Protein AF-0000000075269281 (afdb_homodimer)

Secondary structure (DSSP, 8-state):
-PPPTT-HHHHHHHHHHHSB-SSSTTTBSHHHHHHHHHHHHTT-BTTTTB-TTSBTGGGSHHHHTSGGGTTTHHHHHHHHHHHHH-TTS-HHHHHHHHHHHHHHHTT-PPP-------B---GGGSPPSS-S--TTS-HHHHIIIIIIIS---HHHHHHHHGGGGS-EE-TTTTS--EESSS-TTS-SSHHHHHHHHS-EEE--SSSSS-EEETTTS--EE-HHHHHTTSTTTHHHHHHHHH-HHHHHHHHHHHHHHHHHTTTTPPTTPPPHHHHHHH--/-PPPTT-HHHHHHHHHHHSB-SSSTTTBSHHHHHHHHHHHHTT-BTTTTB-TTSBTGGGSHHHHTSGGGTTTHHHHHHHHHHHHH-TTS-HHHHHHHHHHHHHHHTT-PPP-------B---GGGSPPSS-S--TTS-HHHHIIIIIIIS---HHHHHHHHGGGGS-EE-TTTTS--EESSS-TTS-SSHHHHHHHHS-EEE--SSSSS-EEETTTS--EE-HHHHHTTSTTTHHHHHHHHH-HHHHHHHHHHHHHHHHHTTTTPPTTPPPHHHHHHH--

Radius of gyration: 25.03 Å; Cα contacts (8 Å, |Δi|>4): 1069; chains: 2; bounding box: 61×67×54 Å

Nearest PDB structures (foldseek):
  4a6z-assembly1_A  TM=9.272E-01  e=2.759E-27  Saccharomyces cerevisiae
  1jci-assembly1_A  TM=9.274E-01  e=3.816E-27  Saccharomyces cerevisiae
  1jdr-assembly1_A  TM=9.276E-01  e=6.917E-27  Saccharomyces cerevisiae
  1krj-assembly1_A  TM=9.275E-01  e=1.254E-26  Saccharomyces cerevisiae
  1stq-assembly1_A  TM=9.273E-01  e=2.152E-26  Saccharomyces cerevisiae

pLDDT: mean 94.01, std 7.86, range [36.53, 98.94]

Structure (mmCIF, N/CA/C/O backbone):
data_AF-0000000075269281-model_v1
#
loop_
_entity.id
_entity.type
_entity.pdbx_description
1 polymer Peroxidase
#
loop_
_atom_site.group_PDB
_atom_site.id
_atom_site.type_symbol
_atom_site.label_atom_id
_atom_site.label_alt_id
_atom_site.label_comp_id
_atom_site.label_asym_id
_atom_site.label_entity_id
_atom_site.label_seq_id
_atom_site.pdbx_PDB_ins_code
_atom_site.Cartn_x
_atom_site.Cartn_y
_atom_site.Cartn_z
_atom_site.occupancy
_atom_site.B_iso_or_equiv
_atom_site.auth_seq_id
_atom_site.auth_comp_id
_atom_site.auth_asym_id
_atom_site.auth_atom_id
_atom_site.pdbx_PDB_model_num
ATOM 1 N N . MET A 1 1 ? -28.891 24.406 22.297 1 61.06 1 MET A N 1
ATOM 2 C CA . MET A 1 1 ? -29.688 24.562 21.078 1 61.06 1 MET A CA 1
ATOM 3 C C . MET A 1 1 ? -28.906 24.156 19.844 1 61.06 1 MET A C 1
ATOM 5 O O . MET A 1 1 ? -27.703 24.422 19.75 1 61.06 1 MET A O 1
ATOM 9 N N . THR A 1 2 ? -29.5 23.25 19 1 79.56 2 THR A N 1
ATOM 10 C CA . THR A 1 2 ? -28.891 22.797 17.766 1 79.56 2 THR A CA 1
ATOM 11 C C . THR A 1 2 ? -28.719 23.953 16.781 1 79.56 2 THR A C 1
ATOM 13 O O . THR A 1 2 ? -29.562 24.859 16.719 1 79.56 2 THR A O 1
ATOM 16 N N . SER A 1 3 ? -27.547 24.125 16.203 1 88.38 3 SER A N 1
ATOM 17 C CA . SER A 1 3 ? -27.281 25.219 15.273 1 88.38 3 SER A CA 1
ATOM 18 C C . SER A 1 3 ? -28.062 25.031 13.977 1 88.38 3 SER A C 1
ATOM 20 O O . SER A 1 3 ? -28.562 23.938 13.703 1 88.38 3 SER A O 1
ATOM 22 N N . LYS A 1 4 ? -28.266 26.172 13.281 1 93.12 4 LYS A N 1
ATOM 23 C CA . LYS A 1 4 ? -28.922 26.141 11.984 1 93.12 4 LYS A CA 1
ATOM 24 C C . LYS A 1 4 ? -28.109 25.344 10.969 1 93.12 4 LYS A C 1
ATOM 26 O O . LYS A 1 4 ? -26.891 25.406 10.953 1 93.12 4 LYS A O 1
ATOM 31 N N . VAL A 1 5 ? -28.844 24.672 10.102 1 93.94 5 VAL A N 1
ATOM 32 C CA . VAL A 1 5 ? -28.188 23.906 9.039 1 93.94 5 VAL A CA 1
ATOM 33 C C . VAL A 1 5 ? -27.281 24.828 8.227 1 93.94 5 VAL A C 1
ATOM 35 O O . VAL A 1 5 ? -27.703 25.922 7.828 1 93.94 5 VAL A O 1
ATOM 38 N N . GLY A 1 6 ? -26.016 24.484 8.094 1 95.31 6 GLY A N 1
ATOM 39 C CA . GLY A 1 6 ? -25.078 25.266 7.289 1 95.31 6 GLY A CA 1
ATOM 40 C C . GLY A 1 6 ? -24.312 26.281 8.102 1 95.31 6 GLY A C 1
ATOM 41 O O . GLY A 1 6 ? -23.422 26.953 7.57 1 95.31 6 GLY A O 1
ATOM 42 N N . ASP A 1 7 ? -24.609 26.359 9.352 1 96.75 7 ASP A N 1
ATOM 43 C CA . ASP A 1 7 ? -23.906 27.312 10.203 1 96.75 7 ASP A CA 1
ATOM 44 C C . ASP A 1 7 ? -22.531 26.781 10.594 1 96.75 7 ASP A C 1
ATOM 46 O O . ASP A 1 7 ? -22.297 26.438 11.758 1 96.75 7 ASP A O 1
ATOM 50 N N . TYR A 1 8 ? -21.594 26.828 9.648 1 97.31 8 TYR A N 1
ATOM 51 C CA . TYR A 1 8 ? -20.266 26.281 9.867 1 97.31 8 TYR A CA 1
ATOM 52 C C . TYR A 1 8 ? -19.484 27.125 10.859 1 97.31 8 TYR A C 1
ATOM 54 O O . TYR A 1 8 ? -18.531 26.656 11.477 1 97.31 8 TYR A O 1
ATOM 62 N N . ASN A 1 9 ? -19.906 28.359 11.016 1 97 9 ASN A N 1
ATOM 63 C CA . ASN A 1 9 ? -19.266 29.203 12.023 1 97 9 ASN A CA 1
ATOM 64 C C . ASN A 1 9 ? -19.531 28.688 13.438 1 97 9 ASN A C 1
ATOM 66 O O . ASN A 1 9 ? -18.641 28.703 14.281 1 97 9 ASN A O 1
ATOM 70 N N . ALA A 1 10 ? -20.719 28.312 13.648 1 97.94 10 ALA A N 1
ATOM 71 C CA . ALA A 1 10 ? -21.047 27.734 14.945 1 97.94 10 ALA A CA 1
ATOM 72 C C . ALA A 1 10 ? -20.266 26.453 15.188 1 97.94 10 ALA A C 1
ATOM 74 O O . ALA A 1 10 ? -19.812 26.188 16.297 1 97.94 10 ALA A O 1
ATOM 75 N N . VAL A 1 11 ? -20.125 25.641 14.164 1 98.44 11 VAL A N 1
ATOM 76 C CA . VAL A 1 11 ? -19.359 24.406 14.266 1 98.44 11 VAL A CA 1
ATOM 77 C C . VAL A 1 11 ? -17.906 24.719 14.586 1 98.44 11 VAL A C 1
ATOM 79 O O . VAL A 1 11 ? -17.312 24.109 15.477 1 98.44 11 VAL A O 1
ATOM 82 N N . ARG A 1 12 ? -17.359 25.688 13.883 1 98.25 12 ARG A N 1
ATOM 83 C CA . ARG A 1 12 ? -15.977 26.109 14.109 1 98.25 12 ARG A CA 1
ATOM 84 C C . ARG A 1 12 ? -15.758 26.5 15.562 1 98.25 12 ARG A C 1
ATOM 86 O O . ARG A 1 12 ? -14.75 26.125 16.172 1 98.25 12 ARG A O 1
ATOM 93 N N . LYS A 1 13 ? -16.656 27.25 16.094 1 98 13 LYS A N 1
ATOM 94 C CA . LYS A 1 13 ? -16.547 27.703 17.484 1 98 13 LYS A CA 1
ATOM 95 C C . LYS A 1 13 ? -16.484 26.516 18.438 1 98 13 LYS A C 1
ATOM 97 O O . LYS A 1 13 ? -15.703 26.5 19.375 1 98 13 LYS A O 1
ATOM 102 N N . ASP A 1 14 ? -17.312 25.562 18.188 1 98.12 14 ASP A N 1
ATOM 103 C CA . ASP A 1 14 ? -17.344 24.391 19.062 1 98.12 14 ASP A CA 1
ATOM 104 C C . ASP A 1 14 ? -16.094 23.516 18.875 1 98.12 14 ASP A C 1
ATOM 106 O O . ASP A 1 14 ? -15.625 22.891 19.828 1 98.12 14 ASP A O 1
ATOM 110 N N . ILE A 1 15 ? -15.531 23.422 17.641 1 98.44 15 ILE A N 1
ATOM 111 C CA . ILE A 1 15 ? -14.273 22.719 17.422 1 98.44 15 ILE A CA 1
ATOM 112 C C . ILE A 1 15 ? -13.148 23.391 18.203 1 98.44 15 ILE A C 1
ATOM 114 O O . ILE A 1 15 ? -12.359 22.719 18.875 1 98.44 15 ILE A O 1
ATOM 118 N N . ILE A 1 16 ? -13.109 24.734 18.156 1 98.12 16 ILE A N 1
ATOM 119 C CA . ILE A 1 16 ? -12.094 25.484 18.891 1 98.12 16 ILE A CA 1
ATOM 120 C C . ILE A 1 16 ? -12.164 25.156 20.375 1 98.12 16 ILE A C 1
ATOM 122 O O . ILE A 1 16 ? -11.133 24.922 21.016 1 98.12 16 ILE A O 1
ATOM 126 N N . ALA A 1 17 ? -13.336 25.047 20.875 1 96.94 17 ALA A N 1
ATOM 127 C CA . ALA A 1 17 ? -13.539 24.75 22.297 1 96.94 17 ALA A CA 1
ATOM 128 C C . ALA A 1 17 ? -13.133 23.328 22.625 1 96.94 17 ALA A C 1
ATOM 130 O O . ALA A 1 17 ? -12.805 23.016 23.781 1 96.94 17 ALA A O 1
ATOM 131 N N . ALA A 1 18 ? -13.141 22.438 21.625 1 96.44 18 ALA A N 1
ATOM 132 C CA . ALA A 1 18 ? -12.852 21.016 21.828 1 96.44 18 ALA A CA 1
ATOM 133 C C . ALA A 1 18 ? -11.352 20.75 21.75 1 96.44 18 ALA A C 1
ATOM 135 O O . ALA A 1 18 ? -10.883 19.672 22.156 1 96.44 18 ALA A O 1
ATOM 136 N N . ILE A 1 19 ? -10.516 21.609 21.281 1 95.25 19 ILE A N 1
ATOM 137 C CA . ILE A 1 19 ? -9.109 21.391 20.969 1 95.25 19 ILE A CA 1
ATOM 138 C C . ILE A 1 19 ? -8.305 21.297 22.266 1 95.25 19 ILE A C 1
ATOM 140 O O . ILE A 1 19 ? -7.539 20.344 22.469 1 95.25 19 ILE A O 1
ATOM 144 N N . PRO A 1 20 ? -8.508 22.281 23.234 1 88.88 20 PRO A N 1
ATOM 145 C CA . PRO A 1 20 ? -7.762 22.156 24.484 1 88.88 20 PRO A CA 1
ATOM 146 C C . PRO A 1 20 ? -8.305 21.047 25.391 1 88.88 20 PRO A C 1
ATOM 148 O O . PRO A 1 20 ? -9.516 20.828 25.438 1 88.88 20 PRO A O 1
ATOM 151 N N . THR A 1 21 ? -7.355 20.266 25.859 1 83.25 21 THR A N 1
ATOM 152 C CA . THR A 1 21 ? -7.754 19.219 26.812 1 83.25 21 THR A CA 1
ATOM 153 C C . THR A 1 21 ? -6.645 18.969 27.828 1 83.25 21 THR A C 1
ATOM 155 O O . THR A 1 21 ? -5.461 19 27.484 1 83.25 21 THR A O 1
ATOM 158 N N . GLU A 1 22 ? -7.027 18.766 29.016 1 77.62 22 GLU A N 1
ATOM 159 C CA . GLU A 1 22 ? -6.047 18.438 30.047 1 77.62 22 GLU A CA 1
ATOM 160 C C . GLU A 1 22 ? -5.668 16.953 29.984 1 77.62 22 GLU A C 1
ATOM 162 O O . GLU A 1 22 ? -4.621 16.562 30.5 1 77.62 22 GLU A O 1
ATOM 167 N N . ARG A 1 23 ? -6.309 16.156 29.312 1 71.88 23 ARG A N 1
ATOM 168 C CA . ARG A 1 23 ? -6.223 14.703 29.422 1 71.88 23 ARG A CA 1
ATOM 169 C C . ARG A 1 23 ? -5.402 14.117 28.281 1 71.88 23 ARG A C 1
ATOM 171 O O . ARG A 1 23 ? -5.164 12.906 28.234 1 71.88 23 ARG A O 1
ATOM 178 N N . TYR A 1 24 ? -4.953 14.938 27.547 1 74.88 24 TYR A N 1
ATOM 179 C CA . TYR A 1 24 ? -4.352 14.344 26.344 1 74.88 24 TYR A CA 1
ATOM 180 C C . TYR A 1 24 ? -3.074 15.078 25.969 1 74.88 24 TYR A C 1
ATOM 182 O O . TYR A 1 24 ? -3.066 16.312 25.844 1 74.88 24 TYR A O 1
ATOM 190 N N . ASP A 1 25 ? -2.223 14.148 25.984 1 74 25 ASP A N 1
ATOM 191 C CA . ASP A 1 25 ? -0.919 14.609 25.516 1 74 25 ASP A CA 1
ATOM 192 C C . ASP A 1 25 ? -0.632 16.031 26 1 74 25 ASP A C 1
ATOM 194 O O . ASP A 1 25 ? -0.779 16.328 27.188 1 74 25 ASP A O 1
ATOM 198 N N . LYS A 1 26 ? 0.143 16.891 25.484 1 82 26 LYS A N 1
ATOM 199 C CA . LYS A 1 26 ? 0.593 18.234 25.828 1 82 26 LYS A CA 1
ATOM 200 C C . LYS A 1 26 ? -0.589 19.188 25.953 1 82 26 LYS A C 1
ATOM 202 O O . LYS A 1 26 ? -0.485 20.375 25.609 1 82 26 LYS A O 1
ATOM 207 N N . GLY A 1 27 ? -1.776 18.625 26.203 1 89.44 27 GLY A N 1
ATOM 208 C CA . GLY A 1 27 ? -2.932 19.438 26.562 1 89.44 27 GLY A CA 1
ATOM 209 C C . GLY A 1 27 ? -3.764 19.844 25.359 1 89.44 27 GLY A C 1
ATOM 210 O O . GLY A 1 27 ? -4.52 20.812 25.422 1 89.44 27 GLY A O 1
ATOM 211 N N . THR A 1 28 ? -3.561 19.203 24.234 1 94.06 28 THR A N 1
ATOM 212 C CA . THR A 1 28 ? -4.293 19.641 23.047 1 94.06 28 THR A CA 1
ATOM 213 C C . THR A 1 28 ? -4.574 18.469 22.125 1 94.06 28 THR A C 1
ATOM 215 O O . THR A 1 28 ? -3.74 17.562 21.969 1 94.06 28 THR A O 1
ATOM 218 N N . PHE A 1 29 ? -5.727 18.453 21.438 1 96 29 PHE A N 1
ATOM 219 C CA . PHE A 1 29 ? -6.059 17.5 20.375 1 96 29 PHE A CA 1
ATOM 220 C C . PHE A 1 29 ? -5.641 18.047 19.016 1 96 29 PHE A C 1
ATOM 222 O O . PHE A 1 29 ? -5.82 17.375 18 1 96 29 PHE A O 1
ATOM 229 N N . GLY A 1 30 ? -5.086 19.219 19.016 1 96.69 30 GLY A N 1
ATOM 230 C CA . GLY A 1 30 ? -4.781 19.906 17.781 1 96.69 30 GLY A CA 1
ATOM 231 C C . GLY A 1 30 ? -4.027 19.031 16.781 1 96.69 30 GLY A C 1
ATOM 232 O O . GLY A 1 30 ? -4.523 18.75 15.695 1 96.69 30 GLY A O 1
ATOM 233 N N . PRO A 1 31 ? -2.857 18.578 17.188 1 96.5 31 PRO A N 1
ATOM 234 C CA . PRO A 1 31 ? -2.078 17.75 16.266 1 96.5 31 PRO A CA 1
ATOM 235 C C . PRO A 1 31 ? -2.832 16.5 15.82 1 96.5 31 PRO A C 1
ATOM 237 O O . PRO A 1 31 ? -2.756 16.109 14.656 1 96.5 31 PRO A O 1
ATOM 240 N N . SER A 1 32 ? -3.59 15.891 16.672 1 96.06 32 SER A N 1
ATOM 241 C CA . SER A 1 32 ? -4.359 14.695 16.344 1 96.06 32 SER A CA 1
ATOM 242 C C . SER A 1 32 ? -5.469 15.016 15.352 1 96.06 32 SER A C 1
ATOM 244 O O . SER A 1 32 ? -5.785 14.203 14.477 1 96.06 32 SER A O 1
ATOM 246 N N . MET A 1 33 ? -6.07 16.156 15.477 1 98 33 MET A N 1
ATOM 247 C CA . MET A 1 33 ? -7.117 16.562 14.547 1 98 33 MET A CA 1
ATOM 248 C C . MET A 1 33 ? -6.535 16.828 13.156 1 98 33 MET A C 1
ATOM 250 O O . MET A 1 33 ? -7.164 16.516 12.148 1 98 33 MET A O 1
ATOM 254 N N . ILE A 1 34 ? -5.363 17.406 13.109 1 98.38 34 ILE A N 1
ATOM 255 C CA . ILE A 1 34 ? -4.68 17.609 11.844 1 98.38 34 ILE A CA 1
ATOM 256 C C . ILE A 1 34 ? -4.398 16.25 11.18 1 98.38 34 ILE A C 1
ATOM 258 O O . ILE A 1 34 ? -4.652 16.078 9.992 1 98.38 34 ILE A O 1
ATOM 262 N N . ARG A 1 35 ? -3.908 15.273 11.953 1 97.44 35 ARG A N 1
ATOM 263 C CA . ARG A 1 35 ? -3.641 13.938 11.438 1 97.44 35 ARG A CA 1
ATOM 264 C C . ARG A 1 35 ? -4.926 13.266 10.961 1 97.44 35 ARG A C 1
ATOM 266 O O . ARG A 1 35 ? -4.938 12.602 9.922 1 97.44 35 ARG A O 1
ATOM 273 N N . LEU A 1 36 ? -5.977 13.438 11.711 1 97.88 36 LEU A N 1
ATOM 274 C CA . LEU A 1 36 ? -7.266 12.883 11.305 1 97.88 36 LEU A CA 1
ATOM 275 C C . LEU A 1 36 ? -7.691 13.438 9.953 1 97.88 36 LEU A C 1
ATOM 277 O O . LEU A 1 36 ? -8.133 12.68 9.078 1 97.88 36 LEU A O 1
ATOM 281 N N . THR A 1 37 ? -7.551 14.766 9.781 1 98.62 37 THR A N 1
ATOM 282 C CA . THR A 1 37 ? -7.895 15.391 8.508 1 98.62 37 THR A CA 1
ATOM 283 C C . THR A 1 37 ? -7.035 14.836 7.379 1 98.62 37 THR A C 1
ATOM 285 O O . THR A 1 37 ? -7.559 14.414 6.344 1 98.62 37 THR A O 1
ATOM 288 N N . TRP A 1 38 ? -5.777 14.758 7.582 1 97.94 38 TRP A N 1
ATOM 289 C CA . TRP A 1 38 ? -4.867 14.234 6.574 1 97.94 38 TRP A CA 1
ATOM 290 C C . TRP A 1 38 ? -5.246 12.812 6.184 1 97.94 38 TRP A C 1
ATOM 292 O O . TRP A 1 38 ? -5.395 12.5 5 1 97.94 38 TRP A O 1
ATOM 302 N N . HIS A 1 39 ? -5.465 11.953 7.125 1 97.69 39 HIS A N 1
ATOM 303 C CA . HIS A 1 39 ? -5.715 10.539 6.875 1 97.69 39 HIS A CA 1
ATOM 304 C C . HIS A 1 39 ? -7.098 10.32 6.273 1 97.69 39 HIS A C 1
ATOM 306 O O . HIS A 1 39 ? -7.324 9.336 5.566 1 97.69 39 HIS A O 1
ATOM 312 N N . SER A 1 40 ? -7.977 11.25 6.574 1 97.19 40 SER A N 1
ATOM 313 C CA . SER A 1 40 ? -9.297 11.188 5.949 1 97.19 40 SER A CA 1
ATOM 314 C C . SER A 1 40 ? -9.219 11.516 4.461 1 97.19 40 SER A C 1
ATOM 316 O O . SER A 1 40 ? -10.078 11.094 3.684 1 97.19 40 SER A O 1
ATOM 318 N N . CYS A 1 41 ? -8.203 12.234 4.09 1 97.81 41 CYS A N 1
ATOM 319 C CA . CYS A 1 41 ? -8.109 12.727 2.719 1 97.81 41 CYS A CA 1
ATOM 320 C C . CYS A 1 41 ? -7.098 11.906 1.92 1 97.81 41 CYS A C 1
ATOM 322 O O . CYS A 1 41 ? -7.238 11.758 0.704 1 97.81 41 CYS A O 1
ATOM 324 N N . ALA A 1 42 ? -6.168 11.32 2.576 1 97.12 42 ALA A N 1
ATOM 325 C CA . ALA A 1 42 ? -4.988 10.766 1.915 1 97.12 42 ALA A CA 1
ATOM 326 C C . ALA A 1 42 ? -5.266 9.375 1.368 1 97.12 42 ALA A C 1
ATOM 328 O O . ALA A 1 42 ? -4.383 8.734 0.787 1 97.12 42 ALA A O 1
ATOM 329 N N . THR A 1 43 ? -6.457 8.859 1.46 1 96.81 43 THR A N 1
ATOM 330 C CA . THR A 1 43 ? -6.84 7.59 0.858 1 96.81 43 THR A CA 1
ATOM 331 C C . THR A 1 43 ? -7.203 7.773 -0.612 1 96.81 43 THR A C 1
ATOM 333 O O . THR A 1 43 ? -7.449 6.797 -1.323 1 96.81 43 THR A O 1
ATOM 336 N N . TYR A 1 44 ? -7.207 9.016 -1.104 1 96.5 44 TYR A N 1
ATOM 337 C CA . TYR A 1 44 ? -7.613 9.328 -2.467 1 96.5 44 TYR A CA 1
ATOM 338 C C . TYR A 1 44 ? -6.688 8.672 -3.48 1 96.5 44 TYR A C 1
ATOM 340 O O . TYR A 1 44 ? -5.473 8.625 -3.279 1 96.5 44 TYR A O 1
ATOM 348 N N . ASP A 1 45 ? -7.266 8.156 -4.527 1 95.25 45 ASP A N 1
ATOM 349 C CA . ASP A 1 45 ? -6.555 7.684 -5.711 1 95.25 45 ASP A CA 1
ATOM 350 C C . ASP A 1 45 ? -7.059 8.383 -6.969 1 95.25 45 ASP A C 1
ATOM 352 O O . ASP A 1 45 ? -8.172 8.117 -7.43 1 95.25 45 ASP A O 1
ATOM 356 N N . ARG A 1 46 ? -6.227 9.203 -7.582 1 93.25 46 ARG A N 1
ATOM 357 C CA . ARG A 1 46 ? -6.66 10.016 -8.711 1 93.25 46 ARG A CA 1
ATOM 358 C C . ARG A 1 46 ? -6.898 9.156 -9.945 1 93.25 46 ARG A C 1
ATOM 360 O O . ARG A 1 46 ? -7.617 9.562 -10.859 1 93.25 46 ARG A O 1
ATOM 367 N N . HIS A 1 47 ? -6.32 8.016 -10.023 1 91.56 47 HIS A N 1
ATOM 368 C CA . HIS A 1 47 ? -6.469 7.148 -11.188 1 91.56 47 HIS A CA 1
ATOM 369 C C . HIS A 1 47 ? -7.812 6.426 -11.172 1 91.56 47 HIS A C 1
ATOM 371 O O . HIS A 1 47 ? -8.367 6.121 -12.227 1 91.56 47 HIS A O 1
ATOM 377 N N . GLN A 1 48 ? -8.312 6.262 -9.969 1 90.12 48 GLN A N 1
ATOM 378 C CA . GLN A 1 48 ? -9.609 5.598 -9.82 1 90.12 48 GLN A CA 1
ATOM 379 C C . GLN A 1 48 ? -10.703 6.602 -9.469 1 90.12 48 GLN A C 1
ATOM 381 O O . GLN A 1 48 ? -11.891 6.281 -9.539 1 90.12 48 GLN A O 1
ATOM 386 N N . ASN A 1 49 ? -10.25 7.75 -9.07 1 89.56 49 ASN A N 1
ATOM 387 C CA . ASN A 1 49 ? -11.156 8.789 -8.586 1 89.56 49 ASN A CA 1
ATOM 388 C C . ASN A 1 49 ? -12.023 8.281 -7.438 1 89.56 49 ASN A C 1
ATOM 390 O O . ASN A 1 49 ? -13.25 8.391 -7.484 1 89.56 49 ASN A O 1
ATOM 394 N N . ASN A 1 50 ? -11.359 7.711 -6.457 1 91.56 50 ASN A N 1
ATOM 395 C CA . ASN A 1 50 ? -12.062 7.254 -5.266 1 91.56 50 ASN A CA 1
ATOM 396 C C . ASN A 1 50 ? -11.242 7.484 -4 1 91.56 50 ASN A C 1
ATOM 398 O O . ASN A 1 50 ? -10.094 7.93 -4.078 1 91.56 50 ASN A O 1
ATOM 402 N N . GLY A 1 51 ? -11.891 7.312 -2.828 1 93.25 51 GLY A N 1
ATOM 403 C CA . GLY A 1 51 ? -11.281 7.742 -1.581 1 93.25 51 GLY A CA 1
ATOM 404 C C . GLY A 1 51 ? -11.281 9.25 -1.399 1 93.25 51 GLY A C 1
ATOM 405 O O . GLY A 1 51 ? -12.102 9.945 -2.004 1 93.25 51 GLY A O 1
ATOM 406 N N . GLY A 1 52 ? -10.469 9.672 -0.482 1 95.44 52 GLY A N 1
ATOM 407 C CA . GLY A 1 52 ? -10.367 11.109 -0.286 1 95.44 52 GLY A CA 1
ATOM 408 C C . GLY A 1 52 ? -11.328 11.641 0.762 1 95.44 52 GLY A C 1
ATOM 409 O O . GLY A 1 52 ? -11.75 10.898 1.656 1 95.44 52 GLY A O 1
ATOM 410 N N . SER A 1 53 ? -11.594 12.852 0.629 1 95.5 53 SER A N 1
ATOM 411 C CA . SER A 1 53 ? -12.234 13.602 1.706 1 95.5 53 SER A CA 1
ATOM 412 C C . SER A 1 53 ? -13.734 13.32 1.757 1 95.5 53 SER A C 1
ATOM 414 O O . SER A 1 53 ? -14.398 13.68 2.727 1 95.5 53 SER A O 1
ATOM 416 N N . GLN A 1 54 ? -14.266 12.617 0.834 1 93.62 54 GLN A N 1
ATOM 417 C CA . GLN A 1 54 ? -15.695 12.336 0.785 1 93.62 54 GLN A CA 1
ATOM 418 C C . GLN A 1 54 ? -16.031 11.07 1.573 1 93.62 54 GLN A C 1
ATOM 420 O O . GLN A 1 54 ? -15.172 10.219 1.785 1 93.62 54 GLN A O 1
ATOM 425 N N . GLY A 1 55 ? -17.312 11.008 2.098 1 94.44 55 GLY A N 1
ATOM 426 C CA . GLY A 1 55 ? -17.875 9.758 2.58 1 94.44 55 GLY A CA 1
ATOM 427 C C . GLY A 1 55 ? -17.734 9.57 4.078 1 94.44 55 GLY A C 1
ATOM 428 O O . GLY A 1 55 ? -18.453 8.781 4.684 1 94.44 55 GLY A O 1
ATOM 429 N N . GLY A 1 56 ? -16.734 10.336 4.703 1 96.12 56 GLY A N 1
ATOM 430 C CA . GLY A 1 56 ? -16.547 10.141 6.133 1 96.12 56 GLY A CA 1
ATOM 431 C C . GLY A 1 56 ? -16.203 8.711 6.496 1 96.12 56 GLY A C 1
ATOM 432 O O . GLY A 1 56 ? -16.766 8.156 7.445 1 96.12 56 GLY A O 1
ATOM 433 N N . THR A 1 57 ? -15.289 8.125 5.762 1 94.94 57 THR A N 1
ATOM 434 C CA . THR A 1 57 ? -15.141 6.676 5.793 1 94.94 57 THR A CA 1
ATOM 435 C C . THR A 1 57 ? -14.344 6.238 7.02 1 94.94 57 THR A C 1
ATOM 437 O O . THR A 1 57 ? -14.328 5.055 7.367 1 94.94 57 THR A O 1
ATOM 440 N N . MET A 1 58 ? -13.766 7.148 7.777 1 95.25 58 MET A N 1
ATOM 441 C CA . MET A 1 58 ? -13.062 6.84 9.016 1 95.25 58 MET A CA 1
ATOM 442 C C . MET A 1 58 ? -14.023 6.27 10.055 1 95.25 58 MET A C 1
ATOM 444 O O . MET A 1 58 ? -13.602 5.785 11.102 1 95.25 58 MET A O 1
ATOM 448 N N . ARG A 1 59 ? -15.258 6.312 9.797 1 94.38 59 ARG A N 1
ATOM 449 C CA . ARG A 1 59 ? -16.266 5.801 10.719 1 94.38 59 ARG A CA 1
ATOM 450 C C . ARG A 1 59 ? -16.375 4.281 10.625 1 94.38 59 ARG A C 1
ATOM 452 O O . ARG A 1 59 ? -16.953 3.639 11.5 1 94.38 59 ARG A O 1
ATOM 459 N N . PHE A 1 60 ? -15.859 3.736 9.594 1 94.44 60 PHE A N 1
ATOM 460 C CA . PHE A 1 60 ? -16.016 2.311 9.328 1 94.44 60 PHE A CA 1
ATOM 461 C C . PHE A 1 60 ? -14.797 1.531 9.82 1 94.44 60 PHE A C 1
ATOM 463 O O . PHE A 1 60 ? -13.672 2.021 9.742 1 94.44 60 PHE A O 1
ATOM 470 N N . GLU A 1 61 ? -15.016 0.358 10.203 1 90.69 61 GLU A N 1
ATOM 471 C CA . GLU A 1 61 ? -13.961 -0.497 10.75 1 90.69 61 GLU A CA 1
ATOM 472 C C . GLU A 1 61 ? -12.836 -0.695 9.734 1 90.69 61 GLU A C 1
ATOM 474 O O . GLU A 1 61 ? -11.664 -0.748 10.102 1 90.69 61 GLU A O 1
ATOM 479 N N . GLU A 1 62 ? -13.141 -0.783 8.5 1 89.31 62 GLU A N 1
ATOM 480 C CA . GLU A 1 62 ? -12.156 -0.981 7.445 1 89.31 62 GLU A CA 1
ATOM 481 C C . GLU A 1 62 ? -11.102 0.12 7.461 1 89.31 62 GLU A C 1
ATOM 483 O O . GLU A 1 62 ? -9.953 -0.108 7.074 1 89.31 62 GLU A O 1
ATOM 488 N N . GLN A 1 63 ? -11.562 1.298 7.961 1 93.5 63 GLN A N 1
ATOM 489 C CA . GLN A 1 63 ? -10.648 2.436 7.957 1 93.5 63 GLN A CA 1
ATOM 490 C C . GLN A 1 63 ? -10.078 2.691 9.352 1 93.5 63 GLN A C 1
ATOM 492 O O . GLN A 1 63 ? -8.867 2.818 9.523 1 93.5 63 GLN A O 1
ATOM 497 N N . TYR A 1 64 ? -10.938 2.668 10.391 1 93.25 64 TYR A N 1
ATOM 498 C CA . TYR A 1 64 ? -10.406 3.074 11.688 1 93.25 64 TYR A CA 1
ATOM 499 C C . TYR A 1 64 ? -9.508 1.992 12.273 1 93.25 64 TYR A C 1
ATOM 501 O O . TYR A 1 64 ? -8.719 2.256 13.18 1 93.25 64 TYR A O 1
ATOM 509 N N . SER A 1 65 ? -9.633 0.708 11.703 1 90.25 65 SER A N 1
ATOM 510 C CA . SER A 1 65 ? -8.789 -0.369 12.211 1 90.25 65 SER A CA 1
ATOM 511 C C . SER A 1 6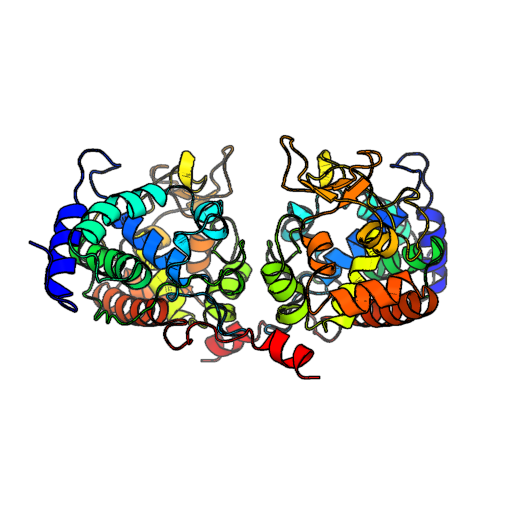5 ? -7.477 -0.455 11.438 1 90.25 65 SER A C 1
ATOM 513 O O . SER A 1 65 ? -6.605 -1.258 11.773 1 90.25 65 SER A O 1
ATOM 515 N N . ASP A 1 66 ? -7.336 0.339 10.383 1 92.44 66 ASP A N 1
ATOM 516 C CA . ASP A 1 66 ? -6.035 0.446 9.727 1 92.44 66 ASP A CA 1
ATOM 517 C C . ASP A 1 66 ? -4.941 0.811 10.734 1 92.44 66 ASP A C 1
ATOM 519 O O . ASP A 1 66 ? -5.074 1.788 11.469 1 92.44 66 ASP A O 1
ATOM 523 N N . PRO A 1 67 ? -3.877 0.047 10.75 1 90.25 67 PRO A N 1
ATOM 524 C CA . PRO A 1 67 ? -2.816 0.337 11.719 1 90.25 67 PRO A CA 1
ATOM 525 C C . PRO A 1 67 ? -2.289 1.766 11.609 1 90.25 67 PRO A C 1
ATOM 527 O O . PRO A 1 67 ? -1.89 2.361 12.609 1 90.25 67 PRO A O 1
ATOM 530 N N . ALA A 1 68 ? -2.357 2.307 10.484 1 93 68 ALA A N 1
ATOM 531 C CA . ALA A 1 68 ? -1.888 3.676 10.281 1 93 68 ALA A CA 1
ATOM 532 C C . ALA A 1 68 ? -2.777 4.676 11.008 1 93 68 ALA A C 1
ATOM 534 O O . ALA A 1 68 ? -2.371 5.812 11.258 1 93 68 ALA A O 1
ATOM 535 N N . ASN A 1 69 ? -4.012 4.293 11.312 1 95.69 69 ASN A N 1
ATOM 536 C CA . ASN A 1 69 ? -4.969 5.195 11.945 1 95.69 69 ASN A CA 1
ATOM 537 C C . ASN A 1 69 ? -5.008 5 13.453 1 95.69 69 ASN A C 1
ATOM 539 O O . ASN A 1 69 ? -5.836 5.602 14.141 1 95.69 69 ASN A O 1
ATOM 543 N N . LYS A 1 70 ? -4.07 4.152 13.938 1 93.56 70 LYS A N 1
ATOM 544 C CA . LYS A 1 70 ? -4.023 3.943 15.383 1 93.56 70 LYS A CA 1
ATOM 545 C C . LYS A 1 70 ? -3.834 5.266 16.125 1 93.56 70 LYS A C 1
ATOM 547 O O . LYS A 1 70 ? -2.996 6.082 15.734 1 93.56 70 LYS A O 1
ATOM 552 N N . GLY A 1 71 ? -4.707 5.508 17.109 1 93.19 71 GLY A N 1
ATOM 553 C CA . GLY A 1 71 ? -4.637 6.723 17.922 1 93.19 71 GLY A CA 1
ATOM 554 C C . GLY A 1 71 ? -5.625 7.785 17.469 1 93.19 71 GLY A C 1
ATOM 555 O O . GLY A 1 71 ? -5.91 8.719 18.219 1 93.19 71 GLY A O 1
ATOM 556 N N . LEU A 1 72 ? -6.191 7.656 16.297 1 95.75 72 LEU A N 1
ATOM 557 C CA . LEU A 1 72 ? -7.039 8.711 15.766 1 95.75 72 LEU A CA 1
ATOM 558 C C . LEU A 1 72 ? -8.43 8.656 16.391 1 95.75 72 LEU A C 1
ATOM 560 O O . LEU A 1 72 ? -9.258 9.547 16.156 1 95.75 72 LEU A O 1
ATOM 564 N N . GLU A 1 73 ? -8.641 7.625 17.188 1 94.69 73 GLU A N 1
ATOM 565 C CA . GLU A 1 73 ? -9.875 7.613 17.969 1 94.69 73 GLU A CA 1
ATOM 566 C C . GLU A 1 73 ? -9.945 8.805 18.922 1 94.69 73 GLU A C 1
ATOM 568 O O . GLU A 1 73 ? -11.023 9.312 19.219 1 94.69 73 GLU A O 1
ATOM 573 N N . ASN A 1 74 ? -8.812 9.273 19.328 1 93.25 74 ASN A N 1
ATOM 574 C CA . ASN A 1 74 ? -8.781 10.438 20.219 1 93.25 74 ASN A CA 1
ATOM 575 C C . ASN A 1 74 ? -9.375 11.672 19.547 1 93.25 74 ASN A C 1
ATOM 577 O O . ASN A 1 74 ? -10.219 12.352 20.125 1 93.25 74 ASN A O 1
ATOM 581 N N . ALA A 1 75 ? -8.93 11.898 18.375 1 96.19 75 ALA A N 1
ATOM 582 C CA . ALA A 1 75 ? -9.453 13.039 17.641 1 96.19 75 ALA A CA 1
ATOM 583 C C . ALA A 1 75 ? -10.922 12.836 17.281 1 96.19 75 ALA A C 1
ATOM 585 O O . ALA A 1 75 ? -11.727 13.766 17.391 1 96.19 75 ALA A O 1
ATOM 586 N N . ARG A 1 76 ? -11.305 11.648 16.828 1 97.06 76 ARG A N 1
ATOM 587 C CA . ARG A 1 76 ? -12.695 11.352 16.5 1 97.06 76 ARG A CA 1
ATOM 588 C C . ARG A 1 76 ? -13.594 11.547 17.719 1 97.06 76 ARG A C 1
ATOM 590 O O . ARG A 1 76 ? -14.648 12.172 17.625 1 97.06 76 ARG A O 1
ATOM 597 N N . ASN A 1 77 ? -13.109 11.062 18.844 1 96.06 77 ASN A N 1
ATOM 598 C CA . ASN A 1 77 ? -13.875 11.18 20.078 1 96.06 77 ASN A CA 1
ATOM 599 C C . ASN A 1 77 ? -14 12.633 20.516 1 96.06 77 ASN A C 1
ATOM 601 O O . ASN A 1 77 ? -15.031 13.031 21.062 1 96.06 77 ASN A O 1
ATOM 605 N N . ALA A 1 78 ? -12.969 13.375 20.312 1 96.44 78 ALA A N 1
ATOM 606 C CA . ALA A 1 78 ? -13 14.789 20.672 1 96.44 78 ALA A CA 1
ATOM 607 C C . ALA A 1 78 ? -14.023 15.547 19.828 1 96.44 78 ALA A C 1
ATOM 609 O O . ALA A 1 78 ? -14.609 16.531 20.297 1 96.44 78 ALA A O 1
ATOM 610 N N . LEU A 1 79 ? -14.297 15.047 18.625 1 97.94 79 LEU A N 1
ATOM 611 C CA . LEU A 1 79 ? -15.18 15.742 17.703 1 97.94 79 LEU A CA 1
ATOM 612 C C . LEU A 1 79 ? -16.609 15.242 17.828 1 97.94 79 LEU A C 1
ATOM 614 O O . LEU A 1 79 ? -17.547 15.883 17.344 1 97.94 79 LEU A O 1
ATOM 618 N N . GLU A 1 80 ? -16.797 14.156 18.516 1 97.56 80 GLU A N 1
ATOM 619 C CA . GLU A 1 80 ? -18.125 13.555 18.625 1 97.56 80 GLU A CA 1
ATOM 620 C C . GLU A 1 80 ? -19.109 14.5 19.312 1 97.56 80 GLU A C 1
ATOM 622 O O . GLU A 1 80 ? -20.234 14.688 18.844 1 97.56 80 GLU A O 1
ATOM 627 N N . PRO A 1 81 ? -18.734 15.164 20.438 1 97.12 81 PRO A N 1
ATOM 628 C CA . PRO A 1 81 ? -19.656 16.109 21.062 1 97.12 81 PRO A CA 1
ATOM 629 C C . PRO A 1 81 ? -20.016 17.281 20.156 1 97.12 81 PRO A C 1
ATOM 631 O O . PRO A 1 81 ? -21.109 17.828 20.234 1 97.12 81 PRO A O 1
ATOM 634 N N . VAL A 1 82 ? -19.094 17.656 19.297 1 98.19 82 VAL A N 1
ATOM 635 C CA . VAL A 1 82 ? -19.375 18.703 18.328 1 98.19 82 VAL A CA 1
ATOM 636 C C . VAL A 1 82 ? -20.469 18.234 17.359 1 98.19 82 VAL A C 1
ATOM 638 O O . VAL A 1 82 ? -21.422 18.969 17.094 1 98.19 82 VAL A O 1
ATOM 641 N N . HIS A 1 83 ? -20.328 17.031 16.859 1 97.94 83 HIS A N 1
ATOM 642 C CA . HIS A 1 83 ? -21.344 16.469 15.969 1 97.94 83 HIS A CA 1
ATOM 643 C C . HIS A 1 83 ? -22.703 16.406 16.656 1 97.94 83 HIS A C 1
ATOM 645 O O . HIS A 1 83 ? -23.719 16.688 16.031 1 97.94 83 HIS A O 1
ATOM 651 N N . GLU A 1 84 ? -22.734 16.062 17.938 1 97.06 84 GLU A N 1
ATOM 652 C CA . GLU A 1 84 ? -23.984 15.977 18.688 1 97.06 84 GLU A CA 1
ATOM 653 C C . GLU A 1 84 ? -24.672 17.328 18.781 1 97.06 84 GLU A C 1
ATOM 655 O O . GLU A 1 84 ? -25.906 17.406 18.734 1 97.06 84 GLU A O 1
ATOM 660 N N . LYS A 1 85 ? -23.891 18.344 18.875 1 96.94 85 LYS A N 1
ATOM 661 C CA . LYS A 1 85 ? -24.438 19.688 18.953 1 96.94 85 LYS A CA 1
ATOM 662 C C . LYS A 1 85 ? -24.906 20.172 17.594 1 96.94 85 LYS A C 1
ATOM 664 O O . LYS A 1 85 ? -25.781 21.047 17.5 1 96.94 85 LYS A O 1
ATOM 669 N N . HIS A 1 86 ? -24.281 19.672 16.562 1 98.12 86 HIS A N 1
ATOM 670 C CA . HIS A 1 86 ? -24.609 20.031 15.188 1 98.12 86 HIS A CA 1
ATOM 671 C C . HIS A 1 86 ? -24.875 18.797 14.336 1 98.12 86 HIS A C 1
ATOM 673 O O . HIS A 1 86 ? -24.109 18.5 13.406 1 98.12 86 HIS A O 1
ATOM 679 N N . PRO A 1 87 ? -26 18.188 14.508 1 96.75 87 PRO A N 1
ATOM 680 C CA . PRO A 1 87 ? -26.219 16.875 13.898 1 96.75 87 PRO A CA 1
ATOM 681 C C . PRO A 1 87 ? -26.391 16.953 12.383 1 96.75 87 PRO A C 1
ATOM 683 O O . PRO A 1 87 ? -26.359 15.914 11.703 1 96.75 87 PRO A O 1
ATOM 686 N N . TRP A 1 88 ? -26.531 18.172 11.859 1 97.06 88 TRP A N 1
ATOM 687 C CA . TRP A 1 88 ? -26.719 18.312 10.422 1 97.06 88 TRP A CA 1
ATOM 688 C C . TRP A 1 88 ? -25.406 18.172 9.68 1 97.06 88 TRP A C 1
ATOM 690 O O . TRP A 1 88 ? -25.375 17.938 8.469 1 97.06 88 TRP A O 1
ATOM 700 N N . ILE A 1 89 ? -24.25 18.375 10.297 1 98.31 89 ILE A N 1
ATOM 701 C CA . ILE A 1 89 ? -22.969 18.297 9.609 1 98.31 89 ILE A CA 1
ATOM 702 C C . ILE A 1 89 ? -22.578 16.844 9.383 1 98.31 89 ILE A C 1
ATOM 704 O O . ILE A 1 89 ? -22.812 15.992 10.242 1 98.31 89 ILE A O 1
ATOM 708 N N . THR A 1 90 ? -22.078 16.594 8.234 1 97.94 90 THR A N 1
ATOM 709 C CA . THR A 1 90 ? -21.578 15.242 7.961 1 97.94 90 THR A CA 1
ATOM 710 C C . THR A 1 90 ? -20.25 15.016 8.664 1 97.94 90 THR A C 1
ATOM 712 O O . THR A 1 90 ? -19.547 15.969 8.992 1 97.94 90 THR A O 1
ATOM 715 N N . TYR A 1 91 ? -19.891 13.797 8.906 1 98.31 91 TYR A N 1
ATOM 716 C CA . TYR A 1 91 ? -18.578 13.461 9.453 1 98.31 91 TYR A CA 1
ATOM 717 C C . TYR A 1 91 ? -17.469 13.844 8.477 1 98.31 91 TYR A C 1
ATOM 719 O O . TYR A 1 91 ? -16.391 14.281 8.891 1 98.31 91 TYR A O 1
ATOM 727 N N . ALA A 1 92 ? -17.703 13.633 7.207 1 98.12 92 ALA A N 1
ATOM 728 C CA . ALA A 1 92 ? -16.734 14.031 6.195 1 98.12 92 ALA A CA 1
ATOM 729 C C . ALA A 1 92 ? -16.375 15.516 6.336 1 98.12 92 ALA A C 1
ATOM 731 O O . ALA A 1 92 ? -15.195 15.875 6.336 1 98.12 92 ALA A O 1
ATOM 732 N N . ASP A 1 93 ? -17.344 16.312 6.504 1 98.5 93 ASP A N 1
ATOM 733 C CA . ASP A 1 93 ? -17.141 17.75 6.707 1 98.5 93 ASP A CA 1
ATOM 734 C C . ASP A 1 93 ? -16.469 18.016 8.055 1 98.5 93 ASP A C 1
ATOM 736 O O . ASP A 1 93 ? -15.516 18.797 8.133 1 98.5 93 ASP A O 1
ATOM 740 N N . LEU A 1 94 ? -16.922 17.391 9.07 1 98.81 94 LEU A N 1
ATOM 741 C CA . LEU A 1 94 ? -16.406 17.641 10.414 1 98.81 94 LEU A CA 1
ATOM 742 C C . LEU A 1 94 ? -14.922 17.281 10.508 1 98.81 94 LEU A C 1
ATOM 744 O O . LEU A 1 94 ? -14.125 18.047 11.062 1 98.81 94 LEU A O 1
ATOM 748 N N . TYR A 1 95 ? -14.57 16.141 9.961 1 98.62 95 TYR A N 1
ATOM 749 C CA . TYR A 1 95 ? -13.195 15.664 10.031 1 98.62 95 TYR A CA 1
ATOM 750 C C . TYR A 1 95 ? -12.258 16.562 9.242 1 98.62 95 TYR A C 1
ATOM 752 O O . TYR A 1 95 ? -11.125 16.828 9.656 1 98.62 95 TYR A O 1
ATOM 760 N N . THR A 1 96 ? -12.703 17.094 8.094 1 98.69 96 THR A N 1
ATOM 761 C CA . THR A 1 96 ? -11.852 17.953 7.285 1 98.69 96 THR A CA 1
ATOM 762 C C . THR A 1 96 ? -11.781 19.359 7.891 1 98.69 96 THR A C 1
ATOM 764 O O . THR A 1 96 ? -10.719 19.984 7.887 1 98.69 96 THR A O 1
ATOM 767 N N . LEU A 1 97 ? -12.852 19.828 8.469 1 98.81 97 LEU A N 1
ATOM 768 C CA . LEU A 1 97 ? -12.875 21.141 9.102 1 98.81 97 LEU A CA 1
ATOM 769 C C . LEU A 1 97 ? -12.031 21.141 10.375 1 98.81 97 LEU A C 1
ATOM 771 O O . LEU A 1 97 ? -11.328 22.109 10.656 1 98.81 97 LEU A O 1
ATOM 775 N N . GLY A 1 98 ? -12.117 20.047 11.109 1 98.69 98 GLY A N 1
ATOM 776 C CA . GLY A 1 98 ? -11.406 19.953 12.375 1 98.69 98 GLY A CA 1
ATOM 777 C C . GLY A 1 98 ? -9.922 20.25 12.242 1 98.69 98 GLY A C 1
ATOM 778 O O . GLY A 1 98 ? -9.375 21.047 13.008 1 98.69 98 GLY A O 1
ATOM 779 N N . GLY A 1 99 ? -9.281 19.609 11.281 1 98.62 99 GLY A N 1
ATOM 780 C CA . GLY A 1 99 ? -7.855 19.844 11.078 1 98.62 99 GLY A CA 1
ATOM 781 C C . GLY A 1 99 ? -7.539 21.25 10.617 1 98.62 99 GLY A C 1
ATOM 782 O O . GLY A 1 99 ? -6.523 21.828 11.008 1 98.62 99 GLY A O 1
ATOM 783 N N . CYS A 1 100 ? -8.383 21.797 9.797 1 98.81 100 CYS A N 1
ATOM 784 C CA . CYS A 1 100 ? -8.18 23.172 9.328 1 98.81 100 CYS A CA 1
ATOM 785 C C . CYS A 1 100 ? -8.25 24.156 10.484 1 98.81 100 CYS A C 1
ATOM 787 O O . CYS A 1 100 ? -7.422 25.062 10.586 1 98.81 100 CYS A O 1
ATOM 789 N N . VAL A 1 101 ? -9.195 23.984 11.328 1 98.75 101 VAL A N 1
ATOM 790 C CA . VAL A 1 101 ? -9.367 24.844 12.5 1 98.75 101 VAL A CA 1
ATOM 791 C C . VAL A 1 101 ? -8.18 24.672 13.438 1 98.75 101 VAL A C 1
ATOM 793 O O . VAL A 1 101 ? -7.66 25.656 13.984 1 98.75 101 VAL A O 1
ATOM 796 N N . ALA A 1 102 ? -7.75 23.469 13.602 1 98.56 102 ALA A N 1
ATOM 797 C CA . ALA A 1 102 ? -6.629 23.172 14.492 1 98.56 102 ALA A CA 1
ATOM 798 C C . ALA A 1 102 ? -5.359 23.875 14.016 1 98.56 102 ALA A C 1
ATOM 800 O O . ALA A 1 102 ? -4.621 24.453 14.828 1 98.56 102 ALA A O 1
ATOM 801 N N . VAL A 1 103 ? -5.098 23.828 12.719 1 98.69 103 VAL A N 1
ATOM 802 C CA . VAL A 1 103 ? -3.934 24.516 12.164 1 98.69 103 VAL A CA 1
ATOM 803 C C . VAL A 1 103 ? -3.973 25.984 12.539 1 98.69 103 VAL A C 1
ATOM 805 O O . VAL A 1 103 ? -2.988 26.531 13.047 1 98.69 103 VAL A O 1
ATOM 808 N N . GLU A 1 104 ? -5.074 26.609 12.336 1 98.5 104 GLU A N 1
ATOM 809 C CA . GLU A 1 104 ? -5.23 28.031 12.617 1 98.5 104 GLU A CA 1
ATOM 810 C C . GLU A 1 104 ? -5.09 28.312 14.102 1 98.5 104 GLU A C 1
ATOM 812 O O . GLU A 1 104 ? -4.422 29.281 14.5 1 98.5 104 GLU A O 1
ATOM 817 N N . GLN A 1 105 ? -5.621 27.5 14.93 1 97.06 105 GLN A N 1
ATOM 818 C CA . GLN A 1 105 ? -5.602 27.688 16.375 1 97.06 105 GLN A CA 1
ATOM 819 C C . GLN A 1 105 ? -4.191 27.516 16.938 1 97.06 105 GLN A C 1
ATOM 821 O O . GLN A 1 105 ? -3.861 28.078 17.984 1 97.06 105 GLN A O 1
ATOM 826 N N . MET A 1 106 ? -3.4 26.844 16.219 1 97 106 MET A N 1
ATOM 827 C CA . MET A 1 106 ? -2.037 26.609 16.688 1 97 106 MET A CA 1
ATOM 828 C C . MET A 1 106 ? -1.062 27.594 16.062 1 97 106 MET A C 1
ATOM 830 O O . MET A 1 106 ? 0.153 27.438 16.188 1 97 106 MET A O 1
ATOM 834 N N . GLY A 1 107 ? -1.604 28.547 15.375 1 97.62 107 GLY A N 1
ATOM 835 C CA . GLY A 1 107 ? -0.767 29.641 14.906 1 97.62 107 GLY A CA 1
ATOM 836 C C . GLY A 1 107 ? -0.445 29.531 13.422 1 97.62 107 GLY A C 1
ATOM 837 O O . GLY A 1 107 ? 0.326 30.344 12.898 1 97.62 107 GLY A O 1
ATOM 838 N N . GLY A 1 108 ? -1.057 28.562 12.727 1 98.56 108 GLY A N 1
ATOM 839 C CA . GLY A 1 108 ? -0.864 28.422 11.289 1 98.56 108 GLY A CA 1
ATOM 840 C C . GLY A 1 108 ? -1.812 29.281 10.477 1 98.56 108 GLY A C 1
ATOM 841 O O . GLY A 1 108 ? -2.525 30.125 11.031 1 98.56 108 GLY A O 1
ATOM 842 N N . PRO A 1 109 ? -1.765 29.078 9.188 1 98.75 109 PRO A N 1
ATOM 843 C CA . PRO A 1 109 ? -2.596 29.922 8.32 1 98.75 109 PRO A CA 1
ATOM 844 C C . PRO A 1 109 ? -4.07 29.531 8.352 1 98.75 109 PRO A C 1
ATOM 846 O O . PRO A 1 109 ? -4.398 28.359 8.617 1 98.75 109 PRO A O 1
ATOM 849 N N . HIS A 1 110 ? -4.922 30.484 8.062 1 98.38 110 HIS A N 1
ATOM 850 C CA . HIS A 1 110 ? -6.328 30.203 7.801 1 98.38 110 HIS A CA 1
ATOM 851 C C . HIS A 1 110 ? -6.504 29.469 6.473 1 98.38 110 HIS A C 1
ATOM 853 O O . HIS A 1 110 ? -5.992 29.906 5.441 1 98.38 110 HIS A O 1
ATOM 859 N N . ILE A 1 111 ? -7.141 28.359 6.504 1 98.56 111 ILE A N 1
ATOM 860 C CA . ILE A 1 111 ? -7.48 27.594 5.309 1 98.56 111 ILE A CA 1
ATOM 861 C C . ILE A 1 111 ? -8.93 27.875 4.918 1 98.56 111 ILE A C 1
ATOM 863 O O . ILE A 1 111 ? -9.852 27.625 5.699 1 98.56 111 ILE A O 1
ATOM 867 N N . PRO A 1 112 ? -9.156 28.438 3.76 1 98.38 112 PRO A N 1
ATOM 868 C CA . PRO A 1 112 ? -10.531 28.734 3.355 1 98.38 112 PRO A CA 1
ATOM 869 C C . PRO A 1 112 ? -11.344 27.484 3.033 1 98.38 112 PRO A C 1
ATOM 871 O O . PRO A 1 112 ? -11.688 27.25 1.873 1 98.38 112 PRO A O 1
ATOM 874 N N . TRP A 1 113 ? -11.75 26.797 4.02 1 98.25 113 TRP A N 1
ATOM 875 C CA . TRP A 1 113 ? -12.461 25.531 3.963 1 98.25 113 TRP A CA 1
ATOM 876 C C . TRP A 1 113 ? -13.906 25.734 3.518 1 98.25 113 TRP A C 1
ATOM 878 O O . TRP A 1 113 ? -14.547 26.719 3.896 1 98.25 113 TRP A O 1
ATOM 888 N N . GLU A 1 114 ? -14.438 24.812 2.721 1 96.69 114 GLU A N 1
ATOM 889 C CA . GLU A 1 114 ? -15.844 24.797 2.307 1 96.69 114 GLU A CA 1
ATOM 890 C C . GLU A 1 114 ? -16.469 23.438 2.566 1 96.69 114 GLU A C 1
ATOM 892 O O . GLU A 1 114 ? -15.836 22.391 2.365 1 96.69 114 GLU A O 1
ATOM 897 N N . GLY A 1 115 ? -17.766 23.484 2.963 1 96.56 115 GLY A N 1
ATOM 898 C CA . GLY A 1 115 ? -18.5 22.266 3.219 1 96.56 115 GLY A CA 1
ATOM 899 C C . GLY A 1 115 ? -19.125 21.656 1.97 1 96.56 115 GLY A C 1
ATOM 900 O O . GLY A 1 115 ? -18.812 22.078 0.853 1 96.56 115 GLY A O 1
ATOM 901 N N . GLY A 1 116 ? -19.938 20.609 2.232 1 94.94 116 GLY A N 1
ATOM 902 C CA . GLY A 1 116 ? -20.672 20 1.141 1 94.94 116 GLY A CA 1
ATOM 903 C C . GLY A 1 116 ? -20.328 18.547 0.909 1 94.94 116 GLY A C 1
ATOM 904 O O . GLY A 1 116 ? -20.812 17.922 -0.03 1 94.94 116 GLY A O 1
ATOM 905 N N . ARG A 1 117 ? -19.516 17.984 1.723 1 96.81 117 ARG A N 1
ATOM 906 C CA . ARG A 1 117 ? -19.188 16.562 1.612 1 96.81 117 ARG A CA 1
ATOM 907 C C . ARG A 1 117 ? -20.312 15.695 2.15 1 96.81 117 ARG A C 1
ATOM 909 O O . ARG A 1 117 ? -21.062 16.125 3.035 1 96.81 117 ARG A O 1
ATOM 916 N N . TYR A 1 118 ? -20.453 14.523 1.671 1 95.81 118 TYR A N 1
ATOM 917 C CA . TYR A 1 118 ? -21.484 13.602 2.145 1 95.81 118 TYR A CA 1
ATOM 918 C C . TYR A 1 118 ? -20.859 12.469 2.951 1 95.81 118 TYR A C 1
ATOM 920 O O . TYR A 1 118 ? -19.656 12.219 2.867 1 95.81 118 TYR A O 1
ATOM 928 N N . ASP A 1 119 ? -21.656 11.812 3.73 1 96.25 119 ASP A N 1
ATOM 929 C CA . ASP A 1 119 ? -21.312 10.547 4.375 1 96.25 119 ASP A CA 1
ATOM 930 C C . ASP A 1 119 ? -21.875 9.367 3.6 1 96.25 119 ASP A C 1
ATOM 932 O O . ASP A 1 119 ? -23.062 9.336 3.277 1 96.25 119 ASP A O 1
ATOM 936 N N . THR A 1 120 ? -21.078 8.422 3.285 1 94.25 120 THR A N 1
ATOM 937 C CA . THR A 1 120 ? -21.547 7.281 2.506 1 94.25 120 THR A CA 1
ATOM 938 C C . THR A 1 120 ? -22.031 6.16 3.422 1 94.25 120 THR A C 1
ATOM 940 O O . THR A 1 120 ? -21.578 6.039 4.559 1 94.25 120 THR A O 1
ATOM 943 N N . ASP A 1 121 ? -22.938 5.352 2.904 1 90.75 121 ASP A N 1
ATOM 944 C CA . ASP A 1 121 ? -23.328 4.09 3.531 1 90.75 121 ASP A CA 1
ATOM 945 C C . ASP A 1 121 ? -22.969 2.904 2.635 1 90.75 121 ASP A C 1
ATOM 947 O O . ASP A 1 121 ? -23.25 1.754 2.979 1 90.75 121 ASP A O 1
ATOM 951 N N . ASP A 1 122 ? -22.281 3.258 1.575 1 87.56 122 ASP A N 1
ATOM 952 C CA . ASP A 1 122 ? -21.922 2.232 0.605 1 87.56 122 ASP A CA 1
ATOM 953 C C . ASP A 1 122 ? -20.562 1.624 0.943 1 87.56 122 ASP A C 1
ATOM 955 O O . ASP A 1 122 ? -19.531 2.287 0.817 1 87.56 122 ASP A O 1
ATOM 959 N N . LYS A 1 123 ? -20.562 0.367 1.233 1 82.5 123 LYS A N 1
ATOM 960 C CA . LYS A 1 123 ? -19.344 -0.328 1.639 1 82.5 123 LYS A CA 1
ATOM 961 C C . LYS A 1 123 ? -18.344 -0.397 0.49 1 82.5 123 LYS A C 1
ATOM 963 O O . LYS A 1 123 ? -17.125 -0.39 0.715 1 82.5 123 LYS A O 1
ATOM 968 N N . ASP A 1 124 ? -18.812 -0.363 -0.683 1 81.62 124 ASP A N 1
ATOM 969 C CA . ASP A 1 124 ? -17.953 -0.467 -1.855 1 81.62 124 ASP A CA 1
ATOM 970 C C . ASP A 1 124 ? -17.172 0.829 -2.08 1 81.62 124 ASP A C 1
ATOM 972 O O . ASP A 1 124 ? -16.188 0.848 -2.826 1 81.62 124 ASP A O 1
ATOM 976 N N . SER A 1 125 ? -17.609 1.857 -1.424 1 87.06 125 SER A N 1
ATOM 977 C CA . SER A 1 125 ? -16.984 3.158 -1.604 1 87.06 125 SER A CA 1
ATOM 978 C C . SER A 1 125 ? -15.875 3.381 -0.574 1 87.06 125 SER A C 1
ATOM 980 O O . SER A 1 125 ? -15.164 4.387 -0.626 1 87.06 125 SER A O 1
ATOM 982 N N . ILE A 1 126 ? -15.727 2.451 0.357 1 90.38 126 ILE A N 1
ATOM 983 C CA . ILE A 1 126 ? -14.695 2.562 1.382 1 90.38 126 ILE A CA 1
ATOM 984 C C . ILE A 1 126 ? -13.344 2.162 0.795 1 90.38 126 ILE A C 1
ATOM 986 O O . ILE A 1 126 ? -13.18 1.046 0.297 1 90.38 126 ILE A O 1
ATOM 990 N N . PRO A 1 127 ? -12.398 3.098 0.802 1 91.56 127 PRO A N 1
ATOM 991 C CA . PRO A 1 127 ? -11.086 2.754 0.249 1 91.56 127 PRO A CA 1
ATOM 992 C C . PRO A 1 127 ? -10.422 1.592 0.984 1 91.56 127 PRO A C 1
ATOM 994 O O . PRO A 1 127 ? -10.703 1.36 2.162 1 91.56 127 PRO A O 1
ATOM 997 N N . SER A 1 128 ? -9.57 0.945 0.257 1 90.69 128 SER A N 1
ATOM 998 C CA . SER A 1 128 ? -8.82 -0.147 0.867 1 90.69 128 SER A CA 1
ATOM 999 C C . SER A 1 128 ? -7.801 0.377 1.875 1 90.69 128 SER A C 1
ATOM 1001 O O . SER A 1 128 ? -7.375 1.531 1.792 1 90.69 128 SER A O 1
ATOM 1003 N N . ARG A 1 129 ? -7.492 -0.539 2.752 1 91 129 ARG A N 1
ATOM 1004 C CA . ARG A 1 129 ? -6.359 -0.244 3.621 1 91 129 ARG A CA 1
ATOM 1005 C C . ARG A 1 129 ? -5.062 -0.18 2.824 1 91 129 ARG A C 1
ATOM 1007 O O . ARG A 1 129 ? -5.035 -0.516 1.638 1 91 129 ARG A O 1
ATOM 1014 N N . ASN A 1 130 ? -4.07 0.372 3.428 1 89.94 130 ASN A N 1
ATOM 1015 C CA . ASN A 1 130 ? -2.707 0.418 2.906 1 89.94 130 ASN A CA 1
ATOM 1016 C C . ASN A 1 130 ? -2.541 1.521 1.864 1 89.94 130 ASN A C 1
ATOM 1018 O O . ASN A 1 130 ? -1.692 1.42 0.977 1 89.94 130 ASN A O 1
ATOM 1022 N N . ARG A 1 131 ? -3.424 2.5 1.917 1 94.69 131 ARG A N 1
ATOM 1023 C CA . ARG A 1 131 ? -3.238 3.654 1.045 1 94.69 131 ARG A CA 1
ATOM 1024 C C . ARG A 1 131 ? -2.523 4.785 1.777 1 94.69 131 ARG A C 1
ATOM 1026 O O . ARG A 1 131 ? -2.014 5.715 1.149 1 94.69 131 ARG A O 1
ATOM 1033 N N . LEU A 1 132 ? -2.566 4.723 3.078 1 95.81 132 LEU A N 1
ATOM 1034 C CA . LEU A 1 132 ? -2.033 5.816 3.881 1 95.81 132 LEU A CA 1
ATOM 1035 C C . LEU A 1 132 ? -0.508 5.785 3.896 1 95.81 132 LEU A C 1
ATOM 1037 O O . LEU A 1 132 ? 0.098 4.723 3.752 1 95.81 132 LEU A O 1
ATOM 1041 N N . PRO A 1 133 ? 0.092 6.957 4.031 1 94.56 133 PRO A N 1
ATOM 1042 C CA . PRO A 1 133 ? 1.556 7.008 4.031 1 94.56 133 PRO A CA 1
ATOM 1043 C C . PRO A 1 133 ? 2.176 6.191 5.164 1 94.56 133 PRO A C 1
ATOM 1045 O O . PRO A 1 133 ? 1.638 6.16 6.273 1 94.56 133 PRO A O 1
ATOM 1048 N N . ASP A 1 134 ? 3.268 5.562 4.863 1 94.75 134 ASP A N 1
ATOM 1049 C CA . ASP A 1 134 ? 4.109 4.859 5.824 1 94.75 134 ASP A CA 1
ATOM 1050 C C . ASP A 1 134 ? 5.398 5.629 6.094 1 94.75 134 ASP A C 1
ATOM 1052 O O . ASP A 1 134 ? 6.301 5.652 5.254 1 94.75 134 ASP A O 1
ATOM 1056 N N . GLY A 1 135 ? 5.516 6.152 7.281 1 96.25 135 GLY A N 1
ATOM 1057 C CA . GLY A 1 135 ? 6.613 7.039 7.637 1 96.25 135 GLY A CA 1
ATOM 1058 C C . GLY A 1 135 ? 7.957 6.332 7.688 1 96.25 135 GLY A C 1
ATOM 1059 O O . GLY A 1 135 ? 9.008 6.984 7.73 1 96.25 135 GLY A O 1
ATOM 1060 N N . SER A 1 136 ? 7.961 5.012 7.699 1 94.94 136 SER A N 1
ATOM 1061 C CA . SER A 1 136 ? 9.195 4.25 7.828 1 94.94 136 SER A CA 1
ATOM 1062 C C . SER A 1 136 ? 9.844 4.012 6.465 1 94.94 136 SER A C 1
ATOM 1064 O O . SER A 1 136 ? 10.938 3.455 6.383 1 94.94 136 SER A O 1
ATOM 1066 N N . LEU A 1 137 ? 9.219 4.465 5.398 1 94.62 137 LEU A N 1
ATOM 1067 C CA . LEU A 1 137 ? 9.711 4.191 4.055 1 94.62 137 LEU A CA 1
ATOM 1068 C C . LEU A 1 137 ? 10.398 5.418 3.467 1 94.62 137 LEU A C 1
ATOM 1070 O O . LEU A 1 137 ? 10.602 6.414 4.164 1 94.62 137 LEU A O 1
ATOM 1074 N N . GLY A 1 138 ? 10.797 5.324 2.186 1 93.88 138 GLY A N 1
ATOM 1075 C CA . GLY A 1 138 ? 11.703 6.324 1.649 1 93.88 138 GLY A CA 1
ATOM 1076 C C . GLY A 1 138 ? 11.109 7.109 0.495 1 93.88 138 GLY A C 1
ATOM 1077 O O . GLY A 1 138 ? 9.898 7.309 0.434 1 93.88 138 GLY A O 1
ATOM 1078 N N . LYS A 1 139 ? 11.969 7.586 -0.353 1 94 139 LYS A N 1
ATOM 1079 C CA . LYS A 1 139 ? 11.648 8.539 -1.414 1 94 139 LYS A CA 1
ATOM 1080 C C . LYS A 1 139 ? 10.641 7.945 -2.395 1 94 139 LYS A C 1
ATOM 1082 O O . LYS A 1 139 ? 9.672 8.609 -2.771 1 94 139 LYS A O 1
ATOM 1087 N N . ASN A 1 140 ? 10.812 6.719 -2.805 1 92.38 140 ASN A N 1
ATOM 1088 C CA . ASN A 1 140 ? 9.914 6.102 -3.77 1 92.38 140 ASN A CA 1
ATOM 1089 C C . ASN A 1 140 ? 8.5 5.973 -3.213 1 92.38 140 ASN A C 1
ATOM 1091 O O . ASN A 1 140 ? 7.52 6.082 -3.957 1 92.38 140 ASN A O 1
ATOM 1095 N N . HIS A 1 141 ? 8.414 5.762 -1.91 1 95.12 141 HIS A N 1
ATOM 1096 C CA . HIS A 1 141 ? 7.105 5.703 -1.275 1 95.12 141 HIS A CA 1
ATOM 1097 C C . HIS A 1 141 ? 6.438 7.074 -1.26 1 95.12 141 HIS A C 1
ATOM 1099 O O . HIS A 1 141 ? 5.234 7.188 -1.506 1 95.12 141 HIS A O 1
ATOM 1105 N N . VAL A 1 142 ? 7.23 8.109 -0.976 1 96.5 142 VAL A N 1
ATOM 1106 C CA . VAL A 1 142 ? 6.707 9.469 -1.01 1 96.5 142 VAL A CA 1
ATOM 1107 C C . VAL A 1 142 ? 6.184 9.789 -2.408 1 96.5 142 VAL A C 1
ATOM 1109 O O . VAL A 1 142 ? 5.105 10.367 -2.559 1 96.5 142 VAL A O 1
ATOM 1112 N N . ILE A 1 143 ? 6.863 9.359 -3.395 1 94.5 143 ILE A N 1
ATOM 1113 C CA . ILE A 1 143 ? 6.457 9.57 -4.781 1 94.5 143 ILE A CA 1
ATOM 1114 C C . ILE A 1 143 ? 5.168 8.805 -5.062 1 94.5 143 ILE A C 1
ATOM 1116 O O . ILE A 1 143 ? 4.223 9.352 -5.633 1 94.5 143 ILE A O 1
ATOM 1120 N N . ASP A 1 144 ? 5.086 7.555 -4.617 1 95.06 144 ASP A N 1
ATOM 1121 C CA . ASP A 1 144 ? 3.908 6.719 -4.836 1 95.06 144 ASP A CA 1
ATOM 1122 C C . ASP A 1 144 ? 2.656 7.379 -4.266 1 95.06 144 ASP A C 1
ATOM 1124 O O . ASP A 1 144 ? 1.623 7.445 -4.938 1 95.06 144 ASP A O 1
ATOM 1128 N N . VAL A 1 145 ? 2.818 7.934 -3.047 1 96.94 145 VAL A N 1
ATOM 1129 C CA . VAL A 1 145 ? 1.642 8.398 -2.32 1 96.94 145 VAL A CA 1
ATOM 1130 C C . VAL A 1 145 ? 1.311 9.828 -2.736 1 96.94 145 VAL A C 1
ATOM 1132 O O . VAL A 1 145 ? 0.21 10.102 -3.223 1 96.94 145 VAL A O 1
ATOM 1135 N N . PHE A 1 146 ? 2.281 10.711 -2.68 1 97.44 146 PHE A N 1
ATOM 1136 C CA . PHE A 1 146 ? 1.987 12.133 -2.828 1 97.44 146 PHE A CA 1
ATOM 1137 C C . PHE A 1 146 ? 1.902 12.523 -4.301 1 97.44 146 PHE A C 1
ATOM 1139 O O . PHE A 1 146 ? 0.9 13.086 -4.742 1 97.44 146 PHE A O 1
ATOM 1146 N N . LEU A 1 147 ? 2.896 12.156 -5.027 1 95.81 147 LEU A N 1
ATOM 1147 C CA . LEU A 1 147 ? 2.936 12.625 -6.41 1 95.81 147 LEU A CA 1
ATOM 1148 C C . LEU A 1 147 ? 2.02 11.781 -7.293 1 95.81 147 LEU A C 1
ATOM 1150 O O . LEU A 1 147 ? 1.253 12.32 -8.094 1 95.81 147 LEU A O 1
ATOM 1154 N N . ASP A 1 148 ? 2.098 10.5 -7.129 1 95 148 ASP A N 1
ATOM 1155 C CA . ASP A 1 148 ? 1.37 9.625 -8.047 1 95 148 ASP A CA 1
ATOM 1156 C C . ASP A 1 148 ? -0.102 9.523 -7.652 1 95 148 ASP A C 1
ATOM 1158 O O . ASP A 1 148 ? -0.979 9.977 -8.391 1 95 148 ASP A O 1
ATOM 1162 N N . ARG A 1 149 ? -0.424 9.023 -6.531 1 95.62 149 ARG A N 1
ATOM 1163 C CA . ARG A 1 149 ? -1.803 8.711 -6.172 1 95.62 149 ARG A CA 1
ATOM 1164 C C . ARG A 1 149 ? -2.586 9.977 -5.848 1 95.62 149 ARG A C 1
ATOM 1166 O O . ARG A 1 149 ? -3.705 10.164 -6.332 1 95.62 149 ARG A O 1
ATOM 1173 N N . LEU A 1 150 ? -1.999 10.891 -5.09 1 97.19 150 LEU A N 1
ATOM 1174 C CA . LEU A 1 150 ? -2.725 12.086 -4.668 1 97.19 150 LEU A CA 1
ATOM 1175 C C . LEU A 1 150 ? -2.646 13.172 -5.734 1 97.19 150 LEU A C 1
ATOM 1177 O O . LEU A 1 150 ? -3.463 14.102 -5.742 1 97.19 150 LEU A O 1
ATOM 1181 N N . GLY A 1 151 ? -1.54 13.156 -6.543 1 95.62 151 GLY A N 1
ATOM 1182 C CA . GLY A 1 151 ? -1.369 14.164 -7.578 1 95.62 151 GLY A CA 1
ATOM 1183 C C . GLY A 1 151 ? -0.77 15.453 -7.059 1 95.62 151 GLY A C 1
ATOM 1184 O O . GLY A 1 151 ? -0.993 16.531 -7.633 1 95.62 151 GLY A O 1
ATOM 1185 N N . MET A 1 152 ? -0.099 15.367 -5.945 1 97.06 152 MET A N 1
ATOM 1186 C CA . MET A 1 152 ? 0.568 16.562 -5.418 1 97.06 152 MET A CA 1
ATOM 1187 C C . MET A 1 152 ? 1.856 16.844 -6.18 1 97.06 152 MET A C 1
ATOM 1189 O O . MET A 1 152 ? 2.535 15.914 -6.629 1 97.06 152 MET A O 1
ATOM 1193 N N . SER A 1 153 ? 2.156 18.094 -6.344 1 96.19 153 SER A N 1
ATOM 1194 C CA . SER A 1 153 ? 3.471 18.469 -6.852 1 96.19 153 SER A CA 1
ATOM 1195 C C . SER A 1 153 ? 4.547 18.297 -5.789 1 96.19 153 SER A C 1
ATOM 1197 O O . SER A 1 153 ? 4.242 18.016 -4.625 1 96.19 153 SER A O 1
ATOM 1199 N N . VAL A 1 154 ? 5.793 18.453 -6.246 1 96.62 154 VAL A N 1
ATOM 1200 C CA . VAL A 1 154 ? 6.926 18.391 -5.328 1 96.62 154 VAL A CA 1
ATOM 1201 C C . VAL A 1 154 ? 6.773 19.469 -4.258 1 96.62 154 VAL A C 1
ATOM 1203 O O . VAL A 1 154 ? 6.926 19.188 -3.064 1 96.62 154 VAL A O 1
ATOM 1206 N N . GLN A 1 155 ? 6.418 20.641 -4.676 1 97.38 155 GLN A N 1
ATOM 1207 C CA . GLN A 1 155 ? 6.246 21.766 -3.76 1 97.38 155 GLN A CA 1
ATOM 1208 C C . GLN A 1 155 ? 5.129 21.484 -2.76 1 97.38 155 GLN A C 1
ATOM 1210 O O . GLN A 1 155 ? 5.297 21.703 -1.558 1 97.38 155 GLN A O 1
ATOM 1215 N N . GLU A 1 156 ? 4.027 21.047 -3.252 1 98.06 156 GLU A N 1
ATOM 1216 C CA . GLU A 1 156 ? 2.877 20.766 -2.396 1 98.06 156 GLU A CA 1
ATOM 1217 C C . GLU A 1 156 ? 3.193 19.672 -1.388 1 98.06 156 GLU A C 1
ATOM 1219 O O . GLU A 1 156 ? 2.746 19.719 -0.24 1 98.06 156 GLU A O 1
ATOM 1224 N N . THR A 1 157 ? 3.975 18.656 -1.853 1 98.31 157 THR A N 1
ATOM 1225 C CA . THR A 1 157 ? 4.383 17.562 -0.979 1 98.31 157 THR A CA 1
ATOM 1226 C C . THR A 1 157 ? 5.207 18.094 0.195 1 98.31 157 THR A C 1
ATOM 1228 O O . THR A 1 157 ? 4.902 17.797 1.353 1 98.31 157 THR A O 1
ATOM 1231 N N . VAL A 1 158 ? 6.16 18.938 -0.099 1 98.69 158 VAL A N 1
ATOM 1232 C CA . VAL A 1 158 ? 7.016 19.469 0.953 1 98.69 158 VAL A CA 1
ATOM 1233 C C . VAL A 1 158 ? 6.195 20.375 1.874 1 98.69 158 VAL A C 1
ATOM 1235 O O . VAL A 1 158 ? 6.367 20.344 3.096 1 98.69 158 VAL A O 1
ATOM 1238 N N . ALA A 1 159 ? 5.32 21.125 1.325 1 98.88 159 ALA A N 1
ATOM 1239 C CA . ALA A 1 159 ? 4.48 22.016 2.121 1 98.88 159 ALA A CA 1
ATOM 1240 C C . ALA A 1 159 ? 3.621 21.234 3.105 1 98.88 159 ALA A C 1
ATOM 1242 O O . ALA A 1 159 ? 3.537 21.578 4.285 1 98.88 159 ALA A O 1
ATOM 1243 N N . LEU A 1 160 ? 3.047 20.172 2.641 1 98.81 160 LEU A N 1
ATOM 1244 C CA . LEU A 1 160 ? 2.16 19.375 3.486 1 98.81 160 LEU A CA 1
ATOM 1245 C C . LEU A 1 160 ? 2.943 18.703 4.605 1 98.81 160 LEU A C 1
ATOM 1247 O O . LEU A 1 160 ? 2.42 18.516 5.707 1 98.81 160 LEU A O 1
ATOM 1251 N N . MET A 1 161 ? 4.234 18.375 4.367 1 98.56 161 MET A N 1
ATOM 1252 C CA . MET A 1 161 ? 5.074 17.75 5.387 1 98.56 161 MET A CA 1
ATOM 1253 C C . MET A 1 161 ? 5.285 18.703 6.562 1 98.56 161 MET A C 1
ATOM 1255 O O . MET A 1 161 ? 5.625 18.266 7.664 1 98.56 161 MET A O 1
ATOM 1259 N N . GLY A 1 162 ? 5.035 19.969 6.359 1 98.56 162 GLY A N 1
ATOM 1260 C CA . GLY A 1 162 ? 5.207 20.969 7.398 1 98.56 162 GLY A CA 1
ATOM 1261 C C . GLY A 1 162 ? 4.238 20.812 8.555 1 98.56 162 GLY A C 1
ATOM 1262 O O . GLY A 1 162 ? 4.438 21.391 9.625 1 98.56 162 GLY A O 1
ATOM 1263 N N . ALA A 1 163 ? 3.213 19.953 8.32 1 98.25 163 ALA A N 1
ATOM 1264 C CA . ALA A 1 163 ? 2.301 19.656 9.422 1 98.25 163 ALA A CA 1
ATOM 1265 C C . ALA A 1 163 ? 3.039 19.016 10.586 1 98.25 163 ALA A C 1
ATOM 1267 O O . ALA A 1 163 ? 2.578 19.062 11.727 1 98.25 163 ALA A O 1
ATOM 1268 N N . HIS A 1 164 ? 4.207 18.422 10.336 1 98.12 164 HIS A N 1
ATOM 1269 C CA . HIS A 1 164 ? 5.043 17.812 11.367 1 98.12 164 HIS A CA 1
ATOM 1270 C C . HIS A 1 164 ? 5.707 18.875 12.234 1 98.12 164 HIS A C 1
ATOM 1272 O O . HIS A 1 164 ? 6.516 18.562 13.109 1 98.12 164 HIS A O 1
ATOM 1278 N N . ALA A 1 165 ? 5.312 20.141 12.062 1 97 165 ALA A N 1
ATOM 1279 C CA . ALA A 1 165 ? 5.699 21.203 12.969 1 97 165 ALA A CA 1
ATOM 1280 C C . ALA A 1 165 ? 5.113 20.984 14.359 1 97 165 ALA A C 1
ATOM 1282 O O . ALA A 1 165 ? 5.648 21.484 15.359 1 97 165 ALA A O 1
ATOM 1283 N N . VAL A 1 166 ? 4.02 20.219 14.383 1 96.75 166 VAL A N 1
ATOM 1284 C CA . VAL A 1 166 ? 3.324 20.016 15.648 1 96.75 166 VAL A CA 1
ATOM 1285 C C . VAL A 1 166 ? 3.127 18.516 15.891 1 96.75 166 VAL A C 1
ATOM 1287 O O . VAL A 1 166 ? 3.168 17.719 14.945 1 96.75 166 VAL A O 1
ATOM 1290 N N . GLY A 1 167 ? 2.967 18.156 17.188 1 94.31 167 GLY A N 1
ATOM 1291 C CA . GLY A 1 167 ? 2.676 16.781 17.562 1 94.31 167 GLY A CA 1
ATOM 1292 C C . GLY A 1 167 ? 3.92 15.977 17.891 1 94.31 167 GLY A C 1
ATOM 1293 O O . GLY A 1 167 ? 5.031 16.516 17.891 1 94.31 167 GLY A O 1
ATOM 1294 N N . GLU A 1 168 ? 3.648 14.789 18.203 1 93.94 168 GLU A N 1
ATOM 1295 C CA . GLU A 1 168 ? 4.672 13.805 18.547 1 93.94 168 GLU A CA 1
ATOM 1296 C C . GLU A 1 168 ? 4.195 12.391 18.25 1 93.94 168 GLU A C 1
ATOM 1298 O O . GLU A 1 168 ? 2.996 12.109 18.266 1 93.94 168 GLU A O 1
ATOM 1303 N N . CYS A 1 169 ? 5.156 11.594 17.891 1 92.5 169 CYS A N 1
ATOM 1304 C CA . CYS A 1 169 ? 4.844 10.188 17.688 1 92.5 169 CYS A CA 1
ATOM 1305 C C . CYS A 1 169 ? 4.852 9.438 19.016 1 92.5 169 CYS A C 1
ATOM 1307 O O . CYS A 1 169 ? 5.625 9.766 19.922 1 92.5 169 CYS A O 1
ATOM 1309 N N . HIS A 1 170 ? 4.004 8.469 19.094 1 91.56 170 HIS A N 1
ATOM 1310 C CA . HIS A 1 170 ? 3.904 7.609 20.266 1 91.56 170 HIS A CA 1
ATOM 1311 C C . HIS A 1 170 ? 3.994 6.137 19.875 1 91.56 170 HIS A C 1
ATOM 1313 O O . HIS A 1 170 ? 3.301 5.691 18.953 1 91.56 170 HIS A O 1
ATOM 1319 N N . LYS A 1 171 ? 4.742 5.402 20.562 1 88.56 171 LYS A N 1
ATOM 1320 C CA . LYS A 1 171 ? 4.883 3.971 20.312 1 88.56 171 LYS A CA 1
ATOM 1321 C C . LYS A 1 171 ? 3.525 3.277 20.281 1 88.56 171 LYS A C 1
ATOM 1323 O O . LYS A 1 171 ? 3.295 2.377 19.469 1 88.56 171 LYS A O 1
ATOM 1328 N N . SER A 1 172 ? 2.689 3.715 21.094 1 85.25 172 SER A N 1
ATOM 1329 C CA . SER A 1 172 ? 1.374 3.098 21.234 1 85.25 172 SER A CA 1
ATOM 1330 C C . SER A 1 172 ? 0.469 3.449 20.062 1 85.25 172 SER A C 1
ATOM 1332 O O . SER A 1 172 ? -0.578 2.828 19.875 1 85.25 172 SER A O 1
ATOM 1334 N N . HIS A 1 173 ? 0.817 4.418 19.25 1 83.25 173 HIS A N 1
ATOM 1335 C CA . HIS A 1 173 ? 0.019 4.867 18.125 1 83.25 173 HIS A CA 1
ATOM 1336 C C . HIS A 1 173 ? 0.663 4.461 16.797 1 83.25 173 HIS A C 1
ATOM 1338 O O . HIS A 1 173 ? 0.498 3.324 16.344 1 83.25 173 HIS A O 1
ATOM 1344 N N . GLN A 1 174 ? 1.504 5.266 16.344 1 77.81 174 GLN A N 1
ATOM 1345 C CA . GLN A 1 174 ? 2.104 5.074 15.023 1 77.81 174 GLN A CA 1
ATOM 1346 C C . GLN A 1 174 ? 3.266 4.086 15.086 1 77.81 174 GLN A C 1
ATOM 1348 O O . GLN A 1 174 ? 3.781 3.66 14.047 1 77.81 174 GLN A O 1
ATOM 1353 N N . GLY A 1 175 ? 3.709 3.75 16.297 1 87.62 175 GLY A N 1
ATOM 1354 C CA . GLY A 1 175 ? 4.836 2.846 16.469 1 87.62 175 GLY A CA 1
ATOM 1355 C C . GLY A 1 175 ? 6.164 3.568 16.594 1 87.62 175 GLY A C 1
ATOM 1356 O O . GLY A 1 175 ? 7.148 2.996 17.078 1 87.62 175 GLY A O 1
ATOM 1357 N N . PHE A 1 176 ? 6.164 4.871 16.172 1 94.62 176 PHE A N 1
ATOM 1358 C CA . PHE A 1 176 ? 7.348 5.715 16.312 1 94.62 176 PHE A CA 1
ATOM 1359 C C . PHE A 1 176 ? 7.367 6.41 17.672 1 94.62 176 PHE A C 1
ATOM 1361 O O . PHE A 1 176 ? 6.445 6.246 18.469 1 94.62 176 PHE A O 1
ATOM 1368 N N . ASP A 1 177 ? 8.523 7.191 17.906 1 95.31 177 ASP A N 1
ATOM 1369 C CA . ASP A 1 177 ? 8.602 7.801 19.234 1 95.31 177 ASP A CA 1
ATOM 1370 C C . ASP A 1 177 ? 9.383 9.109 19.188 1 95.31 177 ASP A C 1
ATOM 1372 O O . ASP A 1 177 ? 10.516 9.148 18.703 1 95.31 177 ASP A O 1
ATOM 1376 N N . GLY A 1 178 ? 8.672 10.133 19.719 1 95.44 178 GLY A N 1
ATOM 1377 C CA . GLY A 1 178 ? 9.359 11.406 19.891 1 95.44 178 GLY A CA 1
ATOM 1378 C C . GLY A 1 178 ? 8.742 12.531 19.078 1 95.44 178 GLY A C 1
ATOM 1379 O O . GLY A 1 178 ? 7.988 12.281 18.141 1 95.44 178 GLY A O 1
ATOM 1380 N N . PRO A 1 179 ? 9.023 13.758 19.453 1 96.62 179 PRO A N 1
ATOM 1381 C CA . PRO A 1 179 ? 8.523 14.93 18.734 1 96.62 179 PRO A CA 1
ATOM 1382 C C . PRO A 1 179 ? 9.414 15.32 17.547 1 96.62 179 PRO A C 1
ATOM 1384 O O . PRO A 1 179 ? 10.602 14.992 17.531 1 96.62 179 PRO A O 1
ATOM 1387 N N . TRP A 1 180 ? 8.828 16.016 16.578 1 97.5 180 TRP A N 1
ATOM 1388 C CA . TRP A 1 180 ? 9.594 16.562 15.461 1 97.5 180 TRP A CA 1
ATOM 1389 C C . TRP A 1 180 ? 10.312 17.844 15.859 1 97.5 180 TRP A C 1
ATOM 1391 O O . TRP A 1 180 ? 11.367 18.172 15.312 1 97.5 180 TRP A O 1
ATOM 1401 N N . THR A 1 181 ? 9.648 18.594 16.734 1 96.75 181 THR A N 1
ATOM 1402 C CA . THR A 1 181 ? 10.141 19.906 17.125 1 96.75 181 THR A CA 1
ATOM 1403 C C . THR A 1 181 ? 10.094 20.078 18.641 1 96.75 181 THR A C 1
ATOM 1405 O O . THR A 1 181 ? 9.398 19.344 19.328 1 96.75 181 THR A O 1
ATOM 1408 N N . PRO A 1 182 ? 10.867 21.078 19.172 1 95.06 182 PRO A N 1
ATOM 1409 C CA . PRO A 1 182 ? 10.844 21.297 20.609 1 95.06 182 PRO A CA 1
ATOM 1410 C C . PRO A 1 182 ? 9.484 21.797 21.109 1 95.06 182 PRO A C 1
ATOM 1412 O O . PRO A 1 182 ? 9.102 21.516 22.25 1 95.06 182 PRO A O 1
ATOM 1415 N N . ASN A 1 183 ? 8.789 22.531 20.297 1 93.81 183 ASN A N 1
ATOM 1416 C CA . ASN A 1 183 ? 7.453 23 20.641 1 93.81 183 ASN A CA 1
ATOM 1417 C C . ASN A 1 183 ? 6.379 22.312 19.797 1 93.81 183 ASN A C 1
ATOM 1419 O O . ASN A 1 183 ? 6.082 22.734 18.688 1 93.81 183 ASN A O 1
ATOM 1423 N N . GLN A 1 184 ? 5.621 21.469 20.391 1 93.88 184 GLN A N 1
ATOM 1424 C CA . GLN A 1 184 ? 4.742 20.547 19.672 1 93.88 184 GLN A CA 1
ATOM 1425 C C . GLN A 1 184 ? 3.355 21.156 19.469 1 93.88 184 GLN A C 1
ATOM 1427 O O . GLN A 1 184 ? 2.482 20.531 18.859 1 93.88 184 GLN A O 1
ATOM 1432 N N . THR A 1 185 ? 3.129 22.359 19.953 1 94.31 185 THR A N 1
ATOM 1433 C CA . THR A 1 185 ? 1.77 22.891 19.922 1 94.31 185 THR A CA 1
ATOM 1434 C C . THR A 1 185 ? 1.725 24.219 19.172 1 94.31 185 THR A C 1
ATOM 1436 O O . THR A 1 185 ? 0.716 24.938 19.219 1 94.31 185 THR A O 1
ATOM 1439 N N . GLU A 1 186 ? 2.83 24.562 18.578 1 95.88 186 GLU A N 1
ATOM 1440 C CA . GLU A 1 186 ? 2.891 25.781 17.781 1 95.88 186 GLU A CA 1
ATOM 1441 C C . GLU A 1 186 ? 3.217 25.469 16.328 1 95.88 186 GLU A C 1
ATOM 1443 O O . GLU A 1 186 ? 4.266 24.891 16.031 1 95.88 186 GLU A O 1
ATOM 1448 N N . PHE A 1 187 ? 2.342 25.859 15.469 1 98.31 187 PHE A N 1
ATOM 1449 C CA . PHE A 1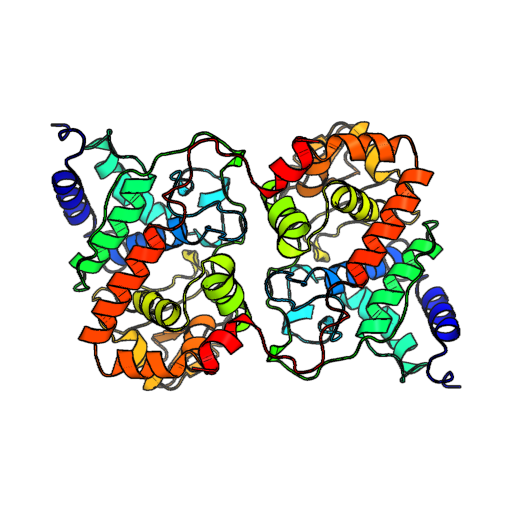 187 ? 2.533 25.625 14.039 1 98.31 187 PHE A CA 1
ATOM 1450 C C . PHE A 1 187 ? 3.439 26.703 13.445 1 98.31 187 PHE A C 1
ATOM 1452 O O . PHE A 1 187 ? 3.043 27.859 13.328 1 98.31 187 PHE A O 1
ATOM 1459 N N . THR A 1 188 ? 4.66 26.328 13.164 1 98.5 188 THR A N 1
ATOM 1460 C CA . THR A 1 188 ? 5.676 27.203 12.586 1 98.5 188 THR A CA 1
ATOM 1461 C C . THR A 1 188 ? 6.492 26.453 11.531 1 98.5 188 THR A C 1
ATOM 1463 O O . THR A 1 188 ? 6.148 25.328 11.156 1 98.5 188 THR A O 1
ATOM 1466 N N . ASN A 1 189 ? 7.539 27.141 11.016 1 98.69 189 ASN A N 1
ATOM 1467 C CA . ASN A 1 189 ? 8.406 26.484 10.047 1 98.69 189 ASN A CA 1
ATOM 1468 C C . ASN A 1 189 ? 9.547 25.734 10.727 1 98.69 189 ASN A C 1
ATOM 1470 O O . ASN A 1 189 ? 10.555 25.422 10.094 1 98.69 189 ASN A O 1
ATOM 1474 N N . ASN A 1 190 ? 9.398 25.438 11.977 1 98.19 190 ASN A N 1
ATOM 1475 C CA . ASN A 1 190 ? 10.469 24.828 12.758 1 98.19 190 ASN A CA 1
ATOM 1476 C C . ASN A 1 190 ? 10.797 23.422 12.266 1 98.19 190 ASN A C 1
ATOM 1478 O O . ASN A 1 190 ? 11.938 22.969 12.391 1 98.19 190 ASN A O 1
ATOM 1482 N N . PHE A 1 191 ? 9.797 22.734 11.766 1 98.62 191 PHE A N 1
ATOM 1483 C CA . PHE A 1 191 ? 10.055 21.406 11.211 1 98.62 191 PHE A CA 1
ATOM 1484 C C . PHE A 1 191 ? 11.211 21.453 10.219 1 98.62 191 PHE A C 1
ATOM 1486 O O . PHE A 1 191 ? 12.148 20.672 10.312 1 98.62 191 PHE A O 1
ATOM 1493 N N . TYR A 1 192 ? 11.133 22.391 9.289 1 98.88 192 TYR A N 1
ATOM 1494 C CA . TYR A 1 192 ? 12.148 22.516 8.25 1 98.88 192 TYR A CA 1
ATOM 1495 C C . TYR A 1 192 ? 13.484 22.953 8.836 1 98.88 192 TYR A C 1
ATOM 1497 O O . TYR A 1 192 ? 14.539 22.469 8.422 1 98.88 192 TYR A O 1
ATOM 1505 N N . LYS A 1 193 ? 13.438 23.859 9.781 1 98.62 193 LYS A N 1
ATOM 1506 C CA . LYS A 1 193 ? 14.664 24.312 10.43 1 98.62 193 LYS A CA 1
ATOM 1507 C C . LYS A 1 193 ? 15.367 23.156 11.148 1 98.62 193 LYS A C 1
ATOM 1509 O O . LYS A 1 193 ? 16.578 23 11.016 1 98.62 193 LYS A O 1
ATOM 1514 N N . MET A 1 194 ? 14.57 22.375 11.883 1 98.38 194 MET A N 1
ATOM 1515 C CA . MET A 1 194 ? 15.156 21.234 12.586 1 98.38 194 MET A CA 1
ATOM 1516 C C . MET A 1 194 ? 15.758 20.234 11.602 1 98.38 194 MET A C 1
ATOM 1518 O O . MET A 1 194 ? 16.828 19.688 11.852 1 98.38 194 MET A O 1
ATOM 1522 N N . LEU A 1 195 ? 15.094 20.031 10.469 1 98.5 195 LEU A N 1
ATOM 1523 C CA . LEU A 1 195 ? 15.594 19.125 9.445 1 98.5 195 LEU A CA 1
ATOM 1524 C C . LEU A 1 195 ? 16.969 19.547 8.961 1 98.5 195 LEU A C 1
ATOM 1526 O O . LEU A 1 195 ? 17.875 18.703 8.82 1 98.5 195 LEU A O 1
ATOM 1530 N N . LEU A 1 196 ? 17.156 20.828 8.766 1 98.62 196 LEU A N 1
ATOM 1531 C CA . LEU A 1 196 ? 18.359 21.328 8.102 1 98.62 196 LEU A CA 1
ATOM 1532 C C . LEU A 1 196 ? 19.484 21.562 9.109 1 98.62 196 LEU A C 1
ATOM 1534 O O . LEU A 1 196 ? 20.656 21.406 8.781 1 98.62 196 LEU A O 1
ATOM 1538 N N . GLU A 1 197 ? 19.156 21.875 10.336 1 97.88 197 GLU A N 1
ATOM 1539 C CA . GLU A 1 197 ? 20.156 22.359 11.273 1 97.88 197 GLU A CA 1
ATOM 1540 C C . GLU A 1 197 ? 20.688 21.25 12.164 1 97.88 197 GLU A C 1
ATOM 1542 O O . GLU A 1 197 ? 21.812 21.328 12.672 1 97.88 197 GLU A O 1
ATOM 1547 N N . ARG A 1 198 ? 19.891 20.266 12.391 1 97.88 198 ARG A N 1
ATOM 1548 C CA . ARG A 1 198 ? 20.312 19.172 13.266 1 97.88 198 ARG A CA 1
ATOM 1549 C C . ARG A 1 198 ? 21.031 18.078 12.484 1 97.88 198 ARG A C 1
ATOM 1551 O O . ARG A 1 198 ? 20.828 17.953 11.273 1 97.88 198 ARG A O 1
ATOM 1558 N N . THR A 1 199 ? 21.875 17.406 13.258 1 98.25 199 THR A N 1
ATOM 1559 C CA . THR A 1 199 ? 22.5 16.203 12.711 1 98.25 199 THR A CA 1
ATOM 1560 C C . THR A 1 199 ? 21.688 14.961 13.055 1 98.25 199 THR A C 1
ATOM 1562 O O . THR A 1 199 ? 21.453 14.672 14.234 1 98.25 199 THR A O 1
ATOM 1565 N N . TRP A 1 200 ? 21.297 14.227 12.023 1 98.44 200 TRP A N 1
ATOM 1566 C CA . TRP A 1 200 ? 20.375 13.117 12.227 1 98.44 200 TRP A CA 1
ATOM 1567 C C . TRP A 1 200 ? 21.094 11.781 12.047 1 98.44 200 TRP A C 1
ATOM 1569 O O . TRP A 1 200 ? 21.812 11.578 11.07 1 98.44 200 TRP A O 1
ATOM 1579 N N . LYS A 1 201 ? 20.891 10.875 12.969 1 98.19 201 LYS A N 1
ATOM 1580 C CA . LYS A 1 201 ? 21.375 9.5 12.891 1 98.19 201 LYS A CA 1
ATOM 1581 C C . LYS A 1 201 ? 20.234 8.508 13.094 1 98.19 201 LYS A C 1
ATOM 1583 O O . LYS A 1 201 ? 19.234 8.828 13.75 1 98.19 201 LYS A O 1
ATOM 1588 N N . GLU A 1 202 ? 20.391 7.383 12.539 1 97.25 202 GLU A N 1
ATOM 1589 C CA . GLU A 1 202 ? 19.359 6.359 12.727 1 97.25 202 GLU A CA 1
ATOM 1590 C C . GLU A 1 202 ? 19.281 5.922 14.188 1 97.25 202 GLU A C 1
ATOM 1592 O O . GLU A 1 202 ? 20.312 5.66 14.82 1 97.25 202 GLU A O 1
ATOM 1597 N N . LYS A 1 203 ? 18.125 5.895 14.703 1 96.81 203 LYS A N 1
ATOM 1598 C CA . LYS A 1 203 ? 17.906 5.48 16.078 1 96.81 203 LYS A CA 1
ATOM 1599 C C . LYS A 1 203 ? 17.984 3.963 16.219 1 96.81 203 LYS A C 1
ATOM 1601 O O . LYS A 1 203 ? 17.375 3.229 15.445 1 96.81 203 LYS A O 1
ATOM 1606 N N . LYS A 1 204 ? 18.766 3.404 17.141 1 94.75 204 LYS A N 1
ATOM 1607 C CA . LYS A 1 204 ? 18.828 1.982 17.469 1 94.75 204 LYS A CA 1
ATOM 1608 C C . LYS A 1 204 ? 17.812 1.623 18.547 1 94.75 204 LYS A C 1
ATOM 1610 O O . LYS A 1 204 ? 18.016 1.937 19.719 1 94.75 204 LYS A O 1
ATOM 1615 N N . TRP A 1 205 ? 16.781 1.016 18.203 1 94.62 205 TRP A N 1
ATOM 1616 C CA . TRP A 1 205 ? 15.711 0.679 19.125 1 94.62 205 TRP A CA 1
ATOM 1617 C C . TRP A 1 205 ? 14.836 -0.445 18.578 1 94.62 205 TRP A C 1
ATOM 1619 O O . TRP A 1 205 ? 15.18 -1.055 17.562 1 94.62 205 TRP A O 1
ATOM 1629 N N . ASP A 1 206 ? 13.734 -0.8 19.172 1 92.44 206 ASP A N 1
ATOM 1630 C CA . ASP A 1 206 ? 12.938 -1.965 18.781 1 92.44 206 ASP A CA 1
ATOM 1631 C C . ASP A 1 206 ? 11.703 -1.553 17.984 1 92.44 206 ASP A C 1
ATOM 1633 O O . ASP A 1 206 ? 10.828 -2.377 17.719 1 92.44 206 ASP A O 1
ATOM 1637 N N . GLY A 1 207 ? 11.68 -0.273 17.625 1 93.25 207 GLY A N 1
ATOM 1638 C CA . GLY A 1 207 ? 10.578 0.214 16.812 1 93.25 207 GLY A CA 1
ATOM 1639 C C . GLY A 1 207 ? 10.938 0.347 15.344 1 93.25 207 GLY A C 1
ATOM 1640 O O . GLY A 1 207 ? 12.008 -0.091 14.922 1 93.25 207 GLY A O 1
ATOM 1641 N N . PRO A 1 208 ? 10.023 0.849 14.602 1 93.19 208 PRO A N 1
ATOM 1642 C CA . PRO A 1 208 ? 10.336 1.077 13.18 1 93.19 208 PRO A CA 1
ATOM 1643 C C . PRO A 1 208 ? 11.5 2.041 12.977 1 93.19 208 PRO A C 1
ATOM 1645 O O . PRO A 1 208 ? 11.797 2.852 13.859 1 93.19 208 PRO A O 1
ATOM 1648 N N . ARG A 1 209 ? 12.023 1.911 11.828 1 93.81 209 ARG A N 1
ATOM 1649 C CA . ARG A 1 209 ? 13.148 2.779 11.492 1 93.81 209 ARG A CA 1
ATOM 1650 C C . ARG A 1 209 ? 12.766 4.25 11.641 1 93.81 209 ARG A C 1
ATOM 1652 O O . ARG A 1 209 ? 11.734 4.684 11.125 1 93.81 209 ARG A O 1
ATOM 1659 N N . GLN A 1 210 ? 13.555 4.992 12.406 1 97.69 210 GLN A N 1
ATOM 1660 C CA . GLN A 1 210 ? 13.438 6.438 12.547 1 97.69 210 GLN A CA 1
ATOM 1661 C C . GLN A 1 210 ? 14.789 7.066 12.891 1 97.69 210 GLN A C 1
ATOM 1663 O O . GLN A 1 210 ? 15.781 6.355 13.086 1 97.69 210 GLN A O 1
ATOM 1668 N N . PHE A 1 211 ? 14.852 8.375 12.883 1 98.56 211 PHE A N 1
ATOM 1669 C CA . PHE A 1 211 ? 16.078 9.102 13.18 1 98.56 211 PHE A CA 1
ATOM 1670 C C . PHE A 1 211 ? 15.938 9.906 14.469 1 98.56 211 PHE A C 1
ATOM 1672 O O . PHE A 1 211 ? 14.828 10.234 14.883 1 98.56 211 PHE A O 1
ATOM 1679 N N . GLU A 1 212 ? 17.047 10.133 15.141 1 98.31 212 GLU A N 1
ATOM 1680 C CA . GLU A 1 212 ? 17.125 11.031 16.281 1 98.31 212 GLU A CA 1
ATOM 1681 C C . GLU A 1 212 ? 18.266 12.039 16.109 1 98.31 212 GLU A C 1
ATOM 1683 O O . GLU A 1 212 ? 19.25 11.758 15.43 1 98.31 212 GLU A O 1
ATOM 1688 N N . ASP A 1 213 ? 18.078 13.188 16.688 1 98 213 ASP A N 1
ATOM 1689 C CA . ASP A 1 213 ? 19.125 14.188 16.562 1 98 213 ASP A CA 1
ATOM 1690 C C . ASP A 1 213 ? 20.312 13.867 17.469 1 98 213 ASP A C 1
ATOM 1692 O O . ASP A 1 213 ? 20.125 13.375 18.594 1 98 213 ASP A O 1
ATOM 1696 N N . GLU A 1 214 ? 21.453 14.164 17.031 1 97.69 214 GLU A N 1
ATOM 1697 C CA . GLU A 1 214 ? 22.672 13.883 17.781 1 97.69 214 GLU A CA 1
ATOM 1698 C C . GLU A 1 214 ? 22.859 14.883 18.922 1 97.69 214 GLU A C 1
ATOM 1700 O O . GLU A 1 214 ? 23.453 14.562 19.953 1 97.69 214 GLU A O 1
ATOM 1705 N N . GLU A 1 215 ? 22.359 16.031 18.734 1 96.38 215 GLU A N 1
ATOM 1706 C CA . GLU A 1 215 ? 22.594 17.125 19.672 1 96.38 215 GLU A CA 1
ATOM 1707 C C . GLU A 1 215 ? 21.922 16.859 21.016 1 96.38 215 GLU A C 1
ATOM 1709 O O . GLU A 1 215 ? 22.5 17.094 22.078 1 96.38 215 GLU A O 1
ATOM 1714 N N . THR A 1 216 ? 20.625 16.328 20.984 1 96 216 THR A N 1
ATOM 1715 C CA . THR A 1 216 ? 19.859 16.203 22.219 1 96 216 THR A CA 1
ATOM 1716 C C . THR A 1 216 ? 19.328 14.781 22.391 1 96 216 THR 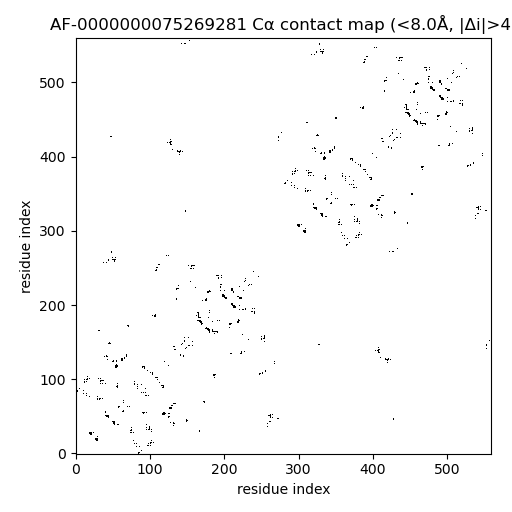A C 1
ATOM 1718 O O . THR A 1 216 ? 18.938 14.383 23.484 1 96 216 THR A O 1
ATOM 1721 N N . HIS A 1 217 ? 19.141 14.094 21.297 1 96.12 217 HIS A N 1
ATOM 1722 C CA . HIS A 1 217 ? 18.547 12.766 21.25 1 96.12 217 HIS A CA 1
ATOM 1723 C C . HIS A 1 217 ? 17.078 12.805 21.656 1 96.12 217 HIS A C 1
ATOM 1725 O O . HIS A 1 217 ? 16.5 11.781 22.047 1 96.12 217 HIS A O 1
ATOM 1731 N N . GLU A 1 218 ? 16.484 14.016 21.578 1 95.75 218 GLU A N 1
ATOM 1732 C CA . GLU A 1 218 ? 15.094 14.18 21.969 1 95.75 218 GLU A CA 1
ATOM 1733 C C . GLU A 1 218 ? 14.172 14.258 20.766 1 95.75 218 GLU A C 1
ATOM 1735 O O . GLU A 1 218 ? 13.031 13.805 20.812 1 95.75 218 GLU A O 1
ATOM 1740 N N . LEU A 1 219 ? 14.68 14.82 19.719 1 97.75 219 LEU A N 1
ATOM 1741 C CA . LEU A 1 219 ? 13.883 15.016 18.516 1 97.75 219 LEU A CA 1
ATOM 1742 C C . LEU A 1 219 ? 13.977 13.805 17.594 1 97.75 219 LEU A C 1
ATOM 1744 O O . LEU A 1 219 ? 14.969 13.078 17.625 1 97.75 219 LEU A O 1
ATOM 1748 N N . MET A 1 220 ? 12.945 13.617 16.859 1 97.81 220 MET A N 1
ATOM 1749 C CA . MET A 1 220 ? 12.93 12.492 15.922 1 97.81 220 MET A CA 1
ATOM 1750 C C . MET A 1 220 ? 12.492 12.945 14.531 1 97.81 220 MET A C 1
ATOM 1752 O O . MET A 1 220 ? 11.805 13.953 14.391 1 97.81 220 MET A O 1
ATOM 1756 N N . MET A 1 221 ? 12.984 12.234 13.516 1 98.69 221 MET A N 1
ATOM 1757 C CA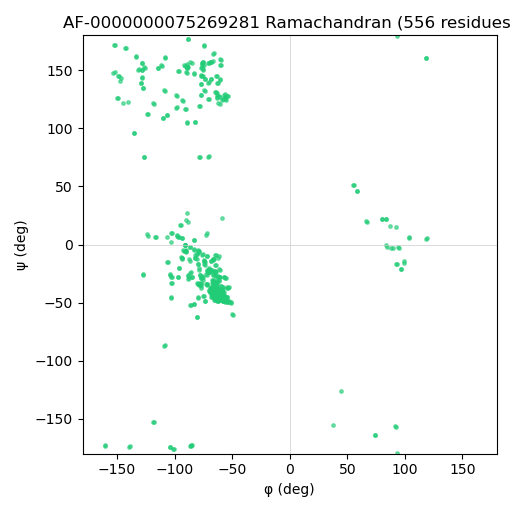 . MET A 1 221 ? 12.523 12.352 12.133 1 98.69 221 MET A CA 1
ATOM 1758 C C . MET A 1 221 ? 12.195 10.984 11.555 1 98.69 221 MET A C 1
ATOM 1760 O O . MET A 1 221 ? 12.898 10.008 11.82 1 98.69 221 MET A O 1
ATOM 1764 N N . LEU A 1 222 ? 11.133 10.938 10.836 1 98.25 222 LEU A N 1
ATOM 1765 C CA . LEU A 1 222 ? 10.812 9.734 10.086 1 98.25 222 LEU A CA 1
ATOM 1766 C C . LEU A 1 222 ? 11.68 9.625 8.836 1 98.25 222 LEU A C 1
ATOM 1768 O O . LEU A 1 222 ? 12.156 10.633 8.32 1 98.25 222 LEU A O 1
ATOM 1772 N N . PRO A 1 223 ? 11.852 8.414 8.336 1 97.44 223 PRO A N 1
ATOM 1773 C CA . PRO A 1 223 ? 12.547 8.273 7.055 1 97.44 223 PRO A CA 1
ATOM 1774 C C . PRO A 1 223 ? 11.914 9.109 5.945 1 97.44 223 PRO A C 1
ATOM 1776 O O . PRO A 1 223 ? 12.625 9.68 5.113 1 97.44 223 PRO A O 1
ATOM 1779 N N . THR A 1 224 ? 10.602 9.227 5.926 1 97.88 224 THR A N 1
ATOM 1780 C CA . THR A 1 224 ? 9.938 10.07 4.938 1 97.88 224 THR A CA 1
ATOM 1781 C C . THR A 1 224 ? 10.281 11.539 5.16 1 97.88 224 THR A C 1
ATOM 1783 O O . THR A 1 224 ? 10.352 12.32 4.207 1 97.88 224 THR A O 1
ATOM 1786 N N . ASP A 1 225 ? 10.461 11.93 6.414 1 98.69 225 ASP A N 1
ATOM 1787 C CA . ASP A 1 225 ? 10.922 13.289 6.68 1 98.69 225 ASP A CA 1
ATOM 1788 C C . ASP A 1 225 ? 12.297 13.531 6.07 1 98.69 225 ASP A C 1
ATOM 1790 O O . ASP A 1 225 ? 12.547 14.586 5.477 1 98.69 225 ASP A O 1
ATOM 1794 N N . MET A 1 226 ? 13.156 12.555 6.199 1 98.62 226 MET A N 1
ATOM 1795 C CA . MET A 1 226 ? 14.531 12.664 5.707 1 98.62 226 MET A CA 1
ATOM 1796 C C . MET A 1 226 ? 14.555 12.797 4.188 1 98.62 226 MET A C 1
ATOM 1798 O O . MET A 1 226 ? 15.5 13.344 3.621 1 98.62 226 MET A O 1
ATOM 1802 N N . VAL A 1 227 ? 13.523 12.328 3.518 1 97.62 227 VAL A N 1
ATOM 1803 C CA . VAL A 1 227 ? 13.391 12.438 2.068 1 97.62 227 VAL A CA 1
ATOM 1804 C C . VAL A 1 227 ? 13.367 13.914 1.66 1 97.62 227 VAL A C 1
ATOM 1806 O O . VAL A 1 227 ? 13.82 14.266 0.57 1 97.62 227 VAL A O 1
ATOM 1809 N N . MET A 1 228 ? 12.898 14.805 2.531 1 98.62 228 MET A N 1
ATOM 1810 C CA . MET A 1 228 ? 12.797 16.234 2.244 1 98.62 228 MET A CA 1
ATOM 1811 C C . MET A 1 228 ? 14.18 16.859 2.084 1 98.62 228 MET A C 1
ATOM 1813 O O . MET A 1 228 ? 14.305 17.984 1.619 1 98.62 228 MET A O 1
ATOM 1817 N N . LEU A 1 229 ? 15.211 16.109 2.475 1 98.38 229 LEU A N 1
ATOM 1818 C CA . LEU A 1 229 ? 16.578 16.594 2.344 1 98.38 229 LEU A CA 1
ATOM 1819 C C . LEU A 1 229 ? 17.203 16.125 1.028 1 98.38 229 LEU A C 1
ATOM 1821 O O . LEU A 1 229 ? 18.375 16.359 0.772 1 98.38 229 LEU A O 1
ATOM 1825 N N . GLN A 1 230 ? 16.406 15.484 0.192 1 95.12 230 GLN A N 1
ATOM 1826 C CA . GLN A 1 230 ? 16.859 14.977 -1.101 1 95.12 230 GLN A CA 1
ATOM 1827 C C . GLN A 1 230 ? 16.219 15.758 -2.248 1 95.12 230 GLN A C 1
ATOM 1829 O O . GLN A 1 230 ? 15.117 16.281 -2.105 1 95.12 230 GLN A O 1
ATOM 1834 N N . GLU A 1 231 ? 16.969 15.75 -3.393 1 91.94 231 GLU A N 1
ATOM 1835 C CA . GLU A 1 231 ? 16.344 16.312 -4.59 1 91.94 231 GLU A CA 1
ATOM 1836 C C . GLU A 1 231 ? 15.195 15.445 -5.086 1 91.94 231 GLU A C 1
ATOM 1838 O O . GLU A 1 231 ? 15.273 14.211 -5.031 1 91.94 231 GLU A O 1
ATOM 1843 N N . PRO A 1 232 ? 14.141 16.109 -5.57 1 93.94 232 PRO A N 1
ATOM 1844 C CA . PRO A 1 232 ? 13.906 17.531 -5.816 1 93.94 232 PRO A CA 1
ATOM 1845 C C . PRO A 1 232 ? 13.195 18.219 -4.656 1 93.94 232 PRO A C 1
ATOM 1847 O O . PRO A 1 232 ? 12.758 19.375 -4.789 1 93.94 232 PRO A O 1
ATOM 1850 N N . PHE A 1 233 ? 13.148 17.656 -3.49 1 97.19 233 PHE A N 1
ATOM 1851 C CA . PHE A 1 233 ? 12.359 18.188 -2.379 1 97.19 233 PHE A CA 1
ATOM 1852 C C . PHE A 1 233 ? 13.156 19.234 -1.605 1 97.19 233 PHE A C 1
ATOM 1854 O O . PHE A 1 233 ? 12.578 20.172 -1.053 1 97.19 233 PHE A O 1
ATOM 1861 N N . LEU A 1 234 ? 14.422 19.156 -1.686 1 97.75 234 LEU A N 1
ATOM 1862 C CA . LEU A 1 234 ? 15.344 19.922 -0.853 1 97.75 234 LEU A CA 1
ATOM 1863 C C . LEU A 1 234 ? 15.18 21.422 -1.091 1 97.75 234 LEU A C 1
ATOM 1865 O O . LEU A 1 234 ? 15.258 22.203 -0.151 1 97.75 234 LEU A O 1
ATOM 1869 N N . GLU A 1 235 ? 14.961 21.797 -2.281 1 96.69 235 GLU A N 1
ATOM 1870 C CA . GLU A 1 235 ? 14.859 23.219 -2.611 1 96.69 235 GLU A CA 1
ATOM 1871 C C . GLU A 1 235 ? 13.719 23.875 -1.846 1 96.69 235 GLU A C 1
ATOM 1873 O O . GLU A 1 235 ? 13.867 25 -1.343 1 96.69 235 GLU A O 1
ATOM 1878 N N . TYR A 1 236 ? 12.648 23.234 -1.748 1 98.25 236 TYR A N 1
ATOM 1879 C CA . TYR A 1 236 ? 11.5 23.797 -1.051 1 98.25 236 TYR A CA 1
ATOM 1880 C C . TYR A 1 236 ? 11.68 23.703 0.46 1 98.25 236 TYR A C 1
ATOM 1882 O O . TYR A 1 236 ? 11.211 24.562 1.203 1 98.25 236 TYR A O 1
ATOM 1890 N N . THR A 1 237 ? 12.367 22.609 0.925 1 98.81 237 THR A N 1
ATOM 1891 C CA . THR A 1 237 ? 12.688 22.516 2.346 1 98.81 237 THR A CA 1
ATOM 1892 C C . THR A 1 237 ? 13.5 23.719 2.799 1 98.81 237 THR A C 1
ATOM 1894 O O . THR A 1 237 ? 13.195 24.344 3.824 1 98.81 237 THR A O 1
ATOM 1897 N N . LYS A 1 238 ? 14.484 24.094 2.027 1 98.81 238 LYS A N 1
ATOM 1898 C CA . LYS A 1 238 ? 15.312 25.266 2.32 1 98.81 238 LYS A CA 1
ATOM 1899 C C . LYS A 1 238 ? 14.492 26.547 2.266 1 98.81 238 LYS A C 1
ATOM 1901 O O . LYS A 1 238 ? 14.617 27.406 3.139 1 98.81 238 LYS A O 1
ATOM 1906 N N . LEU A 1 239 ? 13.664 26.641 1.301 1 98.81 239 LEU A N 1
ATOM 1907 C CA . LEU A 1 239 ? 12.828 27.812 1.133 1 98.81 239 LEU A CA 1
ATOM 1908 C C . LEU A 1 239 ? 11.922 28.016 2.346 1 98.81 239 LEU A C 1
ATOM 1910 O O . LEU A 1 239 ? 11.852 29.125 2.896 1 98.81 239 LEU A O 1
ATOM 1914 N N . TYR A 1 240 ? 11.328 26.969 2.799 1 98.88 240 TYR A N 1
ATOM 1915 C CA . TYR A 1 240 ? 10.359 27.047 3.883 1 98.88 240 TYR A CA 1
ATOM 1916 C C . TYR A 1 240 ? 11.055 27.266 5.223 1 98.88 240 TYR A C 1
ATOM 1918 O O . TYR A 1 240 ? 10.5 27.891 6.125 1 98.88 240 TYR A O 1
ATOM 1926 N N . ALA A 1 241 ? 12.266 26.812 5.363 1 98.88 241 ALA A N 1
ATOM 1927 C CA . ALA A 1 241 ? 13.039 27.078 6.574 1 98.88 241 ALA A CA 1
ATOM 1928 C C . ALA A 1 241 ? 13.383 28.562 6.707 1 98.88 241 ALA A C 1
ATOM 1930 O O . ALA A 1 241 ? 13.398 29.094 7.816 1 98.88 241 ALA A O 1
ATOM 1931 N N . GLU A 1 242 ? 13.578 29.172 5.609 1 98.62 242 GLU A N 1
ATOM 1932 C CA . GLU A 1 242 ? 14.023 30.562 5.59 1 98.62 242 GLU A CA 1
ATOM 1933 C C . GLU A 1 242 ? 12.836 31.516 5.613 1 98.62 242 GLU A C 1
ATOM 1935 O O . GLU A 1 242 ? 12.961 32.656 6.074 1 98.62 242 GLU A O 1
ATOM 1940 N N . ASP A 1 243 ? 11.703 31.047 5.125 1 98.75 243 ASP A N 1
ATOM 1941 C CA . ASP A 1 243 ? 10.578 31.953 4.887 1 98.75 243 ASP A CA 1
ATOM 1942 C C . ASP A 1 243 ? 9.273 31.344 5.383 1 98.75 243 ASP A C 1
ATOM 1944 O O . ASP A 1 243 ? 8.531 30.734 4.605 1 98.75 243 ASP A O 1
ATOM 1948 N N . GLN A 1 244 ? 8.836 31.656 6.543 1 98.62 244 GLN A N 1
ATOM 1949 C CA . GLN A 1 244 ? 7.629 31.109 7.145 1 98.62 244 GLN A CA 1
ATOM 1950 C C . GLN A 1 244 ? 6.379 31.562 6.398 1 98.62 244 GLN A C 1
ATOM 1952 O O . GLN A 1 244 ? 5.43 30.797 6.23 1 98.62 244 GLN A O 1
ATOM 1957 N N . ASP A 1 245 ? 6.387 32.781 6 1 98.75 245 ASP A N 1
ATOM 1958 C CA . ASP A 1 245 ? 5.223 33.312 5.285 1 98.75 245 ASP A CA 1
ATOM 1959 C C . ASP A 1 245 ? 4.992 32.531 3.986 1 98.75 245 ASP A C 1
ATOM 1961 O O . ASP A 1 245 ? 3.85 32.219 3.637 1 98.75 245 ASP A O 1
ATOM 1965 N N . ARG A 1 246 ? 6.039 32.219 3.299 1 98.81 246 ARG A N 1
ATOM 1966 C CA . ARG A 1 246 ? 5.926 31.422 2.082 1 98.81 246 ARG A CA 1
ATOM 1967 C C . ARG A 1 246 ? 5.445 30.016 2.393 1 98.81 246 ARG A C 1
ATOM 1969 O O . ARG A 1 246 ? 4.598 29.469 1.682 1 98.81 246 ARG A O 1
ATOM 1976 N N . PHE A 1 247 ? 6.043 29.531 3.461 1 98.88 247 PHE A N 1
ATOM 1977 C CA . PHE A 1 247 ? 5.586 28.234 3.91 1 98.88 247 PHE A CA 1
ATOM 1978 C C . PHE A 1 247 ? 4.086 28.25 4.184 1 98.88 247 PHE A C 1
ATOM 1980 O O . PHE A 1 247 ? 3.35 27.391 3.686 1 98.88 247 PHE A O 1
ATOM 1987 N N . PHE A 1 248 ? 3.576 29.188 4.891 1 98.94 248 PHE A N 1
ATOM 1988 C CA . PHE A 1 248 ? 2.174 29.25 5.281 1 98.94 248 PHE A CA 1
ATOM 1989 C C . PHE A 1 248 ? 1.276 29.359 4.055 1 98.94 248 PHE A C 1
ATOM 1991 O O . PHE A 1 248 ? 0.241 28.703 3.973 1 98.94 248 PHE A O 1
ATOM 1998 N N . GLU A 1 249 ? 1.697 30.125 3.123 1 98.88 249 GLU A N 1
ATOM 1999 C CA . GLU A 1 249 ? 0.915 30.297 1.903 1 98.88 249 GLU A CA 1
ATOM 2000 C C . GLU A 1 249 ? 0.827 29 1.114 1 98.88 249 GLU A C 1
ATOM 2002 O O . GLU A 1 249 ? -0.257 28.594 0.681 1 98.88 249 GLU A O 1
ATOM 2007 N N . ASP A 1 250 ? 1.941 28.391 0.946 1 98.88 250 ASP A N 1
ATOM 2008 C CA . ASP A 1 250 ? 1.974 27.141 0.173 1 98.88 250 ASP A CA 1
ATOM 2009 C C . ASP A 1 250 ? 1.269 26.016 0.918 1 98.88 250 ASP A C 1
ATOM 2011 O O . ASP A 1 250 ? 0.621 25.172 0.301 1 98.88 250 ASP A O 1
ATOM 2015 N N . PHE A 1 251 ? 1.412 25.984 2.254 1 98.88 251 PHE A N 1
ATOM 2016 C CA . PHE A 1 251 ? 0.703 24.984 3.047 1 98.88 251 PHE A CA 1
ATOM 2017 C C . PHE A 1 251 ? -0.805 25.156 2.91 1 98.88 251 PHE A C 1
ATOM 2019 O O . PHE A 1 251 ? -1.528 24.188 2.689 1 98.88 251 PHE A O 1
ATOM 2026 N N . LYS A 1 252 ? -1.22 26.375 3.045 1 98.88 252 LYS A N 1
ATOM 2027 C CA . LYS A 1 252 ? -2.637 26.688 2.885 1 98.88 252 LYS A CA 1
ATOM 2028 C C . LYS A 1 252 ? -3.17 26.156 1.556 1 98.88 252 LYS A C 1
ATOM 2030 O O . LYS A 1 252 ? -4.195 25.469 1.519 1 98.88 252 LYS A O 1
ATOM 2035 N N . ASN A 1 253 ? -2.475 26.422 0.494 1 98.81 253 ASN A N 1
ATOM 2036 C CA . ASN A 1 253 ? -2.912 26.016 -0.836 1 98.81 253 ASN A CA 1
ATOM 2037 C C . ASN A 1 253 ? -2.869 24.5 -0.996 1 98.81 253 ASN A C 1
ATOM 2039 O O . ASN A 1 253 ? -3.779 23.906 -1.58 1 98.81 253 ASN A O 1
ATOM 2043 N N . ALA A 1 254 ? -1.815 23.875 -0.516 1 98.75 254 ALA A N 1
ATOM 2044 C CA . ALA A 1 254 ? -1.682 22.422 -0.604 1 98.75 254 ALA A CA 1
ATOM 2045 C C . ALA A 1 254 ? -2.756 21.734 0.225 1 98.75 254 ALA A C 1
ATOM 2047 O O . ALA A 1 254 ? -3.314 20.719 -0.202 1 98.75 254 ALA A O 1
ATOM 2048 N N . MET A 1 255 ? -3.02 22.266 1.409 1 98.75 255 MET A N 1
ATOM 2049 C CA . MET A 1 255 ? -4.059 21.719 2.271 1 98.75 255 MET A CA 1
ATOM 2050 C C . MET A 1 255 ? -5.434 21.844 1.626 1 98.75 255 MET A C 1
ATOM 2052 O O . MET A 1 255 ? -6.25 20.922 1.703 1 98.75 255 MET A O 1
ATOM 2056 N N . LEU A 1 256 ? -5.656 22.984 1.021 1 98.62 256 LEU A N 1
ATOM 2057 C CA . LEU A 1 256 ? -6.918 23.172 0.311 1 98.62 256 LEU A CA 1
ATOM 2058 C C . LEU A 1 256 ? -7.086 22.125 -0.791 1 98.62 256 LEU A C 1
ATOM 2060 O O . LEU A 1 256 ? -8.172 21.578 -0.966 1 98.62 256 LEU A O 1
ATOM 2064 N N . LYS A 1 257 ? -6.059 21.906 -1.515 1 98.38 257 LYS A N 1
ATOM 2065 C CA . LYS A 1 257 ? -6.105 20.859 -2.537 1 98.38 257 LYS A CA 1
ATOM 2066 C C . LYS A 1 257 ? -6.359 19.5 -1.915 1 98.38 257 LYS A C 1
ATOM 2068 O O . LYS A 1 257 ? -7.215 18.734 -2.383 1 98.38 257 LYS A O 1
ATOM 2073 N N . LEU A 1 258 ? -5.664 19.188 -0.852 1 98.56 258 LEU A N 1
ATOM 2074 C CA . LEU A 1 258 ? -5.785 17.891 -0.186 1 98.56 258 LEU A CA 1
ATOM 2075 C C . LEU A 1 258 ? -7.227 17.641 0.252 1 98.56 258 LEU A C 1
ATOM 2077 O O . LEU A 1 258 ? -7.793 16.594 -0.046 1 98.56 258 LEU A O 1
ATOM 2081 N N . ILE A 1 259 ? -7.859 18.594 0.908 1 98.38 259 ILE A N 1
ATOM 2082 C CA . ILE A 1 259 ? -9.188 18.375 1.47 1 98.38 259 ILE A CA 1
ATOM 2083 C C . ILE A 1 259 ? -10.234 18.406 0.356 1 98.38 259 ILE A C 1
ATOM 2085 O O . ILE A 1 259 ? -11.398 18.078 0.58 1 98.38 259 ILE A O 1
ATOM 2089 N N . SER A 1 260 ? -9.828 18.797 -0.871 1 97.25 260 SER A N 1
ATOM 2090 C CA . SER A 1 260 ? -10.75 18.828 -1.996 1 97.25 260 SER A CA 1
ATOM 2091 C C . SER A 1 260 ? -10.695 17.531 -2.795 1 97.25 260 SER A C 1
ATOM 2093 O O . SER A 1 260 ? -11.539 17.297 -3.668 1 97.25 260 SER A O 1
ATOM 2095 N N . LEU A 1 261 ? -9.719 16.719 -2.543 1 96.44 261 LEU A N 1
ATOM 2096 C CA . LEU A 1 261 ? -9.562 15.469 -3.289 1 96.44 261 LEU A CA 1
ATOM 2097 C C . LEU A 1 261 ? -10.773 14.57 -3.098 1 96.44 261 LEU A C 1
ATOM 2099 O O . LEU A 1 261 ? -11.125 14.219 -1.968 1 96.44 261 LEU A O 1
ATOM 2103 N N . GLY A 1 262 ? -11.43 14.219 -4.18 1 92.56 262 GLY A N 1
ATOM 2104 C CA . GLY A 1 262 ? -12.578 13.32 -4.164 1 92.56 262 GLY A CA 1
ATOM 2105 C C . GLY A 1 262 ? -13.883 14.031 -3.863 1 92.56 262 GLY A C 1
ATOM 2106 O O . GLY A 1 262 ? -14.945 13.406 -3.859 1 92.56 262 GLY A O 1
ATOM 2107 N N . LYS A 1 263 ? -13.812 15.312 -3.621 1 92.06 263 LYS A N 1
ATOM 2108 C CA . LYS A 1 263 ? -15 16.062 -3.205 1 92.06 263 LYS A CA 1
ATOM 2109 C C . LYS A 1 263 ? -16.047 16.078 -4.312 1 92.06 263 LYS A C 1
ATOM 2111 O O . LYS A 1 263 ? -17.25 16.141 -4.035 1 92.06 263 LYS A O 1
ATOM 2116 N N . ASP A 1 264 ? -15.672 15.891 -5.516 1 88.75 264 ASP A N 1
ATOM 2117 C CA . ASP A 1 264 ? -16.594 16 -6.641 1 88.75 264 ASP A CA 1
ATOM 2118 C C . ASP A 1 264 ? -17.25 14.648 -6.941 1 88.75 264 ASP A C 1
ATOM 2120 O O . ASP A 1 264 ? -18.141 14.57 -7.789 1 88.75 264 ASP A O 1
ATOM 2124 N N . ARG A 1 265 ? -16.828 13.641 -6.289 1 89 265 ARG A N 1
ATOM 2125 C CA . ARG A 1 265 ? -17.438 12.336 -6.512 1 89 265 ARG A CA 1
ATOM 2126 C C . ARG A 1 265 ? -18.859 12.281 -5.965 1 89 265 ARG A C 1
ATOM 2128 O O . ARG A 1 265 ? -19.125 12.789 -4.875 1 89 265 ARG A O 1
ATOM 2135 N N . LYS A 1 266 ? -19.672 11.648 -6.73 1 86.94 266 LYS A N 1
ATOM 2136 C CA . LYS A 1 266 ? -21.062 11.5 -6.293 1 86.94 266 LYS A CA 1
ATOM 2137 C C . LYS A 1 266 ? -21.25 10.219 -5.484 1 86.94 266 LYS A C 1
ATOM 2139 O O . LYS A 1 266 ? -20.594 9.211 -5.75 1 86.94 266 LYS A O 1
ATOM 2144 N N . ASP A 1 267 ? -22.156 10.328 -4.578 1 85.5 267 ASP A N 1
ATOM 2145 C CA . ASP A 1 267 ? -22.484 9.141 -3.789 1 85.5 267 ASP A CA 1
ATOM 2146 C C . ASP A 1 267 ? -23 8.016 -4.68 1 85.5 267 ASP A C 1
ATOM 2148 O O . ASP A 1 267 ? -23.875 8.242 -5.527 1 85.5 267 ASP A O 1
ATOM 2152 N N . GLY A 1 268 ? -22.438 6.922 -4.574 1 79.88 268 GLY A N 1
ATOM 2153 C CA . GLY A 1 268 ? -22.875 5.77 -5.352 1 79.88 268 GLY A CA 1
ATOM 2154 C C . GLY A 1 268 ? -22.203 5.676 -6.707 1 79.88 268 GLY A C 1
ATOM 2155 O O . GLY A 1 268 ? -22.484 4.758 -7.48 1 79.88 268 GLY A O 1
ATOM 2156 N N . GLU A 1 269 ? -21.391 6.625 -7.047 1 82.75 269 GLU A N 1
ATOM 2157 C CA . GLU A 1 269 ? -20.672 6.543 -8.312 1 82.75 269 GLU A CA 1
ATOM 2158 C C . GLU A 1 269 ? -19.828 5.273 -8.383 1 82.75 269 GLU A C 1
ATOM 2160 O O . GLU A 1 269 ? -19.062 4.977 -7.465 1 82.75 269 GLU A O 1
ATOM 2165 N N . PRO A 1 270 ? -20.062 4.547 -9.398 1 78.25 270 PRO A N 1
ATOM 2166 C CA . PRO A 1 270 ? -19.312 3.287 -9.477 1 78.25 270 PRO A CA 1
ATOM 2167 C C . PRO A 1 270 ? -17.828 3.498 -9.734 1 78.25 270 PRO A C 1
ATOM 2169 O O . PRO A 1 270 ? -17.422 4.531 -10.281 1 78.25 270 PRO A O 1
ATOM 2172 N N . ASN A 1 271 ? -17.062 2.477 -9.344 1 81.19 271 ASN A N 1
ATOM 2173 C CA . ASN A 1 271 ? -15.648 2.463 -9.695 1 81.19 271 ASN A CA 1
ATOM 2174 C C . ASN A 1 271 ? -15.445 2.398 -11.203 1 81.19 271 ASN A C 1
ATOM 2176 O O . ASN A 1 271 ? -15.977 1.508 -11.867 1 81.19 271 ASN A O 1
ATOM 2180 N N . LYS A 1 272 ? -14.695 3.293 -11.664 1 78.56 272 LYS A N 1
ATOM 2181 C CA . LYS A 1 272 ? -14.523 3.418 -13.102 1 78.56 272 LYS A CA 1
ATOM 2182 C C . LYS A 1 272 ? -13.844 2.18 -13.688 1 78.56 272 LYS A C 1
ATOM 2184 O O . LYS A 1 272 ? -14.109 1.798 -14.828 1 78.56 272 LYS A O 1
ATOM 2189 N N . LEU A 1 273 ? -12.984 1.504 -12.969 1 84 273 LEU A N 1
ATOM 2190 C CA . LEU A 1 273 ? -12.258 0.339 -13.461 1 84 273 LEU A CA 1
ATOM 2191 C C . LEU A 1 273 ? -13.18 -0.866 -13.594 1 84 273 LEU A C 1
ATOM 2193 O O . LEU A 1 273 ? -13.023 -1.677 -14.508 1 84 273 LEU A O 1
ATOM 2197 N N . LEU A 1 274 ? -14.125 -0.914 -12.664 1 80.44 274 LEU A N 1
ATOM 2198 C CA . LEU A 1 274 ? -15.07 -2.023 -12.719 1 80.44 274 LEU A CA 1
ATOM 2199 C C . LEU A 1 274 ? -16.141 -1.776 -13.773 1 80.44 274 LEU A C 1
ATOM 2201 O O . LEU A 1 274 ? -16.656 -2.723 -14.375 1 80.44 274 LEU A O 1
ATOM 2205 N N . ALA A 1 275 ? -16.484 -0.473 -13.922 1 75.19 275 ALA A N 1
ATOM 2206 C CA . ALA A 1 275 ? -17.516 -0.133 -14.898 1 75.19 275 ALA A CA 1
ATOM 2207 C C . ALA A 1 275 ? -17.078 -0.509 -16.312 1 75.19 275 ALA A C 1
ATOM 2209 O O . ALA A 1 275 ? -17.922 -0.838 -17.156 1 75.19 275 ALA A O 1
ATOM 2210 N N . GLN A 1 276 ? -15.836 -0.5 -16.484 1 68.62 276 GLN A N 1
ATOM 2211 C CA . GLN A 1 276 ? -15.305 -0.846 -17.797 1 68.62 276 GLN A CA 1
ATOM 2212 C C . GLN A 1 276 ? -15.453 -2.338 -18.078 1 68.62 276 GLN A C 1
ATOM 2214 O O . G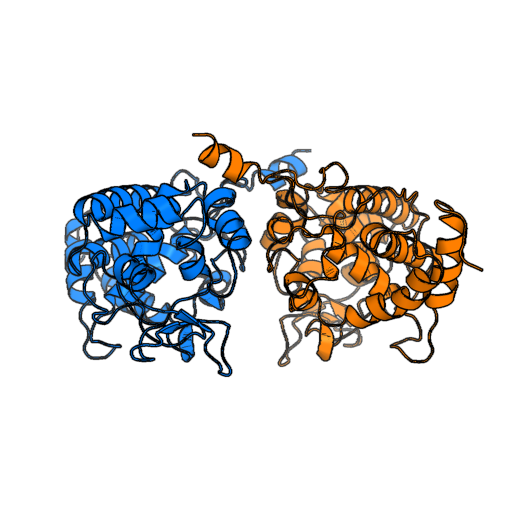LN A 1 276 ? -15.531 -2.754 -19.234 1 68.62 276 GLN A O 1
ATOM 2219 N N . TYR A 1 277 ? -15.562 -3.082 -17.016 1 61.59 277 TYR A N 1
ATOM 2220 C CA . TYR A 1 277 ? -15.609 -4.527 -17.203 1 61.59 277 TYR A CA 1
ATOM 2221 C C . TYR A 1 277 ? -17.047 -5.043 -17.078 1 61.59 277 TYR A C 1
ATOM 2223 O O . TYR A 1 277 ? -17.359 -6.129 -17.562 1 61.59 277 TYR A O 1
ATOM 2231 N N . CYS A 1 278 ? -17.922 -4.367 -16.297 1 54.28 278 CYS A N 1
ATOM 2232 C CA . CYS A 1 278 ? -19.297 -4.801 -16.172 1 54.28 278 CYS A CA 1
ATOM 2233 C C . CYS A 1 278 ? -20.109 -4.414 -17.391 1 54.28 278 CYS A C 1
ATOM 2235 O O . CYS A 1 278 ? -21.203 -4.961 -17.625 1 54.28 278 CYS A O 1
ATOM 2237 N N . LYS A 1 279 ? -19.859 -3.301 -17.922 1 47.22 279 LYS A N 1
ATOM 2238 C CA . LYS A 1 279 ? -20.672 -2.977 -19.078 1 47.22 279 LYS A CA 1
ATOM 2239 C C . LYS A 1 279 ? -20.469 -3.994 -20.203 1 47.22 279 LYS A C 1
ATOM 2241 O O . LYS A 1 279 ? -21.219 -3.998 -21.188 1 47.22 279 LYS A O 1
ATOM 2246 N N . LYS A 1 280 ? -19.562 -4.816 -20.094 1 36.53 280 LYS A N 1
ATOM 2247 C CA . LYS A 1 280 ? -19.625 -5.633 -21.297 1 36.53 280 LYS A CA 1
ATOM 2248 C C . LYS A 1 280 ? -20.562 -6.82 -21.125 1 36.53 280 LYS A C 1
ATOM 2250 O O . LYS A 1 280 ? -20.609 -7.434 -20.062 1 36.53 280 LYS A O 1
ATOM 2255 N N . MET B 1 1 ? 30.672 -27.453 -16.156 1 61 1 MET B N 1
ATOM 2256 C CA . MET B 1 1 ? 30.969 -26.5 -17.219 1 61 1 MET B CA 1
ATOM 2257 C C . MET B 1 1 ? 29.875 -25.438 -17.328 1 61 1 MET B C 1
ATOM 2259 O O . MET B 1 1 ? 28.703 -25.75 -17.172 1 61 1 MET B O 1
ATOM 2263 N N . THR B 1 2 ? 30.266 -24.141 -17.328 1 79.25 2 THR B N 1
ATOM 2264 C CA . THR B 1 2 ? 29.359 -23.016 -17.469 1 79.25 2 THR B CA 1
ATOM 2265 C C . THR B 1 2 ? 28.656 -23.047 -18.828 1 79.25 2 THR B C 1
ATOM 2267 O O . THR B 1 2 ? 29.25 -23.453 -19.828 1 79.25 2 THR B O 1
ATOM 2270 N N . SER B 1 3 ? 27.328 -22.938 -18.859 1 88.81 3 SER B N 1
ATOM 2271 C CA . SER B 1 3 ? 26.562 -22.984 -20.109 1 88.81 3 SER B CA 1
ATOM 2272 C C . SER B 1 3 ? 26.859 -21.766 -20.969 1 88.81 3 SER B C 1
ATOM 2274 O O . SER B 1 3 ? 27.422 -20.766 -20.5 1 88.81 3 SER B O 1
ATOM 2276 N N . LYS B 1 4 ? 26.594 -21.938 -22.297 1 93.38 4 LYS B N 1
ATOM 2277 C CA . LYS B 1 4 ? 26.75 -20.828 -23.234 1 93.38 4 LYS B CA 1
ATOM 2278 C C . LYS B 1 4 ? 25.781 -19.703 -22.922 1 93.38 4 LYS B C 1
ATOM 2280 O O . LYS B 1 4 ? 24.641 -19.953 -22.547 1 93.38 4 LYS B O 1
ATOM 2285 N N . VAL B 1 5 ? 26.234 -18.5 -23.141 1 93.88 5 VAL B N 1
ATOM 2286 C CA . VAL B 1 5 ? 25.391 -17.328 -22.938 1 93.88 5 VAL B CA 1
ATOM 2287 C C . VAL B 1 5 ? 24.109 -17.469 -23.766 1 93.88 5 VAL B C 1
ATOM 2289 O O . VAL B 1 5 ? 24.172 -17.812 -24.953 1 93.88 5 VAL B O 1
ATOM 2292 N N . GLY B 1 6 ? 22.969 -17.375 -23.125 1 95.19 6 GLY B N 1
ATOM 2293 C CA . GLY B 1 6 ? 21.688 -17.422 -23.828 1 95.19 6 GLY B CA 1
ATOM 2294 C C . GLY B 1 6 ? 21.094 -18.828 -23.859 1 95.19 6 GLY B C 1
ATOM 2295 O O . GLY B 1 6 ? 19.984 -19.016 -24.359 1 95.19 6 GLY B O 1
ATOM 2296 N N . ASP B 1 7 ? 21.797 -19.734 -23.344 1 96.81 7 ASP B N 1
ATOM 2297 C CA . ASP B 1 7 ? 21.297 -21.109 -23.328 1 96.81 7 ASP B CA 1
ATOM 2298 C C . ASP B 1 7 ? 20.25 -21.297 -22.219 1 96.81 7 ASP B C 1
ATOM 2300 O O . ASP B 1 7 ? 20.516 -21.984 -21.234 1 96.81 7 ASP B O 1
ATOM 2304 N N . TYR B 1 8 ? 19.047 -20.781 -22.453 1 97.31 8 TYR B N 1
ATOM 2305 C CA . TYR B 1 8 ? 18 -20.828 -21.438 1 97.31 8 TYR B CA 1
ATOM 2306 C C . TYR B 1 8 ? 17.484 -22.25 -21.234 1 97.31 8 TYR B C 1
ATOM 2308 O O . TYR B 1 8 ? 16.906 -22.562 -20.203 1 97.31 8 TYR B O 1
ATOM 2316 N N . ASN B 1 9 ? 17.719 -23.078 -22.234 1 97 9 ASN B N 1
ATOM 2317 C CA . ASN B 1 9 ? 17.328 -24.484 -22.062 1 97 9 ASN B CA 1
ATOM 2318 C C . ASN B 1 9 ? 18.156 -25.156 -20.984 1 97 9 ASN B C 1
ATOM 2320 O O . ASN B 1 9 ? 17.641 -25.953 -20.188 1 97 9 ASN B O 1
ATOM 2324 N N . ALA B 1 10 ? 19.391 -24.875 -21 1 98 10 ALA B N 1
ATOM 2325 C CA . ALA B 1 10 ? 20.266 -25.422 -19.953 1 98 10 ALA B CA 1
ATOM 2326 C C . ALA B 1 10 ? 19.844 -24.906 -18.578 1 98 10 ALA B C 1
ATOM 2328 O O . ALA B 1 10 ? 19.875 -25.656 -17.609 1 98 10 ALA B O 1
ATOM 2329 N N . VAL B 1 11 ? 19.5 -23.656 -18.5 1 98.44 11 VAL B N 1
ATOM 2330 C CA . VAL B 1 11 ? 19.047 -23.062 -17.25 1 98.44 11 VAL B CA 1
ATOM 2331 C C . VAL B 1 11 ? 17.766 -23.766 -16.781 1 98.44 11 VAL B C 1
ATOM 2333 O O . VAL B 1 11 ? 17.641 -24.141 -15.617 1 98.44 11 VAL B O 1
ATOM 2336 N N . ARG B 1 12 ? 16.859 -23.938 -17.719 1 98.25 12 ARG B N 1
ATOM 2337 C CA . ARG B 1 12 ? 15.602 -24.609 -17.406 1 98.25 12 ARG B CA 1
ATOM 2338 C C . ARG B 1 12 ? 15.844 -26 -16.812 1 98.25 12 ARG B C 1
ATOM 2340 O O . ARG B 1 12 ? 15.195 -26.375 -15.836 1 98.25 12 ARG B O 1
ATOM 2347 N N . LYS B 1 13 ? 16.719 -26.719 -17.406 1 98 13 LYS B N 1
ATOM 2348 C CA . LYS B 1 13 ? 17.047 -28.062 -16.922 1 98 13 LYS B CA 1
ATOM 2349 C C . LYS B 1 13 ? 17.531 -28.031 -15.477 1 98 13 LYS B C 1
ATOM 2351 O O . LYS B 1 13 ? 17.141 -28.859 -14.656 1 98 13 LYS B O 1
ATOM 2356 N N . ASP B 1 14 ? 18.359 -27.094 -15.188 1 98.19 14 ASP B N 1
ATOM 2357 C CA . ASP B 1 14 ? 18.906 -27 -13.836 1 98.19 14 ASP B CA 1
ATOM 2358 C C . ASP B 1 14 ? 17.844 -26.516 -12.852 1 98.19 14 ASP B C 1
ATOM 2360 O O . ASP B 1 14 ? 17.844 -26.906 -11.68 1 98.19 14 ASP B O 1
ATOM 2364 N N . ILE B 1 15 ? 16.891 -25.625 -13.258 1 98.5 15 ILE B N 1
ATOM 2365 C CA . ILE B 1 15 ? 15.781 -25.219 -12.406 1 98.5 15 ILE B CA 1
ATOM 2366 C C . ILE B 1 15 ? 14.914 -26.438 -12.078 1 98.5 15 ILE B C 1
ATOM 2368 O O . ILE B 1 15 ? 14.531 -26.641 -10.922 1 98.5 15 ILE B O 1
ATOM 2372 N N . ILE B 1 16 ? 14.633 -27.266 -13.109 1 98.19 16 ILE B N 1
ATOM 2373 C CA . ILE B 1 16 ? 13.828 -28.453 -12.906 1 98.19 16 ILE B CA 1
ATOM 2374 C C . ILE B 1 16 ? 14.484 -29.344 -11.836 1 98.19 16 ILE B C 1
ATOM 2376 O O . ILE B 1 16 ? 13.797 -29.859 -10.945 1 98.19 16 ILE B O 1
ATOM 2380 N N . ALA B 1 17 ? 15.758 -29.453 -11.883 1 97 17 ALA B N 1
ATOM 2381 C CA . ALA B 1 17 ? 16.5 -30.297 -10.945 1 97 17 ALA B CA 1
ATOM 2382 C C . ALA B 1 17 ? 16.484 -29.703 -9.547 1 97 17 ALA B C 1
ATOM 2384 O O . ALA B 1 17 ? 16.641 -30.422 -8.555 1 97 17 ALA B O 1
ATOM 2385 N N . ALA B 1 18 ? 16.281 -28.375 -9.438 1 96.56 18 ALA B N 1
ATOM 2386 C CA . ALA B 1 18 ? 16.344 -27.672 -8.156 1 96.56 18 ALA B CA 1
ATOM 2387 C C . ALA B 1 18 ? 14.977 -27.688 -7.465 1 96.56 18 ALA B C 1
ATOM 2389 O O . ALA B 1 18 ? 14.875 -27.375 -6.277 1 96.56 18 ALA B O 1
ATOM 2390 N N . ILE B 1 19 ? 13.891 -28.047 -8.086 1 95.44 19 ILE B N 1
ATOM 2391 C CA . ILE B 1 19 ? 12.523 -27.906 -7.59 1 95.44 19 ILE B CA 1
ATOM 2392 C C . ILE B 1 19 ? 12.258 -28.938 -6.504 1 95.44 19 ILE B C 1
ATOM 2394 O O . ILE B 1 19 ? 11.789 -28.609 -5.414 1 95.44 19 ILE B O 1
ATOM 2398 N N . PRO B 1 20 ? 12.625 -30.25 -6.785 1 89.44 20 PRO B N 1
ATOM 2399 C CA . PRO B 1 20 ? 12.398 -31.234 -5.719 1 89.44 20 PRO B CA 1
ATOM 2400 C C . PRO B 1 20 ? 13.414 -31.109 -4.582 1 89.44 20 PRO B C 1
ATOM 2402 O O . PRO B 1 20 ? 14.586 -30.797 -4.82 1 89.44 20 PRO B O 1
ATOM 2405 N N . THR B 1 21 ? 12.852 -31.125 -3.377 1 83.44 21 THR B N 1
ATOM 2406 C CA . THR B 1 21 ? 13.727 -31.109 -2.213 1 83.44 21 THR B CA 1
ATOM 2407 C C . THR B 1 21 ? 13.117 -31.906 -1.062 1 83.44 21 THR B C 1
ATOM 2409 O O . THR B 1 21 ? 11.898 -31.891 -0.867 1 83.44 21 THR B O 1
ATOM 2412 N N . GLU B 1 22 ? 13.914 -32.562 -0.363 1 78.38 22 GLU B N 1
ATOM 2413 C CA . GLU B 1 22 ? 13.445 -33.281 0.814 1 78.38 22 GLU B CA 1
ATOM 2414 C C . GLU B 1 22 ? 13.336 -32.375 2.023 1 78.38 22 GLU B C 1
ATOM 2416 O O . GLU B 1 22 ? 12.648 -32.688 2.994 1 78.38 22 GLU B O 1
ATOM 2421 N N . ARG B 1 23 ? 13.781 -31.219 2.012 1 71.56 23 ARG B N 1
ATOM 2422 C CA . ARG B 1 23 ? 13.992 -30.391 3.188 1 71.56 23 ARG B CA 1
ATOM 2423 C C . ARG B 1 23 ? 12.938 -29.281 3.279 1 71.56 23 ARG B C 1
ATOM 2425 O O . ARG B 1 23 ? 12.93 -28.516 4.234 1 71.56 23 ARG B O 1
ATOM 2432 N N . TYR B 1 24 ? 12.047 -29.375 2.436 1 75.44 24 TYR B N 1
ATOM 2433 C CA . TYR B 1 24 ? 11.18 -28.203 2.422 1 75.44 24 TYR B CA 1
ATOM 2434 C C . TYR B 1 24 ? 9.734 -28.594 2.113 1 75.44 24 TYR B C 1
ATOM 2436 O O . TYR B 1 24 ? 9.477 -29.297 1.145 1 75.44 24 TYR B O 1
ATOM 2444 N N . ASP B 1 25 ? 8.992 -28.188 3.119 1 74.31 25 ASP B N 1
ATOM 2445 C CA . ASP B 1 25 ? 7.547 -28.297 2.996 1 74.31 25 ASP B CA 1
ATOM 2446 C C . ASP B 1 25 ? 7.145 -29.656 2.416 1 74.31 25 ASP B C 1
ATOM 2448 O O . ASP B 1 25 ? 7.461 -30.688 2.988 1 74.31 25 ASP B O 1
ATOM 2452 N N . LYS B 1 26 ? 6.422 -29.781 1.414 1 83.69 26 LYS B N 1
ATOM 2453 C CA . LYS B 1 26 ? 5.898 -31.016 0.823 1 83.69 26 LYS B CA 1
ATOM 2454 C C . LYS B 1 26 ? 6.867 -31.578 -0.211 1 83.69 26 LYS B C 1
ATOM 2456 O O . LYS B 1 26 ? 6.445 -32.125 -1.229 1 83.69 26 LYS B O 1
ATOM 2461 N N . GLY B 1 27 ? 8.133 -31.234 0.019 1 89.81 27 GLY B N 1
ATOM 2462 C CA . GLY B 1 27 ? 9.18 -31.828 -0.792 1 89.81 27 GLY B CA 1
ATOM 2463 C C . GLY B 1 27 ? 9.445 -31.062 -2.076 1 89.81 27 GLY B C 1
ATOM 2464 O O . GLY B 1 27 ? 9.992 -31.625 -3.029 1 89.81 27 GLY B O 1
ATOM 2465 N N . THR B 1 28 ? 8.969 -29.859 -2.148 1 94.19 28 THR B N 1
ATOM 2466 C CA . THR B 1 28 ? 9.148 -29.141 -3.402 1 94.19 28 THR B CA 1
ATOM 2467 C C . THR B 1 28 ? 9.273 -27.641 -3.15 1 94.19 28 THR B C 1
ATOM 2469 O O . THR B 1 28 ? 8.602 -27.094 -2.273 1 94.19 28 THR B O 1
ATOM 2472 N N . PHE B 1 29 ? 10.086 -26.938 -3.936 1 96.06 29 PHE B N 1
ATOM 2473 C CA . PHE B 1 29 ? 10.18 -25.484 -3.938 1 96.06 29 PHE B CA 1
ATOM 2474 C C . PHE B 1 29 ? 9.219 -24.891 -4.957 1 96.06 29 PHE B C 1
ATOM 2476 O O . PHE B 1 29 ? 9.133 -23.656 -5.094 1 96.06 29 PHE B O 1
ATOM 2483 N N . GLY B 1 30 ? 8.508 -25.734 -5.625 1 96.75 30 GLY B N 1
ATOM 2484 C CA . GLY B 1 30 ? 7.672 -25.297 -6.727 1 96.75 30 GLY B CA 1
ATOM 2485 C C . GLY B 1 30 ? 6.777 -24.125 -6.359 1 96.75 30 GLY B C 1
ATOM 2486 O O . GLY B 1 30 ? 6.891 -23.047 -6.945 1 96.75 30 GLY B O 1
ATOM 2487 N N . PRO B 1 31 ? 5.93 -24.328 -5.379 1 96.56 31 PRO B N 1
ATOM 2488 C CA . PRO B 1 31 ? 5.027 -23.234 -4.992 1 96.56 31 PRO B CA 1
ATOM 2489 C C . PRO B 1 31 ? 5.777 -21.969 -4.578 1 96.56 31 PRO B C 1
ATOM 2491 O O . PRO B 1 31 ? 5.355 -20.859 -4.918 1 96.56 31 PRO B O 1
ATOM 2494 N N . SER B 1 32 ? 6.875 -22.094 -3.912 1 96.12 32 SER B N 1
ATOM 2495 C CA . SER B 1 32 ? 7.672 -20.953 -3.482 1 96.12 32 SER B CA 1
ATOM 2496 C C . SER B 1 32 ? 8.281 -20.219 -4.676 1 96.12 32 SER B C 1
ATOM 2498 O O . SER B 1 32 ? 8.398 -19 -4.668 1 96.12 32 SER B O 1
ATOM 2500 N N . MET B 1 33 ? 8.68 -20.953 -5.676 1 98 33 MET B N 1
ATOM 2501 C CA . MET B 1 33 ? 9.242 -20.328 -6.875 1 98 33 MET B CA 1
ATOM 2502 C C . MET B 1 33 ? 8.172 -19.562 -7.645 1 98 33 MET B C 1
ATOM 2504 O O . MET B 1 33 ? 8.438 -18.5 -8.195 1 98 33 MET B O 1
ATOM 2508 N N . ILE B 1 34 ? 6.977 -20.094 -7.68 1 98.38 34 ILE B N 1
ATOM 2509 C CA . ILE B 1 34 ? 5.859 -19.391 -8.305 1 98.38 34 ILE B CA 1
ATOM 2510 C C . ILE B 1 34 ? 5.598 -18.078 -7.566 1 98.38 34 ILE B C 1
ATOM 2512 O O . ILE B 1 34 ? 5.441 -17.031 -8.188 1 98.38 34 ILE B O 1
ATOM 2516 N N . ARG B 1 35 ? 5.594 -18.125 -6.227 1 97.44 35 ARG B N 1
ATOM 2517 C CA . ARG B 1 35 ? 5.391 -16.922 -5.422 1 97.44 35 ARG B CA 1
ATOM 2518 C C . ARG B 1 35 ? 6.516 -15.914 -5.641 1 97.44 35 ARG B C 1
ATOM 2520 O O . ARG B 1 35 ? 6.27 -14.711 -5.734 1 97.44 35 ARG B O 1
ATOM 2527 N N . LEU B 1 36 ? 7.723 -16.406 -5.715 1 97.88 36 LEU B N 1
ATOM 2528 C CA . LEU B 1 36 ? 8.852 -15.531 -5.988 1 97.88 36 LEU B CA 1
ATOM 2529 C C . LEU B 1 36 ? 8.672 -14.805 -7.312 1 97.88 36 LEU B C 1
ATOM 2531 O O . LEU B 1 36 ? 8.898 -13.594 -7.395 1 97.88 36 LEU B O 1
ATOM 2535 N N . THR B 1 37 ? 8.258 -15.547 -8.352 1 98.62 37 THR B N 1
ATOM 2536 C CA . THR B 1 37 ? 8.016 -14.945 -9.656 1 98.62 37 THR B CA 1
ATOM 2537 C C . THR B 1 37 ? 6.922 -13.883 -9.57 1 98.62 37 THR B C 1
ATOM 2539 O O . THR B 1 37 ? 7.105 -12.75 -10.023 1 98.62 37 THR B O 1
ATOM 2542 N N . TRP B 1 38 ? 5.848 -14.211 -8.945 1 97.94 38 TRP B N 1
ATOM 2543 C CA . TRP B 1 38 ? 4.738 -13.273 -8.797 1 97.94 38 TRP B CA 1
ATOM 2544 C C . TRP B 1 38 ? 5.191 -12 -8.086 1 97.94 38 TRP B C 1
ATOM 2546 O O . TRP B 1 38 ? 4.961 -10.891 -8.57 1 97.94 38 TRP B O 1
ATOM 2556 N N . HIS B 1 39 ? 5.883 -12.117 -6.992 1 97.69 39 HIS B N 1
ATOM 2557 C CA . HIS B 1 39 ? 6.266 -10.977 -6.164 1 97.69 39 HIS B CA 1
ATOM 2558 C C . HIS B 1 39 ? 7.359 -10.156 -6.832 1 97.69 39 HIS B C 1
ATOM 2560 O O . HIS B 1 39 ? 7.492 -8.953 -6.562 1 97.69 39 HIS B O 1
ATOM 2566 N N . SER B 1 40 ? 8.109 -10.82 -7.68 1 97.19 40 SER B N 1
ATOM 2567 C CA . SER B 1 40 ? 9.109 -10.094 -8.453 1 97.19 40 SER B CA 1
ATOM 2568 C C . SER B 1 40 ? 8.453 -9.203 -9.5 1 97.19 40 SER B C 1
ATOM 2570 O O . SER B 1 40 ? 9.039 -8.211 -9.938 1 97.19 40 SER B O 1
ATOM 2572 N N . CYS B 1 41 ? 7.262 -9.555 -9.883 1 97.81 41 CYS B N 1
ATOM 2573 C CA . CYS B 1 41 ? 6.602 -8.867 -10.984 1 97.81 41 CYS B CA 1
ATOM 2574 C C . CYS B 1 41 ? 5.531 -7.914 -10.461 1 97.81 41 CYS B C 1
ATOM 2576 O O . CYS B 1 41 ? 5.25 -6.883 -11.078 1 97.81 41 CYS B O 1
ATOM 2578 N N . ALA B 1 42 ? 5.008 -8.195 -9.328 1 97.19 42 ALA B N 1
ATOM 2579 C CA . ALA B 1 42 ? 3.783 -7.547 -8.859 1 97.19 42 ALA B CA 1
ATOM 2580 C C . ALA B 1 42 ? 4.082 -6.195 -8.219 1 97.19 42 ALA B C 1
ATOM 2582 O O . ALA B 1 42 ? 3.174 -5.508 -7.754 1 97.19 42 ALA B O 1
ATOM 2583 N N . THR B 1 43 ? 5.289 -5.73 -8.211 1 96.81 43 THR B N 1
ATOM 2584 C CA . THR B 1 43 ? 5.641 -4.398 -7.73 1 96.81 43 THR B CA 1
ATOM 2585 C C . THR B 1 43 ? 5.418 -3.355 -8.82 1 96.81 43 THR B C 1
ATOM 2587 O O . THR B 1 43 ? 5.555 -2.154 -8.578 1 96.81 43 THR B O 1
ATOM 2590 N N . TYR B 1 44 ? 5.043 -3.777 -10.023 1 96.5 44 TYR B N 1
ATOM 2591 C CA . TYR B 1 44 ? 4.879 -2.891 -11.172 1 96.5 44 TYR B CA 1
ATOM 2592 C C . TYR B 1 44 ? 3.779 -1.867 -10.914 1 96.5 44 TYR B C 1
ATOM 2594 O O . TYR B 1 44 ? 2.74 -2.193 -10.336 1 96.5 44 TYR B O 1
ATOM 2602 N N . ASP B 1 45 ? 4.035 -0.66 -11.328 1 95.31 45 ASP B N 1
ATOM 2603 C CA . ASP B 1 45 ? 3.041 0.407 -11.383 1 95.31 45 ASP B CA 1
ATOM 2604 C C . ASP B 1 45 ? 2.936 0.986 -12.789 1 95.31 45 ASP B C 1
ATOM 2606 O O . ASP B 1 45 ? 3.84 1.688 -13.25 1 95.31 45 ASP B O 1
ATOM 2610 N N . ARG B 1 46 ? 1.818 0.774 -13.453 1 93.25 46 ARG B N 1
ATOM 2611 C CA . ARG B 1 46 ? 1.67 1.172 -14.844 1 93.25 46 ARG B CA 1
ATOM 2612 C C . ARG B 1 46 ? 1.595 2.689 -14.977 1 93.25 46 ARG B C 1
ATOM 2614 O O . ARG B 1 46 ? 1.868 3.238 -16.047 1 93.25 46 ARG B O 1
ATOM 2621 N N . HIS B 1 47 ? 1.229 3.383 -13.953 1 91.56 47 HIS B N 1
ATOM 2622 C CA . HIS B 1 47 ? 1.096 4.832 -14.016 1 91.56 47 HIS B CA 1
ATOM 2623 C C . HIS B 1 47 ? 2.459 5.516 -13.945 1 91.56 47 HIS B C 1
ATOM 2625 O O . HIS B 1 47 ? 2.646 6.594 -14.508 1 91.56 47 HIS B O 1
ATOM 2631 N N . GLN B 1 48 ? 3.379 4.812 -13.328 1 90.25 48 GLN B N 1
ATOM 2632 C CA . GLN B 1 48 ? 4.73 5.348 -13.211 1 90.25 48 GLN B CA 1
ATOM 2633 C C . GLN B 1 48 ? 5.691 4.629 -14.148 1 90.25 48 GLN B C 1
ATOM 2635 O O . GLN B 1 48 ? 6.812 5.086 -14.375 1 90.25 48 GLN B O 1
ATOM 2640 N N . ASN B 1 49 ? 5.227 3.514 -14.633 1 89.56 49 ASN B N 1
ATOM 2641 C CA . ASN B 1 49 ? 6.051 2.637 -15.453 1 89.56 49 ASN B CA 1
ATOM 2642 C C . ASN B 1 49 ? 7.344 2.252 -14.742 1 89.56 49 ASN B C 1
ATOM 2644 O O . ASN B 1 49 ? 8.438 2.422 -15.289 1 89.56 49 ASN B O 1
ATOM 2648 N N . ASN B 1 50 ? 7.176 1.773 -13.523 1 91.62 50 ASN B N 1
ATOM 2649 C CA . ASN B 1 50 ? 8.328 1.294 -12.766 1 91.62 50 ASN B CA 1
ATOM 2650 C C . ASN B 1 50 ? 7.977 0.061 -11.938 1 91.62 50 ASN B C 1
ATOM 2652 O O . ASN B 1 50 ? 6.82 -0.363 -11.906 1 91.62 50 ASN B O 1
ATOM 2656 N N . GLY B 1 51 ? 9.023 -0.603 -11.383 1 93.25 51 GLY B N 1
ATOM 2657 C CA . GLY B 1 51 ? 8.828 -1.915 -10.789 1 93.25 51 GLY B CA 1
ATOM 2658 C C . GLY B 1 51 ? 8.641 -3.016 -11.82 1 93.25 51 GLY B C 1
ATOM 2659 O O . GLY B 1 51 ? 9.055 -2.873 -12.969 1 93.25 51 GLY B O 1
ATOM 2660 N N . GLY B 1 52 ? 8.156 -4.105 -11.336 1 95.44 52 GLY B N 1
ATOM 2661 C CA . GLY B 1 52 ? 7.883 -5.191 -12.266 1 95.44 52 GLY B CA 1
ATOM 2662 C C . GLY B 1 52 ? 9.047 -6.152 -12.414 1 95.44 52 GLY B C 1
ATOM 2663 O O . GLY B 1 52 ? 9.883 -6.277 -11.516 1 95.44 52 GLY B O 1
ATOM 2664 N N . SER B 1 53 ? 9.031 -6.789 -13.492 1 95.44 53 SER B N 1
ATOM 2665 C CA . SER B 1 53 ? 9.875 -7.969 -13.68 1 95.44 53 SER B CA 1
ATOM 2666 C C . SER B 1 53 ? 11.312 -7.574 -13.984 1 95.44 53 SER B C 1
ATOM 2668 O O . SER B 1 53 ? 12.211 -8.422 -13.953 1 95.44 53 SER B O 1
ATOM 2670 N N . GLN B 1 54 ? 11.602 -6.336 -14.156 1 93.62 54 GLN B N 1
ATOM 2671 C CA . GLN B 1 54 ? 12.953 -5.875 -14.477 1 93.62 54 GLN B CA 1
ATOM 2672 C C . GLN B 1 54 ? 13.758 -5.598 -13.219 1 93.62 54 GLN B C 1
ATOM 2674 O O . GLN B 1 54 ? 13.188 -5.359 -12.148 1 93.62 54 GLN B O 1
ATOM 2679 N N . GLY B 1 55 ? 15.117 -5.723 -13.328 1 94.38 55 GLY B N 1
ATOM 2680 C CA . GLY B 1 55 ? 16.016 -5.184 -12.328 1 94.38 55 GLY B CA 1
ATOM 2681 C C . GLY B 1 55 ? 16.453 -6.215 -11.305 1 94.38 55 GLY B C 1
ATOM 2682 O O . GLY B 1 55 ? 17.469 -6.031 -10.625 1 94.38 55 GLY B O 1
ATOM 2683 N N . GLY B 1 56 ? 15.641 -7.348 -11.164 1 96.12 56 GLY B N 1
ATOM 2684 C CA . GLY B 1 56 ? 16 -8.32 -10.148 1 96.12 56 GLY B CA 1
ATOM 2685 C C . GLY B 1 56 ? 16.062 -7.734 -8.758 1 96.12 56 GLY B C 1
ATOM 2686 O O . GLY B 1 56 ? 17.016 -7.992 -8.008 1 96.12 56 GLY B O 1
ATOM 2687 N N . THR B 1 57 ? 15.062 -6.965 -8.406 1 94.88 57 THR B N 1
ATOM 2688 C CA . THR B 1 57 ? 15.188 -6.086 -7.25 1 94.88 57 THR B CA 1
ATOM 2689 C C . THR B 1 57 ? 14.969 -6.859 -5.953 1 94.88 57 THR B C 1
ATOM 2691 O O . THR B 1 57 ? 15.281 -6.363 -4.867 1 94.88 57 THR B O 1
ATOM 2694 N N . MET B 1 58 ? 14.555 -8.109 -6.004 1 95.31 58 MET B N 1
ATOM 2695 C CA . MET B 1 58 ? 14.398 -8.961 -4.824 1 95.31 58 MET B CA 1
ATOM 2696 C C . MET B 1 58 ? 15.75 -9.211 -4.156 1 95.31 58 MET B C 1
ATOM 2698 O O . MET B 1 58 ? 15.812 -9.758 -3.057 1 95.31 58 MET B O 1
ATOM 2702 N N . ARG B 1 59 ? 16.781 -8.828 -4.773 1 94.38 59 ARG B N 1
ATOM 2703 C CA . ARG B 1 59 ? 18.125 -9.023 -4.23 1 94.38 59 ARG B CA 1
ATOM 2704 C C . ARG B 1 59 ? 18.438 -7.953 -3.189 1 94.38 59 ARG B C 1
ATOM 2706 O O . ARG B 1 59 ? 19.391 -8.094 -2.42 1 94.38 59 ARG B O 1
ATOM 2713 N N . PHE B 1 60 ? 17.703 -6.914 -3.182 1 94.44 60 PHE B N 1
ATOM 2714 C CA . PHE B 1 60 ? 18 -5.777 -2.318 1 94.44 60 PHE B CA 1
ATOM 2715 C C . PHE B 1 60 ? 17.188 -5.852 -1.029 1 94.44 60 PHE B C 1
ATOM 2717 O O . PHE B 1 60 ? 16.031 -6.301 -1.036 1 94.44 60 PHE B O 1
ATOM 2724 N N . GLU B 1 61 ? 17.719 -5.355 -0.013 1 90.81 61 GLU B N 1
ATOM 2725 C CA . GLU B 1 61 ? 17.094 -5.395 1.304 1 90.81 61 GLU B CA 1
ATOM 2726 C C . GLU B 1 61 ? 15.734 -4.699 1.287 1 90.81 61 GLU B C 1
ATOM 2728 O O . GLU B 1 61 ? 14.797 -5.145 1.953 1 90.81 61 GLU B O 1
ATOM 2733 N N . GLU B 1 62 ? 15.594 -3.672 0.554 1 89.38 62 GLU B N 1
ATOM 2734 C CA . GLU B 1 62 ? 14.344 -2.92 0.459 1 89.38 62 GLU B CA 1
ATOM 2735 C C . GLU B 1 62 ? 13.188 -3.816 0.018 1 89.38 62 GLU B C 1
ATOM 2737 O O . GLU B 1 62 ? 12.039 -3.574 0.377 1 89.38 62 GLU B O 1
ATOM 2742 N N . GLN B 1 63 ? 13.586 -4.871 -0.735 1 93.56 63 GLN B N 1
ATOM 2743 C CA . GLN B 1 63 ? 12.555 -5.754 -1.263 1 93.56 63 GLN B CA 1
ATOM 2744 C C . GLN B 1 63 ? 12.484 -7.055 -0.471 1 93.56 63 GLN B C 1
ATOM 2746 O O . GLN B 1 63 ? 11.406 -7.469 -0.033 1 93.56 63 GLN B O 1
ATOM 2751 N N . TYR B 1 64 ? 13.648 -7.68 -0.186 1 93.31 64 TYR B N 1
ATOM 2752 C CA . TYR B 1 64 ? 13.555 -9 0.427 1 93.31 64 TYR B CA 1
ATOM 2753 C C . TYR B 1 64 ? 13.117 -8.898 1.884 1 93.31 64 TYR B C 1
ATOM 2755 O O . TYR B 1 64 ? 12.672 -9.883 2.479 1 93.31 64 TYR B O 1
ATOM 2763 N N . SER B 1 65 ? 13.25 -7.625 2.494 1 90.38 65 SER B N 1
ATOM 2764 C CA . SER B 1 65 ? 12.844 -7.457 3.885 1 90.38 65 SER B CA 1
ATOM 2765 C C . SER B 1 65 ? 11.375 -7.039 3.982 1 90.38 65 SER B C 1
ATOM 2767 O O . SER B 1 65 ? 10.836 -6.918 5.082 1 90.38 65 SER B O 1
ATOM 2769 N N . ASP B 1 66 ? 10.734 -6.793 2.846 1 92.5 66 ASP B N 1
ATOM 2770 C CA . ASP B 1 66 ? 9.289 -6.59 2.863 1 92.5 66 ASP B CA 1
ATOM 2771 C C . ASP B 1 66 ? 8.578 -7.758 3.543 1 92.5 66 ASP B C 1
ATOM 2773 O O . ASP B 1 66 ? 8.789 -8.922 3.182 1 92.5 66 ASP B O 1
ATOM 2777 N N . PRO B 1 67 ? 7.746 -7.457 4.508 1 90.19 67 PRO B N 1
ATOM 2778 C CA . PRO B 1 67 ? 7.062 -8.547 5.211 1 90.19 67 PRO B CA 1
ATOM 2779 C C . PRO B 1 67 ? 6.293 -9.469 4.266 1 90.19 67 PRO B C 1
ATOM 2781 O O . PRO B 1 67 ? 6.18 -10.664 4.523 1 90.19 67 PRO B O 1
ATOM 2784 N N . ALA B 1 68 ? 5.859 -8.961 3.209 1 93 68 ALA B N 1
ATOM 2785 C CA . ALA B 1 68 ? 5.121 -9.766 2.24 1 93 68 ALA B CA 1
ATOM 2786 C C . ALA B 1 68 ? 6.023 -10.805 1.584 1 93 68 ALA B C 1
ATOM 2788 O O . ALA B 1 68 ? 5.543 -11.789 1.02 1 93 68 ALA B O 1
ATOM 2789 N N . ASN B 1 69 ? 7.332 -10.578 1.597 1 95.75 69 ASN B N 1
ATOM 2790 C CA . ASN B 1 69 ? 8.281 -11.469 0.933 1 95.75 69 ASN B CA 1
ATOM 2791 C C . ASN B 1 69 ? 8.883 -12.469 1.909 1 95.75 69 ASN B C 1
ATOM 2793 O O . ASN B 1 69 ? 9.781 -13.234 1.546 1 95.75 69 ASN B O 1
ATOM 2797 N N . LYS B 1 70 ? 8.352 -12.445 3.146 1 93.62 70 LYS B N 1
ATOM 2798 C CA . LYS B 1 70 ? 8.859 -13.406 4.125 1 93.62 70 LYS B CA 1
ATOM 2799 C C . LYS B 1 70 ? 8.719 -14.836 3.617 1 93.62 70 LYS B C 1
ATOM 2801 O O . LYS B 1 70 ? 7.676 -15.211 3.088 1 93.62 70 LYS B O 1
ATOM 2806 N N . GLY B 1 71 ? 9.828 -15.586 3.688 1 93.19 71 GLY B N 1
ATOM 2807 C CA . GLY B 1 71 ? 9.836 -16.969 3.256 1 93.19 71 GLY B CA 1
ATOM 2808 C C . GLY B 1 71 ? 10.406 -17.156 1.861 1 93.19 71 GLY B C 1
ATOM 2809 O O . GLY B 1 71 ? 10.773 -18.266 1.479 1 93.19 71 GLY B O 1
ATOM 2810 N N . LEU B 1 72 ? 10.523 -16.094 1.094 1 95.81 72 LEU B N 1
ATOM 2811 C CA . LEU B 1 72 ? 10.93 -16.234 -0.3 1 95.81 72 LEU B CA 1
ATOM 2812 C C . LEU B 1 72 ? 12.438 -16.422 -0.406 1 95.81 72 LEU B C 1
ATOM 2814 O O . LEU B 1 72 ? 12.961 -16.688 -1.493 1 95.81 72 LEU B O 1
ATOM 2818 N N . GLU B 1 73 ? 13.102 -16.328 0.745 1 94.69 73 GLU B N 1
ATOM 2819 C CA . GLU B 1 73 ? 14.516 -16.688 0.75 1 94.69 73 GLU B CA 1
ATOM 2820 C C . GLU B 1 73 ? 14.711 -18.156 0.364 1 94.69 73 GLU B C 1
ATOM 2822 O O . GLU B 1 73 ? 15.727 -18.516 -0.236 1 94.69 73 GLU B O 1
ATOM 2827 N N . ASN B 1 74 ? 13.742 -18.953 0.643 1 93.31 74 ASN B N 1
ATOM 2828 C CA . ASN B 1 74 ? 13.836 -20.359 0.287 1 93.31 74 ASN B CA 1
ATOM 2829 C C . ASN B 1 74 ? 13.938 -20.562 -1.224 1 93.31 74 ASN B C 1
ATOM 2831 O O . ASN B 1 74 ? 14.797 -21.297 -1.705 1 93.31 74 ASN B O 1
ATOM 2835 N N . ALA B 1 75 ? 13.062 -19.906 -1.889 1 96.12 75 ALA B N 1
ATOM 2836 C CA . ALA B 1 75 ? 13.086 -20 -3.346 1 96.12 75 ALA B CA 1
ATOM 2837 C C . ALA B 1 75 ? 14.344 -19.344 -3.912 1 96.12 75 ALA B C 1
ATOM 2839 O O . ALA B 1 75 ? 14.969 -19.875 -4.836 1 96.12 75 ALA B O 1
ATOM 2840 N N . ARG B 1 76 ? 14.719 -18.172 -3.406 1 97.12 76 ARG B N 1
ATOM 2841 C CA . ARG B 1 76 ? 15.938 -17.5 -3.863 1 97.12 76 ARG B CA 1
ATOM 2842 C C . ARG B 1 76 ? 17.156 -18.391 -3.641 1 97.12 76 ARG B C 1
ATOM 2844 O O . ARG B 1 76 ? 18 -18.531 -4.535 1 97.12 76 ARG B O 1
ATOM 2851 N N . ASN B 1 77 ? 17.203 -19 -2.48 1 96.06 77 ASN B N 1
ATOM 2852 C CA . ASN B 1 77 ? 18.328 -19.859 -2.15 1 96.06 77 ASN B CA 1
ATOM 2853 C C . ASN B 1 77 ? 18.359 -21.109 -3.033 1 96.06 77 ASN B C 1
ATOM 2855 O O . ASN B 1 77 ? 19.438 -21.594 -3.391 1 96.06 77 ASN B O 1
ATOM 2859 N N . ALA B 1 78 ? 17.219 -21.609 -3.33 1 96.5 78 ALA B N 1
ATOM 2860 C CA . ALA B 1 78 ? 17.125 -22.781 -4.199 1 96.5 78 ALA B CA 1
ATOM 2861 C C . ALA B 1 78 ? 17.641 -22.469 -5.602 1 96.5 78 ALA B C 1
ATOM 2863 O O . ALA B 1 78 ? 18.172 -23.344 -6.289 1 96.5 78 ALA B O 1
ATOM 2864 N N . LEU B 1 79 ? 17.547 -21.188 -6.004 1 97.94 79 LEU B N 1
ATOM 2865 C CA . LEU B 1 79 ? 17.906 -20.797 -7.359 1 97.94 79 LEU B CA 1
ATOM 2866 C C . LEU B 1 79 ? 19.359 -20.328 -7.422 1 97.94 79 LEU B C 1
ATOM 2868 O O . LEU B 1 79 ? 19.938 -20.219 -8.508 1 97.94 79 LEU B O 1
ATOM 2872 N N . GLU B 1 80 ? 19.953 -20.125 -6.281 1 97.56 80 GLU B N 1
ATOM 2873 C CA . GLU B 1 80 ? 21.312 -19.578 -6.25 1 97.56 80 GLU B CA 1
ATOM 2874 C C . GLU B 1 80 ? 22.297 -20.531 -6.914 1 97.56 80 GLU B C 1
ATOM 2876 O O . GLU B 1 80 ? 23.141 -20.109 -7.719 1 97.56 80 GLU B O 1
ATOM 2881 N N . PRO B 1 81 ? 22.25 -21.875 -6.652 1 97.12 81 PRO B N 1
ATOM 2882 C CA . PRO B 1 81 ? 23.156 -22.797 -7.344 1 97.12 81 PRO B CA 1
ATOM 2883 C C . PRO B 1 81 ? 22.969 -22.797 -8.859 1 97.12 81 PRO B C 1
ATOM 2885 O O . PRO B 1 81 ? 23.906 -23.016 -9.609 1 97.12 81 PRO B O 1
ATOM 2888 N N . VAL B 1 82 ? 21.75 -22.547 -9.281 1 98.19 82 VAL B N 1
ATOM 2889 C CA . VAL B 1 82 ? 21.484 -22.453 -10.711 1 98.19 82 VAL B CA 1
ATOM 2890 C C . VAL B 1 82 ? 22.219 -21.234 -11.289 1 98.19 82 VAL B C 1
ATOM 2892 O O . VAL B 1 82 ? 22.875 -21.344 -12.328 1 98.19 82 VAL B O 1
ATOM 2895 N N . HIS B 1 83 ? 22.109 -20.125 -10.617 1 97.94 83 HIS B N 1
ATOM 2896 C CA . HIS B 1 83 ? 22.828 -18.922 -11.055 1 97.94 83 HIS B CA 1
ATOM 2897 C C . HIS B 1 83 ? 24.328 -19.156 -11.109 1 97.94 83 HIS B C 1
ATOM 2899 O O . HIS B 1 83 ? 25 -18.688 -12.039 1 97.94 83 HIS B O 1
ATOM 2905 N N . GLU B 1 84 ? 24.875 -19.891 -10.156 1 97.06 84 GLU B N 1
ATOM 2906 C CA . GLU B 1 84 ? 26.312 -20.172 -10.102 1 97.06 84 GLU B CA 1
ATOM 2907 C C . GLU B 1 84 ? 26.75 -21 -11.312 1 97.06 84 GLU B C 1
ATOM 2909 O O . GLU B 1 84 ? 27.859 -20.797 -11.836 1 97.06 84 GLU B O 1
ATOM 2914 N N . LYS B 1 85 ? 25.891 -21.844 -11.734 1 96.94 85 LYS B N 1
ATOM 2915 C CA . LYS B 1 85 ? 26.188 -22.688 -12.891 1 96.94 85 LYS B CA 1
ATOM 2916 C C . LYS B 1 85 ? 26.047 -21.891 -14.195 1 96.94 85 LYS B C 1
ATOM 2918 O O . LYS B 1 85 ? 26.672 -22.234 -15.203 1 96.94 85 LYS B O 1
ATOM 2923 N N . HIS B 1 86 ? 25.188 -20.906 -14.148 1 98.12 86 HIS B N 1
ATOM 2924 C CA . HIS B 1 86 ? 24.938 -20.047 -15.305 1 98.12 86 HIS B CA 1
ATOM 2925 C C . HIS B 1 86 ? 25.094 -18.578 -14.953 1 98.12 86 HIS B C 1
ATOM 2927 O O . HIS B 1 86 ? 24.109 -17.828 -14.984 1 98.12 86 HIS B O 1
ATOM 2933 N N . PRO B 1 87 ? 26.297 -18.125 -14.805 1 96.75 87 PRO B N 1
ATOM 2934 C CA . PRO B 1 87 ? 26.5 -16.797 -14.242 1 96.75 87 PRO B CA 1
ATOM 2935 C C . PRO B 1 87 ? 26.109 -15.68 -15.211 1 96.75 87 PRO B C 1
ATOM 2937 O O . PRO B 1 87 ? 26.016 -14.516 -14.805 1 96.75 87 PRO B O 1
ATOM 2940 N N . TRP B 1 88 ? 25.844 -16.047 -16.469 1 97.06 88 TRP B N 1
ATOM 2941 C CA . TRP B 1 88 ? 25.484 -15.023 -17.453 1 97.06 88 TRP B CA 1
ATOM 2942 C C . TRP B 1 88 ? 24.031 -14.617 -17.297 1 97.06 88 TRP B C 1
ATOM 2944 O O . TRP B 1 88 ? 23.609 -13.562 -17.797 1 97.06 88 TRP B O 1
ATOM 2954 N N . ILE B 1 89 ? 23.172 -15.391 -16.688 1 98.25 89 ILE B N 1
ATOM 2955 C CA . ILE B 1 89 ? 21.75 -15.055 -16.562 1 98.25 89 ILE B CA 1
ATOM 2956 C C . ILE B 1 89 ? 21.562 -14.016 -15.469 1 98.25 89 ILE B C 1
ATOM 2958 O O . ILE B 1 89 ? 22.219 -14.07 -14.43 1 98.25 89 ILE B O 1
ATOM 2962 N N . THR B 1 90 ? 20.734 -13.086 -15.75 1 97.94 90 THR B N 1
ATOM 2963 C CA . THR B 1 90 ? 20.406 -12.102 -14.719 1 97.94 90 THR B CA 1
ATOM 2964 C C . THR B 1 90 ? 19.469 -12.703 -13.68 1 97.94 90 THR B C 1
ATOM 2966 O O . THR B 1 90 ? 18.781 -13.688 -13.953 1 97.94 90 THR B O 1
ATOM 2969 N N . TYR B 1 91 ? 19.438 -12.164 -12.516 1 98.31 91 TYR B N 1
ATOM 2970 C CA . TYR B 1 91 ? 18.484 -12.578 -11.492 1 98.31 91 TYR B CA 1
ATOM 2971 C C . TYR B 1 91 ? 17.062 -12.289 -11.922 1 98.31 91 TYR B C 1
ATOM 2973 O O . TYR B 1 91 ? 16.141 -13.062 -11.641 1 98.31 91 TYR B O 1
ATOM 2981 N N . ALA B 1 92 ? 16.859 -11.172 -12.562 1 98.12 92 ALA B N 1
ATOM 2982 C CA . ALA B 1 92 ? 15.531 -10.844 -13.086 1 98.12 92 ALA B CA 1
ATOM 2983 C C . ALA B 1 92 ? 15 -11.953 -13.984 1 98.12 92 ALA B C 1
ATOM 2985 O O . ALA B 1 92 ? 13.859 -12.391 -13.836 1 98.12 92 ALA B O 1
ATOM 2986 N N . ASP B 1 93 ? 15.82 -12.422 -14.836 1 98.5 93 ASP B N 1
ATOM 2987 C CA . ASP B 1 93 ? 15.453 -13.531 -15.711 1 98.5 93 ASP B CA 1
ATOM 2988 C C . ASP B 1 93 ? 15.273 -14.82 -14.922 1 98.5 93 ASP B C 1
ATOM 2990 O O . ASP B 1 93 ? 14.297 -15.547 -15.125 1 98.5 93 ASP B O 1
ATOM 2994 N N . LEU B 1 94 ? 16.156 -15.109 -14.055 1 98.81 94 LEU B N 1
ATOM 2995 C CA . LEU B 1 94 ? 16.125 -16.359 -13.297 1 98.81 94 LEU B CA 1
ATOM 2996 C C . LEU B 1 94 ? 14.852 -16.453 -12.453 1 98.81 94 LEU B C 1
ATOM 2998 O O . LEU B 1 94 ? 14.188 -17.484 -12.422 1 98.81 94 LEU B O 1
ATOM 3002 N N . TYR B 1 95 ? 14.531 -15.367 -11.773 1 98.62 95 TYR B N 1
ATOM 3003 C CA . TYR B 1 95 ? 13.375 -15.344 -10.891 1 98.62 95 TYR B CA 1
ATOM 3004 C C . TYR B 1 95 ? 12.078 -15.492 -11.68 1 98.62 95 TYR B C 1
ATOM 3006 O O . TYR B 1 95 ? 11.141 -16.156 -11.227 1 98.62 95 TYR B O 1
ATOM 3014 N N . THR B 1 96 ? 11.992 -14.898 -12.867 1 98.69 96 THR B N 1
ATOM 3015 C CA . THR B 1 96 ? 10.773 -14.992 -13.672 1 98.69 96 THR B CA 1
ATOM 3016 C C . THR B 1 96 ? 10.688 -16.359 -14.352 1 98.69 96 THR B C 1
ATOM 3018 O O . THR B 1 96 ? 9.602 -16.938 -14.453 1 98.69 96 THR B O 1
ATOM 3021 N N . LEU B 1 97 ? 11.789 -16.906 -14.758 1 98.81 97 LEU B N 1
ATOM 3022 C CA . LEU B 1 97 ? 11.812 -18.219 -15.391 1 98.81 97 LEU B CA 1
ATOM 3023 C C . LEU B 1 97 ? 11.492 -19.312 -14.375 1 98.81 97 LEU B C 1
ATOM 3025 O O . LEU B 1 97 ? 10.773 -20.266 -14.695 1 98.81 97 LEU B O 1
ATOM 3029 N N . GLY B 1 98 ? 12.016 -19.156 -13.188 1 98.75 98 GLY B N 1
ATOM 3030 C CA . GLY B 1 98 ? 11.828 -20.156 -12.148 1 98.75 98 GLY B CA 1
ATOM 3031 C C . GLY B 1 98 ? 10.375 -20.516 -11.914 1 98.75 98 GLY B C 1
ATOM 3032 O O . GLY B 1 98 ? 10.008 -21.688 -11.891 1 98.75 98 GLY B O 1
ATOM 3033 N N . GLY B 1 99 ? 9.547 -19.5 -11.75 1 98.69 99 GLY B N 1
ATOM 3034 C CA . GLY B 1 99 ? 8.125 -19.734 -11.531 1 98.69 99 GLY B CA 1
ATOM 3035 C C . GLY B 1 99 ? 7.43 -20.344 -12.727 1 98.69 99 GLY B C 1
ATOM 3036 O O . GLY B 1 99 ? 6.539 -21.172 -12.578 1 98.69 99 GLY B O 1
ATOM 3037 N N . CYS B 1 100 ? 7.82 -19.938 -13.898 1 98.81 100 CYS B N 1
ATOM 3038 C CA . CYS B 1 100 ? 7.23 -20.5 -15.109 1 98.81 100 CYS B CA 1
ATOM 3039 C C . CYS B 1 100 ? 7.543 -21.984 -15.227 1 98.81 100 CYS B C 1
ATOM 3041 O O . CYS B 1 100 ? 6.66 -22.781 -15.555 1 98.81 100 CYS B O 1
ATOM 3043 N N . VAL B 1 101 ? 8.742 -22.344 -14.969 1 98.75 101 VAL B N 1
ATOM 3044 C CA . VAL B 1 101 ? 9.164 -23.734 -15.016 1 98.75 101 VAL B CA 1
ATOM 3045 C C . VAL B 1 101 ? 8.438 -24.531 -13.938 1 98.75 101 VAL B C 1
ATOM 3047 O O . VAL B 1 101 ? 7.984 -25.656 -14.18 1 98.75 101 VAL B O 1
ATOM 3050 N N . ALA B 1 102 ? 8.305 -23.953 -12.789 1 98.62 102 ALA B N 1
ATOM 3051 C CA . ALA B 1 102 ? 7.641 -24.625 -11.672 1 98.62 102 ALA B CA 1
ATOM 3052 C C . ALA B 1 102 ? 6.188 -24.938 -12.016 1 98.62 102 ALA B C 1
ATOM 3054 O O . ALA B 1 102 ? 5.699 -26.031 -11.727 1 98.62 102 ALA B O 1
ATOM 3055 N N . VAL B 1 103 ? 5.488 -23.969 -12.609 1 98.69 103 VAL B N 1
ATOM 3056 C CA . VAL B 1 103 ? 4.105 -24.188 -13.016 1 98.69 103 VAL B CA 1
ATOM 3057 C C . VAL B 1 103 ? 4.023 -25.422 -13.922 1 98.69 103 VAL B C 1
ATOM 3059 O O . VAL B 1 103 ? 3.209 -26.312 -13.695 1 98.69 103 VAL B O 1
ATOM 3062 N N . GLU B 1 104 ? 4.867 -25.469 -14.906 1 98.5 104 GLU B N 1
ATOM 3063 C CA . GLU B 1 104 ? 4.871 -26.578 -15.867 1 98.5 104 GLU B CA 1
ATOM 3064 C C . GLU B 1 104 ? 5.219 -27.891 -15.195 1 98.5 104 GLU B C 1
ATOM 3066 O O . GLU B 1 104 ? 4.578 -28.922 -15.453 1 98.5 104 GLU B O 1
ATOM 3071 N N . GLN B 1 105 ? 6.145 -27.891 -14.297 1 97.06 105 GLN B N 1
ATOM 3072 C CA . GLN B 1 105 ? 6.605 -29.094 -13.625 1 97.06 105 GLN B CA 1
ATOM 3073 C C . GLN B 1 105 ? 5.535 -29.641 -12.688 1 97.06 105 GLN B C 1
ATOM 3075 O O . GLN B 1 105 ? 5.516 -30.844 -12.391 1 97.06 105 GLN B O 1
ATOM 3080 N N . MET B 1 106 ? 4.668 -28.828 -12.305 1 97 106 MET B N 1
ATOM 3081 C CA . MET B 1 106 ? 3.623 -29.25 -11.383 1 97 106 MET B CA 1
ATOM 3082 C C . MET B 1 106 ? 2.338 -29.594 -12.125 1 97 106 MET B C 1
ATOM 3084 O O . MET B 1 106 ? 1.288 -29.781 -11.508 1 97 106 MET B O 1
ATOM 3088 N N . GLY B 1 107 ? 2.43 -29.594 -13.406 1 97.62 107 GLY B N 1
ATOM 3089 C CA . GLY B 1 107 ? 1.307 -30.078 -14.195 1 97.62 107 GLY B CA 1
ATOM 3090 C C . GLY B 1 107 ? 0.5 -28.953 -14.836 1 97.62 107 GLY B C 1
ATOM 3091 O O . GLY B 1 107 ? -0.533 -29.219 -15.453 1 97.62 107 GLY B O 1
ATOM 3092 N N . GLY B 1 108 ? 0.976 -27.703 -14.703 1 98.56 108 GLY B N 1
ATOM 3093 C CA . GLY B 1 108 ? 0.312 -26.578 -15.344 1 98.56 108 GLY B CA 1
ATOM 3094 C C . GLY B 1 108 ? 0.747 -26.359 -16.781 1 98.56 108 GLY B C 1
ATOM 3095 O O . GLY B 1 108 ? 1.451 -27.203 -17.344 1 98.56 108 GLY B O 1
ATOM 3096 N N . PRO B 1 109 ? 0.283 -25.281 -17.344 1 98.75 109 PRO B N 1
ATOM 3097 C CA . PRO B 1 109 ? 0.595 -25.016 -18.75 1 98.75 109 PRO B CA 1
ATOM 3098 C C . PRO B 1 109 ? 2.031 -24.547 -18.953 1 98.75 109 PRO B C 1
ATOM 3100 O O . PRO B 1 109 ? 2.625 -23.953 -18.062 1 98.75 109 PRO B O 1
ATOM 3103 N N . HIS B 1 110 ? 2.537 -24.797 -20.156 1 98.38 110 HIS B N 1
ATOM 3104 C CA . HIS B 1 110 ? 3.789 -24.172 -20.578 1 98.38 110 HIS B CA 1
ATOM 3105 C C . HIS B 1 110 ? 3.605 -22.688 -20.844 1 98.38 110 HIS B C 1
ATOM 3107 O O . HIS B 1 110 ? 2.693 -22.281 -21.562 1 98.38 110 HIS B O 1
ATOM 3113 N N . ILE B 1 111 ? 4.383 -21.891 -20.219 1 98.56 111 ILE B N 1
ATOM 3114 C CA . ILE B 1 111 ? 4.402 -20.453 -20.438 1 98.56 111 ILE B CA 1
ATOM 3115 C C . ILE B 1 111 ? 5.551 -20.094 -21.391 1 98.56 111 ILE B C 1
ATOM 3117 O O . ILE B 1 111 ? 6.715 -20.359 -21.078 1 98.56 111 ILE B O 1
ATOM 3121 N N . PRO B 1 112 ? 5.254 -19.547 -22.516 1 98.38 112 PRO B N 1
ATOM 3122 C CA . PRO B 1 112 ? 6.32 -19.203 -23.469 1 98.38 112 PRO B CA 1
ATOM 3123 C C . PRO B 1 112 ? 7.168 -18.016 -23 1 98.38 112 PRO B C 1
ATOM 3125 O O . PRO B 1 112 ? 7.117 -16.938 -23.594 1 98.38 112 PRO B O 1
ATOM 3128 N N . TRP B 1 113 ? 8 -18.25 -22.078 1 98.25 113 TRP B N 1
ATOM 3129 C CA . TRP B 1 113 ? 8.859 -17.266 -21.406 1 98.25 113 TRP B CA 1
ATOM 3130 C C . TRP B 1 113 ? 9.992 -16.828 -22.328 1 98.25 113 TRP B C 1
ATOM 3132 O O . TRP B 1 113 ? 10.539 -17.625 -23.078 1 98.25 113 TRP B O 1
ATOM 3142 N N . GLU B 1 114 ? 10.352 -15.539 -22.281 1 96.69 114 GLU B N 1
ATOM 3143 C CA . GLU B 1 114 ? 11.492 -14.977 -22.984 1 96.69 114 GLU B CA 1
ATOM 3144 C C . GLU B 1 114 ? 12.398 -14.188 -22.047 1 96.69 114 GLU B C 1
ATOM 3146 O O . GLU B 1 114 ? 11.922 -13.484 -21.156 1 96.69 114 GLU B O 1
ATOM 3151 N N . GLY B 1 115 ? 13.727 -14.305 -22.328 1 96.5 115 GLY B N 1
ATOM 3152 C CA . GLY B 1 115 ? 14.695 -13.578 -21.516 1 96.5 115 GLY B CA 1
ATOM 3153 C C . GLY B 1 115 ? 14.93 -12.164 -22 1 96.5 115 GLY B C 1
ATOM 3154 O O . GLY B 1 115 ? 14.172 -11.648 -22.828 1 96.5 115 GLY B O 1
ATOM 3155 N N . GLY B 1 116 ? 15.938 -11.539 -21.344 1 94.88 116 GLY B N 1
ATOM 3156 C CA . GLY B 1 116 ? 16.344 -10.211 -21.781 1 94.88 116 GLY B CA 1
ATOM 3157 C C . GLY B 1 116 ? 16.172 -9.156 -20.688 1 94.88 116 GLY B C 1
ATOM 3158 O O . GLY B 1 116 ? 16.406 -7.973 -20.938 1 94.88 116 GLY B O 1
ATOM 3159 N N . ARG B 1 117 ? 15.812 -9.539 -19.531 1 96.81 117 ARG B N 1
ATOM 3160 C CA . ARG B 1 117 ? 15.719 -8.602 -18.406 1 96.81 117 ARG B CA 1
ATOM 3161 C C . ARG B 1 117 ? 17.109 -8.258 -17.875 1 96.81 117 ARG B C 1
ATOM 3163 O O . ARG B 1 117 ? 18.031 -9.062 -17.953 1 96.81 117 ARG B O 1
ATOM 3170 N N . TYR B 1 118 ? 17.266 -7.125 -17.312 1 95.81 118 TYR B N 1
ATOM 3171 C CA . TYR B 1 118 ? 18.531 -6.715 -16.719 1 95.81 118 TYR B CA 1
ATOM 3172 C C . TYR B 1 118 ? 18.453 -6.691 -15.203 1 95.81 118 TYR B C 1
ATOM 3174 O O . TYR B 1 118 ? 17.359 -6.684 -14.633 1 95.81 118 TYR B O 1
ATOM 3182 N N . ASP B 1 119 ? 19.562 -6.723 -14.555 1 96.25 119 ASP B N 1
ATOM 3183 C CA . ASP B 1 119 ? 19.688 -6.453 -13.125 1 96.25 119 ASP B CA 1
ATOM 3184 C C . ASP B 1 119 ? 20.141 -5.012 -12.875 1 96.25 119 ASP B C 1
ATOM 3186 O O . ASP B 1 119 ? 21.125 -4.555 -13.453 1 96.25 119 ASP B O 1
ATOM 3190 N N . THR B 1 120 ? 19.453 -4.301 -12.062 1 94.25 120 THR B N 1
ATOM 3191 C CA . THR B 1 120 ? 19.812 -2.906 -11.82 1 94.25 120 THR B CA 1
ATOM 3192 C C . THR B 1 120 ? 20.766 -2.785 -10.633 1 94.25 120 THR B C 1
ATOM 3194 O O . THR B 1 120 ? 20.766 -3.637 -9.742 1 94.25 120 THR B O 1
ATOM 3197 N N . ASP B 1 121 ? 21.547 -1.732 -10.641 1 90.5 121 ASP B N 1
ATOM 3198 C CA . ASP B 1 121 ? 22.328 -1.326 -9.477 1 90.5 121 ASP B CA 1
ATOM 3199 C C . ASP B 1 121 ? 21.891 0.045 -8.969 1 90.5 121 ASP B C 1
ATOM 3201 O O . ASP B 1 121 ? 22.469 0.574 -8.016 1 90.5 121 ASP B O 1
ATOM 3205 N N . ASP B 1 122 ? 20.828 0.501 -9.594 1 87.5 122 ASP B N 1
ATOM 3206 C CA . ASP B 1 122 ? 20.312 1.82 -9.234 1 87.5 122 ASP B CA 1
ATOM 3207 C C . ASP B 1 122 ? 19.281 1.725 -8.109 1 87.5 122 ASP B C 1
ATOM 3209 O O . ASP B 1 122 ? 18.172 1.217 -8.305 1 87.5 122 ASP B O 1
ATOM 3213 N N . LYS B 1 123 ? 19.609 2.311 -7.008 1 82.5 123 LYS B N 1
ATOM 3214 C CA . LYS B 1 123 ? 18.75 2.242 -5.828 1 82.5 123 LYS B CA 1
ATOM 3215 C C . LYS B 1 123 ? 17.438 2.973 -6.059 1 82.5 123 LYS B C 1
ATOM 3217 O O . LYS B 1 123 ? 16.406 2.592 -5.504 1 82.5 123 LYS B O 1
ATOM 3222 N N . ASP B 1 124 ? 17.438 3.904 -6.914 1 81.25 124 ASP B N 1
ATOM 3223 C CA . ASP B 1 124 ? 16.25 4.699 -7.184 1 81.25 124 ASP B CA 1
ATOM 3224 C C . ASP B 1 124 ? 15.234 3.904 -8.008 1 81.25 124 ASP B C 1
ATOM 3226 O O . ASP B 1 124 ? 14.062 4.281 -8.086 1 81.25 124 ASP B O 1
ATOM 3230 N N . SER B 1 125 ? 15.703 2.82 -8.562 1 86.88 125 SER B N 1
ATOM 3231 C CA . SER B 1 125 ? 14.836 2.012 -9.406 1 86.88 125 SER B CA 1
ATOM 3232 C C . SER B 1 125 ? 14.156 0.908 -8.609 1 86.88 125 SER B C 1
ATOM 3234 O O . SER B 1 125 ? 13.312 0.182 -9.133 1 86.88 125 SER B O 1
ATOM 3236 N N . ILE B 1 126 ? 14.508 0.789 -7.34 1 90.25 126 ILE B N 1
ATOM 3237 C CA . ILE B 1 126 ? 13.906 -0.226 -6.48 1 90.25 126 ILE B CA 1
ATOM 3238 C C . ILE B 1 126 ? 12.523 0.235 -6.031 1 90.25 126 ILE B C 1
ATOM 3240 O O . ILE B 1 126 ? 12.383 1.298 -5.418 1 90.25 126 ILE B O 1
ATOM 3244 N N . PRO B 1 127 ? 11.5 -0.532 -6.387 1 91.62 127 PRO B N 1
ATOM 3245 C CA . PRO B 1 127 ? 10.156 -0.125 -5.973 1 91.62 127 PRO B CA 1
ATOM 3246 C C . PRO B 1 127 ? 10.008 -0.04 -4.453 1 91.62 127 PRO B C 1
ATOM 3248 O O . PRO B 1 127 ? 10.727 -0.719 -3.721 1 91.62 127 PRO B O 1
ATOM 3251 N N . SER B 1 128 ? 9.078 0.772 -4.074 1 90.75 128 SER B N 1
ATOM 3252 C CA . SER B 1 128 ? 8.797 0.891 -2.646 1 90.75 128 SER B CA 1
ATOM 3253 C C . SER B 1 128 ? 8.125 -0.369 -2.111 1 90.75 128 SER B C 1
ATOM 3255 O O . SER B 1 128 ? 7.492 -1.112 -2.865 1 90.75 128 SER B O 1
ATOM 3257 N N . ARG B 1 129 ? 8.312 -0.494 -0.821 1 91.06 129 ARG B N 1
ATOM 3258 C CA . ARG B 1 129 ? 7.531 -1.525 -0.148 1 91.06 129 ARG B CA 1
ATOM 3259 C C . ARG B 1 129 ? 6.043 -1.186 -0.173 1 91.06 129 ARG B C 1
ATOM 3261 O O . ARG B 1 129 ? 5.66 -0.086 -0.576 1 91.06 129 ARG B O 1
ATOM 3268 N N . ASN B 1 130 ? 5.246 -2.162 0.104 1 90.12 130 ASN B N 1
ATOM 3269 C CA . ASN B 1 130 ? 3.801 -2.031 0.264 1 90.12 130 ASN B CA 1
ATOM 3270 C C . ASN B 1 130 ? 3.09 -1.988 -1.085 1 90.12 130 ASN B C 1
ATOM 3272 O O . ASN B 1 130 ? 2.012 -1.405 -1.205 1 90.12 130 ASN B O 1
ATOM 3276 N N . ARG B 1 131 ? 3.752 -2.506 -2.1 1 94.62 131 ARG B N 1
ATOM 3277 C CA . ARG B 1 131 ? 3.072 -2.627 -3.385 1 94.62 131 ARG B CA 1
ATOM 3278 C C . ARG B 1 131 ? 2.486 -4.023 -3.564 1 94.62 131 ARG B C 1
ATOM 3280 O O . ARG B 1 131 ? 1.633 -4.238 -4.43 1 94.62 131 ARG B O 1
ATOM 3287 N N . LEU B 1 132 ? 3.004 -4.941 -2.814 1 95.88 132 LEU B N 1
ATOM 3288 C CA . LEU B 1 132 ? 2.611 -6.336 -2.996 1 95.88 132 LEU B CA 1
ATOM 3289 C C . LEU B 1 132 ? 1.221 -6.586 -2.424 1 95.88 132 LEU B C 1
ATOM 3291 O O . LEU B 1 132 ? 0.797 -5.906 -1.488 1 95.88 132 LEU B O 1
ATOM 3295 N N . PRO B 1 133 ? 0.519 -7.543 -3.008 1 94.56 133 PRO B N 1
ATOM 3296 C CA . PRO B 1 133 ? -0.836 -7.824 -2.527 1 94.56 133 PRO B CA 1
ATOM 3297 C C . PRO B 1 133 ? -0.863 -8.266 -1.064 1 94.56 133 PRO B C 1
ATOM 3299 O O . PRO B 1 133 ? 0.03 -8.984 -0.616 1 94.56 133 PRO B O 1
ATOM 3302 N N . ASP B 1 134 ? -1.867 -7.812 -0.375 1 94.75 134 ASP B N 1
ATOM 3303 C CA . ASP B 1 134 ? -2.174 -8.227 0.99 1 94.75 134 ASP B CA 1
ATOM 3304 C C . ASP B 1 134 ? -3.398 -9.141 1.023 1 94.75 134 ASP B C 1
ATOM 3306 O O . ASP B 1 134 ? -4.527 -8.68 0.855 1 94.75 134 ASP B O 1
ATOM 3310 N N . GLY B 1 135 ? -3.174 -10.391 1.345 1 96.25 135 GLY B N 1
ATOM 3311 C CA . GLY B 1 135 ? -4.211 -11.406 1.275 1 96.25 135 GLY B CA 1
ATOM 3312 C C . GLY B 1 135 ? -5.301 -11.219 2.311 1 96.25 135 GLY B C 1
ATOM 3313 O O . GLY B 1 135 ? -6.359 -11.844 2.223 1 96.25 135 GLY B O 1
ATOM 3314 N N . SER B 1 136 ? -5.074 -10.383 3.309 1 94.94 136 SER B N 1
ATOM 3315 C CA . SER B 1 136 ? -6.035 -10.195 4.391 1 94.94 136 SER B CA 1
ATOM 3316 C C . SER B 1 136 ? -7.07 -9.141 4.031 1 94.94 136 SER B C 1
ATOM 3318 O O . SER B 1 136 ? -8.016 -8.906 4.789 1 94.94 136 SER B O 1
ATOM 3320 N N . LEU B 1 137 ? -6.953 -8.531 2.867 1 94.62 137 LEU B N 1
ATOM 3321 C CA . LEU B 1 137 ? -7.836 -7.434 2.49 1 94.62 137 LEU B CA 1
ATOM 3322 C C . LEU B 1 137 ? -8.883 -7.902 1.489 1 94.62 137 LEU B C 1
ATOM 3324 O O . LEU B 1 137 ? -9 -9.102 1.217 1 94.62 137 LEU B O 1
ATOM 3328 N N . GLY B 1 138 ? -9.688 -6.953 0.974 1 93.94 138 GLY B N 1
ATOM 3329 C CA . GLY B 1 138 ? -10.883 -7.348 0.248 1 93.94 138 GLY B CA 1
ATOM 3330 C C . GLY B 1 138 ? -10.883 -6.887 -1.197 1 93.94 138 GLY B C 1
ATOM 3331 O O . GLY B 1 138 ? -9.828 -6.766 -1.817 1 93.94 138 GLY B O 1
ATOM 3332 N N . LYS B 1 139 ? -12.062 -6.703 -1.713 1 94 139 LYS B N 1
ATOM 3333 C CA . LYS B 1 139 ? -12.305 -6.461 -3.131 1 94 139 LYS B CA 1
ATOM 3334 C C . LYS B 1 139 ? -11.625 -5.176 -3.598 1 94 139 LYS B C 1
ATOM 3336 O O . LYS B 1 139 ? -10.992 -5.152 -4.652 1 94 139 LYS B O 1
ATOM 3341 N N . ASN B 1 140 ? -11.727 -4.117 -2.85 1 92.44 140 ASN B N 1
ATOM 3342 C CA . ASN B 1 140 ? -11.133 -2.846 -3.25 1 92.44 140 ASN B CA 1
ATOM 3343 C C . ASN B 1 140 ? -9.617 -2.938 -3.348 1 92.44 140 ASN B C 1
ATOM 3345 O O . ASN B 1 140 ? -9 -2.283 -4.191 1 92.44 140 ASN B O 1
ATOM 3349 N N . HIS B 1 141 ? -9.047 -3.764 -2.488 1 95.12 141 HIS B N 1
ATOM 3350 C CA . HIS B 1 141 ? -7.602 -3.975 -2.559 1 95.12 141 HIS B CA 1
ATOM 3351 C C . HIS B 1 141 ? -7.219 -4.75 -3.814 1 95.12 141 HIS B C 1
ATOM 3353 O O . HIS B 1 141 ? -6.219 -4.438 -4.465 1 95.12 141 HIS B O 1
ATOM 3359 N N . VAL B 1 142 ? -8.023 -5.758 -4.145 1 96.5 142 VAL B N 1
ATOM 3360 C CA . VAL B 1 142 ? -7.785 -6.516 -5.371 1 96.5 142 VAL B CA 1
ATOM 3361 C C . VAL B 1 142 ? -7.859 -5.582 -6.574 1 96.5 142 VAL B C 1
ATOM 3363 O O . VAL B 1 142 ? -7.023 -5.66 -7.48 1 96.5 142 VAL B O 1
ATOM 3366 N N . ILE B 1 143 ? -8.758 -4.691 -6.57 1 94.56 143 ILE B N 1
ATOM 3367 C CA . ILE B 1 143 ? -8.914 -3.721 -7.645 1 94.56 143 ILE B CA 1
ATOM 3368 C C . ILE B 1 143 ? -7.699 -2.797 -7.688 1 94.56 143 ILE B C 1
ATOM 3370 O O . ILE B 1 143 ? -7.129 -2.559 -8.758 1 94.56 143 ILE B O 1
ATOM 3374 N N . ASP B 1 144 ? -7.258 -2.311 -6.535 1 95.12 144 ASP B N 1
ATOM 3375 C CA . ASP B 1 144 ? -6.109 -1.415 -6.453 1 95.12 144 ASP B CA 1
ATOM 3376 C C . ASP B 1 144 ? -4.867 -2.051 -7.078 1 95.12 144 ASP B C 1
ATOM 3378 O O . ASP B 1 144 ? -4.172 -1.417 -7.871 1 95.12 144 ASP B O 1
ATOM 3382 N N . VAL B 1 145 ? -4.672 -3.348 -6.746 1 96.94 145 VAL B N 1
ATOM 3383 C CA . VAL B 1 145 ? -3.414 -3.99 -7.105 1 96.94 145 VAL B CA 1
ATOM 3384 C C . VAL B 1 145 ? -3.502 -4.543 -8.531 1 96.94 145 VAL B C 1
ATOM 3386 O O . VAL B 1 145 ? -2.713 -4.164 -9.398 1 96.94 145 VAL B O 1
ATOM 3389 N N . PHE B 1 146 ? -4.52 -5.316 -8.805 1 97.44 146 PHE B N 1
ATOM 3390 C CA . PHE B 1 146 ? -4.543 -6.066 -10.062 1 97.44 146 PHE B CA 1
ATOM 3391 C C . PHE B 1 146 ? -5.059 -5.195 -11.203 1 97.44 146 PHE B C 1
ATOM 3393 O O . PHE B 1 146 ? -4.395 -5.059 -12.227 1 97.44 146 PHE B O 1
ATOM 3400 N N . LEU B 1 147 ? -6.168 -4.586 -10.984 1 95.88 147 LEU B N 1
ATOM 3401 C CA . LEU B 1 147 ? -6.777 -3.855 -12.094 1 95.88 147 LEU B CA 1
ATOM 3402 C C . LEU B 1 147 ? -6.105 -2.5 -12.289 1 95.88 147 LEU B C 1
ATOM 3404 O O . LEU B 1 147 ? -5.781 -2.117 -13.414 1 95.88 147 LEU B O 1
ATOM 3408 N N . ASP B 1 148 ? -5.902 -1.808 -11.211 1 95.06 148 ASP B N 1
ATOM 3409 C CA . ASP B 1 148 ? -5.41 -0.439 -11.336 1 95.06 148 ASP B CA 1
ATOM 3410 C C . ASP B 1 148 ? -3.9 -0.417 -11.555 1 95.06 148 ASP B C 1
ATOM 3412 O O . ASP B 1 148 ? -3.432 -0.015 -12.625 1 95.06 148 ASP B O 1
ATOM 3416 N N . ARG B 1 149 ? -3.125 -0.886 -10.664 1 95.62 149 ARG B N 1
ATOM 3417 C CA . ARG B 1 149 ? -1.677 -0.719 -10.719 1 95.62 149 ARG B CA 1
ATOM 3418 C C . ARG B 1 149 ? -1.056 -1.64 -11.766 1 95.62 149 ARG B C 1
ATOM 3420 O O . ARG B 1 149 ? -0.232 -1.204 -12.57 1 95.62 149 ARG B O 1
ATOM 3427 N N . LEU B 1 150 ? -1.483 -2.891 -11.812 1 97.25 150 LEU B N 1
ATOM 3428 C CA . LEU B 1 150 ? -0.871 -3.846 -12.727 1 97.25 150 LEU B CA 1
ATOM 3429 C C . LEU B 1 150 ? -1.508 -3.758 -14.109 1 97.25 150 LEU B C 1
ATOM 3431 O O . LEU B 1 150 ? -0.92 -4.203 -15.102 1 97.25 150 LEU B O 1
ATOM 3435 N N . GLY B 1 151 ? -2.799 -3.332 -14.164 1 95.62 151 GLY B N 1
ATOM 3436 C CA . GLY B 1 151 ? -3.496 -3.229 -15.43 1 95.62 151 GLY B CA 1
ATOM 3437 C C . GLY B 1 151 ? -4.086 -4.547 -15.898 1 95.62 151 GLY B C 1
ATOM 3438 O O . GLY B 1 151 ? -4.27 -4.762 -17.094 1 95.62 151 GLY B O 1
ATOM 3439 N N . MET B 1 152 ? -4.293 -5.438 -14.977 1 97.06 152 MET B N 1
ATOM 3440 C CA . MET B 1 152 ? -4.918 -6.707 -15.336 1 97.06 152 MET B CA 1
ATOM 3441 C C . MET B 1 152 ? -6.426 -6.539 -15.516 1 97.06 152 MET B C 1
ATOM 3443 O O . MET B 1 152 ? -7.047 -5.723 -14.836 1 97.06 152 MET B O 1
ATOM 3447 N N . SER B 1 153 ? -6.973 -7.277 -16.422 1 96.12 153 SER B N 1
ATOM 3448 C CA . SER B 1 153 ? -8.43 -7.367 -16.531 1 96.12 153 SER B CA 1
ATOM 3449 C C . SER B 1 153 ? -9.008 -8.227 -15.414 1 96.12 153 SER B C 1
ATOM 3451 O O . SER B 1 153 ? -8.266 -8.875 -14.672 1 96.12 153 SER B O 1
ATOM 3453 N N . VAL B 1 154 ? -10.352 -8.195 -15.344 1 96.56 154 VAL B N 1
ATOM 3454 C CA . VAL B 1 154 ? -11.055 -9.047 -14.383 1 96.56 154 VAL B CA 1
ATOM 3455 C C . VAL B 1 154 ? -10.719 -10.508 -14.641 1 96.56 154 VAL B C 1
ATOM 3457 O O . VAL B 1 154 ? -10.383 -11.25 -13.711 1 96.56 154 VAL B O 1
ATOM 3460 N N . GLN B 1 155 ? -10.734 -10.891 -15.883 1 97.38 155 GLN B N 1
ATOM 3461 C CA . GLN B 1 155 ? -10.445 -12.266 -16.266 1 97.38 155 GLN B CA 1
ATOM 3462 C C . GLN B 1 155 ? -9.008 -12.648 -15.906 1 97.38 155 GLN B C 1
ATOM 3464 O O . GLN B 1 155 ? -8.773 -13.711 -15.336 1 97.38 155 GLN B O 1
ATOM 3469 N N . GLU B 1 156 ? -8.102 -11.797 -16.234 1 98.06 156 GLU B N 1
ATOM 3470 C CA . GLU B 1 156 ? -6.691 -12.062 -15.961 1 98.06 156 GLU B CA 1
ATOM 3471 C C . GLU B 1 156 ? -6.434 -12.164 -14.461 1 98.06 156 GLU B C 1
ATOM 3473 O O . GLU B 1 156 ? -5.621 -12.984 -14.016 1 98.06 156 GLU B O 1
ATOM 3478 N N . THR B 1 157 ? -7.145 -11.312 -13.695 1 98.31 157 THR B N 1
ATOM 3479 C CA . THR B 1 157 ? -7.023 -11.336 -12.242 1 98.31 157 THR B CA 1
ATOM 3480 C C . THR B 1 157 ? -7.449 -12.695 -11.688 1 98.31 157 THR B C 1
ATOM 3482 O O . THR B 1 157 ? -6.703 -13.32 -10.93 1 98.31 157 THR B O 1
ATOM 3485 N N . VAL B 1 158 ? -8.57 -13.164 -12.133 1 98.69 158 VAL B N 1
ATOM 3486 C CA . VAL B 1 158 ? -9.078 -14.445 -11.641 1 98.69 158 VAL B CA 1
ATOM 3487 C C . VAL B 1 158 ? -8.148 -15.57 -12.094 1 98.69 158 VAL B C 1
ATOM 3489 O O . VAL B 1 158 ? -7.863 -16.5 -11.328 1 98.69 158 VAL B O 1
ATOM 3492 N N . ALA B 1 159 ? -7.676 -15.492 -13.273 1 98.88 159 ALA B N 1
ATOM 3493 C CA . ALA B 1 159 ? -6.773 -16.516 -13.797 1 98.88 159 ALA B CA 1
ATOM 3494 C C . ALA B 1 159 ? -5.5 -16.609 -12.961 1 98.88 159 ALA B C 1
ATOM 3496 O O . ALA B 1 159 ? -5.062 -17.703 -12.594 1 98.88 159 ALA B O 1
ATOM 3497 N N . LEU B 1 160 ? -4.953 -15.477 -12.633 1 98.81 160 LEU B N 1
ATOM 3498 C CA . LEU B 1 160 ? -3.705 -15.453 -11.875 1 98.81 160 LEU B CA 1
ATOM 3499 C C . LEU B 1 160 ? -3.912 -15.992 -10.469 1 98.81 160 LEU B C 1
ATOM 3501 O O . LEU B 1 160 ? -3.01 -16.609 -9.891 1 98.81 160 LEU B O 1
ATOM 3505 N N . MET B 1 161 ? -5.125 -15.82 -9.898 1 98.56 161 MET B N 1
ATOM 3506 C CA . MET B 1 161 ? -5.43 -16.328 -8.562 1 98.56 161 MET B CA 1
ATOM 3507 C C . MET B 1 161 ? -5.367 -17.859 -8.539 1 98.56 161 MET B C 1
ATOM 3509 O O . MET B 1 161 ? -5.219 -18.453 -7.473 1 98.56 161 MET B O 1
ATOM 3513 N N . GLY B 1 162 ? -5.422 -18.469 -9.688 1 98.5 162 GLY B N 1
ATOM 3514 C CA . GLY B 1 162 ? -5.383 -19.922 -9.797 1 98.5 162 GLY B CA 1
ATOM 3515 C C . GLY B 1 162 ? -4.059 -20.516 -9.367 1 98.5 162 GLY B C 1
ATOM 3516 O O . GLY B 1 162 ? -3.959 -21.719 -9.133 1 98.5 162 GLY B O 1
ATOM 3517 N N . ALA B 1 163 ? -3.053 -19.625 -9.227 1 98.25 163 ALA B N 1
ATOM 3518 C CA . ALA B 1 163 ? -1.772 -20.109 -8.719 1 98.25 163 ALA B CA 1
ATOM 3519 C C . ALA B 1 163 ? -1.927 -20.688 -7.312 1 98.25 163 ALA B C 1
ATOM 3521 O O . ALA B 1 163 ? -1.105 -21.484 -6.875 1 98.25 163 ALA B O 1
ATOM 3522 N N . HIS B 1 164 ? -2.994 -20.312 -6.59 1 98.06 164 HIS B N 1
ATOM 3523 C CA . HIS B 1 164 ? -3.291 -20.844 -5.262 1 98.06 164 HIS B CA 1
ATOM 3524 C C . HIS B 1 164 ? -3.777 -22.281 -5.34 1 98.06 164 HIS B C 1
ATOM 3526 O O . HIS B 1 164 ? -4.16 -22.875 -4.328 1 98.06 164 HIS B O 1
ATOM 3532 N N . ALA B 1 165 ? -3.67 -22.891 -6.52 1 96.88 165 ALA B N 1
ATOM 3533 C CA . ALA B 1 165 ? -3.883 -24.328 -6.672 1 96.88 165 ALA B CA 1
ATOM 3534 C C . ALA B 1 165 ? -2.809 -25.125 -5.934 1 96.88 165 ALA B C 1
ATOM 3536 O O . ALA B 1 165 ? -3.031 -26.281 -5.555 1 96.88 165 ALA B O 1
ATOM 3537 N N . VAL B 1 166 ? -1.676 -24.469 -5.738 1 96.69 166 VAL B N 1
ATOM 3538 C CA . VAL B 1 166 ? -0.552 -25.156 -5.121 1 96.69 166 VAL B CA 1
ATOM 3539 C C . VAL B 1 166 ? -0.03 -24.344 -3.938 1 96.69 166 VAL B C 1
ATOM 3541 O O . VAL B 1 166 ? -0.265 -23.141 -3.852 1 96.69 166 VAL B O 1
ATOM 3544 N N . GLY B 1 167 ? 0.647 -25.062 -2.992 1 94.25 167 GLY B N 1
ATOM 3545 C CA . GLY B 1 167 ? 1.279 -24.406 -1.859 1 94.25 167 GLY B CA 1
ATOM 3546 C C . GLY B 1 167 ? 0.39 -24.344 -0.632 1 94.25 167 GLY B C 1
ATOM 3547 O O . GLY B 1 167 ? -0.724 -24.875 -0.641 1 94.25 167 GLY B O 1
ATOM 3548 N N . GLU B 1 168 ? 0.956 -23.781 0.335 1 93.88 168 GLU B N 1
ATOM 3549 C CA . GLU B 1 168 ? 0.309 -23.578 1.627 1 93.88 168 GLU B CA 1
ATOM 3550 C C . GLU B 1 168 ? 0.875 -22.344 2.342 1 93.88 168 GLU B C 1
ATOM 3552 O O . GLU B 1 168 ? 2.025 -21.969 2.115 1 93.88 168 GLU B O 1
ATOM 3557 N N . CYS B 1 169 ? -0.003 -21.75 3.076 1 92.5 169 CYS B N 1
ATOM 3558 C CA . CYS B 1 169 ? 0.457 -20.641 3.906 1 92.5 169 CYS B CA 1
ATOM 3559 C C . CYS B 1 169 ? 1.052 -21.156 5.215 1 92.5 169 CYS B C 1
ATOM 3561 O O . CYS B 1 169 ? 0.608 -22.172 5.746 1 92.5 169 CYS B O 1
ATOM 3563 N N . HIS B 1 170 ? 2.023 -20.422 5.672 1 91.56 170 HIS B N 1
ATOM 3564 C CA . HIS B 1 170 ? 2.68 -20.734 6.938 1 91.56 170 HIS B CA 1
ATOM 3565 C C . HIS B 1 170 ? 2.707 -19.516 7.852 1 91.56 170 HIS B C 1
ATOM 3567 O O . HIS B 1 170 ? 3.092 -18.422 7.422 1 91.56 170 HIS B O 1
ATOM 3573 N N . LYS B 1 171 ? 2.395 -19.672 9.047 1 88.75 171 LYS B N 1
ATOM 3574 C CA . LYS B 1 171 ? 2.418 -18.594 10.031 1 88.75 171 LYS B CA 1
ATOM 3575 C C . LYS B 1 171 ? 3.775 -17.906 10.047 1 88.75 171 LYS B C 1
ATOM 3577 O O . LYS B 1 171 ? 3.85 -16.672 10.18 1 88.75 171 LYS B O 1
ATOM 3582 N N . SER B 1 172 ? 4.762 -18.641 9.883 1 85.5 172 SER B N 1
ATOM 3583 C CA . SER B 1 172 ? 6.125 -18.125 9.953 1 85.5 172 SER B CA 1
ATOM 3584 C C . SER B 1 172 ? 6.473 -17.328 8.703 1 85.5 172 SER B C 1
ATOM 3586 O O . SER B 1 172 ? 7.473 -16.609 8.688 1 85.5 172 SER B O 1
ATOM 3588 N N . HIS B 1 173 ? 5.699 -17.422 7.645 1 83.5 173 HIS B N 1
ATOM 3589 C CA . HIS B 1 173 ? 5.953 -16.719 6.387 1 83.5 173 HIS B CA 1
ATOM 3590 C C . HIS B 1 173 ? 4.957 -15.586 6.176 1 83.5 173 HIS B C 1
ATOM 3592 O O . HIS B 1 173 ? 5.141 -14.492 6.711 1 83.5 173 HIS B O 1
ATOM 3598 N N . GLN B 1 174 ? 3.881 -15.898 5.621 1 78.12 174 GLN B N 1
ATOM 3599 C CA . GLN B 1 174 ? 2.895 -14.898 5.238 1 78.12 174 GLN B CA 1
ATOM 3600 C C . GLN B 1 174 ? 2.02 -14.5 6.422 1 78.12 174 GLN B C 1
ATOM 3602 O O . GLN B 1 174 ? 1.247 -13.547 6.344 1 78.12 174 GLN B O 1
ATOM 3607 N N . GLY B 1 175 ? 2.115 -15.273 7.516 1 88 175 GLY B N 1
ATOM 3608 C CA . GLY B 1 175 ? 1.296 -15.008 8.688 1 88 175 GLY B CA 1
ATOM 3609 C C . GLY B 1 175 ? -0.007 -15.781 8.695 1 88 175 GLY B C 1
ATOM 3610 O O . GLY B 1 175 ? -0.643 -15.93 9.742 1 88 175 GLY B O 1
ATOM 3611 N N . PHE B 1 176 ? -0.384 -16.312 7.496 1 94.69 176 PHE B N 1
ATOM 3612 C CA . PHE B 1 176 ? -1.568 -17.156 7.367 1 94.69 176 PHE B CA 1
ATOM 3613 C C . PHE B 1 176 ? -1.224 -18.609 7.617 1 94.69 176 PHE B C 1
ATOM 3615 O O . PHE B 1 176 ? -0.063 -18.953 7.859 1 94.69 176 PHE B O 1
ATOM 3622 N N . ASP B 1 177 ? -2.328 -19.484 7.59 1 95.38 177 ASP B N 1
ATOM 3623 C CA . ASP B 1 177 ? -2.041 -20.891 7.91 1 95.38 177 ASP B CA 1
ATOM 3624 C C . ASP B 1 177 ? -2.996 -21.828 7.176 1 95.38 177 ASP B C 1
ATOM 3626 O O . ASP B 1 177 ? -4.215 -21.688 7.281 1 95.38 177 ASP B O 1
ATOM 3630 N N . GLY B 1 178 ? -2.32 -22.766 6.457 1 95.44 178 GLY B N 1
ATOM 3631 C CA . GLY B 1 178 ? -3.111 -23.812 5.848 1 95.44 178 GLY B CA 1
ATOM 3632 C C . GLY B 1 178 ? -3.02 -23.828 4.332 1 95.44 178 GLY B C 1
ATOM 3633 O O . GLY B 1 178 ? -2.625 -22.844 3.719 1 95.44 178 GLY B O 1
ATOM 3634 N N . PRO B 1 179 ? -3.369 -24.953 3.725 1 96.62 179 PRO B N 1
ATOM 3635 C CA . PRO B 1 179 ? -3.365 -25.078 2.266 1 96.62 179 PRO B CA 1
ATOM 3636 C C . PRO B 1 179 ? -4.672 -24.609 1.63 1 96.62 179 PRO B C 1
ATOM 3638 O O . PRO B 1 179 ? -5.711 -24.578 2.291 1 96.62 179 PRO B O 1
ATOM 3641 N N . TRP B 1 180 ? -4.602 -24.234 0.353 1 97.44 180 TRP B N 1
ATOM 3642 C CA . TRP B 1 180 ? -5.793 -23.875 -0.404 1 97.44 180 TRP B CA 1
ATOM 3643 C C . TRP B 1 180 ? -6.531 -25.109 -0.888 1 97.44 180 TRP B C 1
ATOM 3645 O O . TRP B 1 180 ? -7.75 -25.094 -1.054 1 97.44 180 TRP B O 1
ATOM 3655 N N . THR B 1 181 ? -5.738 -26.141 -1.192 1 96.75 181 THR B N 1
ATOM 3656 C CA . THR B 1 181 ? -6.277 -27.359 -1.782 1 96.75 181 THR B CA 1
ATOM 3657 C C . THR B 1 181 ? -5.727 -28.594 -1.074 1 96.75 181 THR B C 1
ATOM 3659 O O . THR B 1 181 ? -4.715 -28.516 -0.378 1 96.75 181 THR B O 1
ATOM 3662 N N . PRO B 1 182 ? -6.418 -29.766 -1.252 1 95.06 182 PRO B N 1
ATOM 3663 C CA . PRO B 1 182 ? -5.918 -30.984 -0.624 1 95.06 182 PRO B CA 1
ATOM 3664 C C . PRO B 1 182 ? -4.574 -31.438 -1.197 1 95.06 182 PRO B C 1
ATOM 3666 O O . PRO B 1 182 ? -3.771 -32.062 -0.489 1 95.06 182 PRO B O 1
ATOM 3669 N N . ASN B 1 183 ? -4.352 -31.172 -2.455 1 93.75 183 ASN B N 1
ATOM 3670 C CA . ASN B 1 183 ? -3.084 -31.516 -3.094 1 93.75 183 ASN B CA 1
ATOM 3671 C C . ASN B 1 183 ? -2.277 -30.25 -3.422 1 93.75 183 ASN B C 1
ATOM 3673 O O . ASN B 1 183 ? -2.473 -29.641 -4.473 1 93.75 183 ASN B O 1
ATOM 3677 N N . GLN B 1 184 ? -1.233 -30.016 -2.732 1 93.88 184 GLN B N 1
ATOM 3678 C CA . GLN B 1 184 ? -0.523 -28.75 -2.756 1 93.88 184 GLN B CA 1
ATOM 3679 C C . GLN B 1 184 ? 0.579 -28.75 -3.811 1 93.88 184 GLN B C 1
ATOM 3681 O O . GLN B 1 184 ? 1.274 -27.75 -3.994 1 93.88 184 GLN B O 1
ATOM 3686 N N . THR B 1 185 ? 0.761 -29.844 -4.535 1 94.38 185 THR B N 1
ATOM 3687 C CA . THR B 1 185 ? 1.909 -29.922 -5.434 1 94.38 185 THR B CA 1
ATOM 3688 C C . THR B 1 185 ? 1.46 -30.219 -6.859 1 94.38 185 THR B C 1
ATOM 3690 O O . THR B 1 185 ? 2.283 -30.531 -7.727 1 94.38 185 THR B O 1
ATOM 3693 N N . GLU B 1 186 ? 0.173 -30.172 -7.055 1 95.94 186 GLU B N 1
ATOM 3694 C CA . GLU B 1 186 ? -0.374 -30.359 -8.398 1 95.94 186 GLU B CA 1
ATOM 3695 C C . GLU B 1 186 ? -1.141 -29.125 -8.859 1 95.94 186 GLU B C 1
ATOM 3697 O O . GLU B 1 186 ? -2.111 -28.703 -8.219 1 95.94 186 GLU B O 1
ATOM 3702 N N . PHE B 1 187 ? -0.709 -28.594 -9.938 1 98.31 187 PHE B N 1
ATOM 3703 C CA . PHE B 1 187 ? -1.356 -27.422 -10.5 1 98.31 187 PHE B CA 1
ATOM 3704 C C . PHE B 1 187 ? -2.584 -27.812 -11.312 1 98.31 187 PHE B C 1
ATOM 3706 O O . PHE B 1 187 ? -2.461 -28.406 -12.383 1 98.31 187 PHE B O 1
ATOM 3713 N N . THR B 1 188 ? -3.734 -27.578 -10.758 1 98.5 188 THR B N 1
ATOM 3714 C CA . THR B 1 188 ? -5.023 -27.875 -11.375 1 98.5 188 THR B CA 1
ATOM 3715 C C . THR B 1 188 ? -6.02 -26.75 -11.117 1 98.5 188 THR B C 1
ATOM 3717 O O . THR B 1 188 ? -5.648 -25.688 -10.617 1 98.5 188 THR B O 1
ATOM 3720 N N . ASN B 1 189 ? -7.289 -27 -11.539 1 98.69 189 ASN B N 1
ATOM 3721 C CA . ASN B 1 189 ? -8.312 -25.984 -11.281 1 98.69 189 ASN B CA 1
ATOM 3722 C C . ASN B 1 189 ? -8.992 -26.219 -9.93 1 98.69 189 ASN B C 1
ATOM 3724 O O . ASN B 1 189 ? -10.094 -25.719 -9.695 1 98.69 189 ASN B O 1
ATOM 3728 N N . ASN B 1 190 ? -8.359 -26.922 -9.062 1 98.12 190 ASN B N 1
ATOM 3729 C CA . ASN B 1 190 ? -8.961 -27.297 -7.785 1 98.12 190 ASN B CA 1
ATOM 3730 C C . ASN B 1 190 ? -9.203 -26.094 -6.895 1 98.12 190 ASN B C 1
ATOM 3732 O O . ASN B 1 190 ? -10.125 -26.078 -6.082 1 98.12 190 ASN B O 1
ATOM 3736 N N . PHE B 1 191 ? -8.336 -25.094 -7.016 1 98.62 191 PHE B N 1
ATOM 3737 C CA . PHE B 1 191 ? -8.547 -23.875 -6.242 1 98.62 191 PHE B CA 1
ATOM 3738 C C . PHE B 1 191 ? -9.969 -23.359 -6.43 1 98.62 191 PHE B C 1
ATOM 3740 O O . PHE B 1 191 ? -10.664 -23.094 -5.449 1 98.62 191 PHE B O 1
ATOM 3747 N N . TYR B 1 192 ? -10.391 -23.266 -7.672 1 98.88 192 TYR B N 1
ATOM 3748 C CA . TYR B 1 192 ? -11.711 -22.734 -7.988 1 98.88 192 TYR B CA 1
ATOM 3749 C C . TYR B 1 192 ? -12.805 -23.688 -7.516 1 98.88 192 TYR B C 1
ATOM 3751 O O . TYR B 1 192 ? -13.836 -23.234 -7.008 1 98.88 192 TYR B O 1
ATOM 3759 N N . LYS B 1 193 ? -12.578 -24.969 -7.668 1 98.62 193 LYS B N 1
ATOM 3760 C CA . LYS B 1 193 ? -13.555 -25.953 -7.207 1 98.62 193 LYS B CA 1
ATOM 3761 C C . LYS B 1 193 ? -13.75 -25.859 -5.695 1 98.62 193 LYS B C 1
ATOM 3763 O O . LYS B 1 193 ? -14.883 -25.859 -5.211 1 98.62 193 LYS B O 1
ATOM 3768 N N . MET B 1 194 ? -12.617 -25.766 -4.98 1 98.38 194 MET B N 1
ATOM 3769 C CA . MET B 1 194 ? -12.711 -25.672 -3.529 1 98.38 194 MET B CA 1
ATOM 3770 C C . MET B 1 194 ? -13.445 -24.391 -3.121 1 98.38 194 MET B C 1
ATOM 3772 O O . MET B 1 194 ? -14.25 -24.406 -2.189 1 98.38 194 MET B O 1
ATOM 3776 N N . LEU B 1 195 ? -13.211 -23.297 -3.84 1 98.5 195 LEU B N 1
ATOM 3777 C CA . LEU B 1 195 ? -13.883 -22.031 -3.557 1 98.5 195 LEU B CA 1
ATOM 3778 C C . LEU B 1 195 ? -15.398 -22.188 -3.652 1 98.5 195 LEU B C 1
ATOM 3780 O O . LEU B 1 195 ? -16.125 -21.703 -2.789 1 98.5 195 LEU B O 1
ATOM 3784 N N . LEU B 1 196 ? -15.852 -22.906 -4.648 1 98.62 196 LEU B N 1
ATOM 3785 C CA . LEU B 1 196 ? -17.266 -22.938 -4.977 1 98.62 196 LEU B CA 1
ATOM 3786 C C . LEU B 1 196 ? -17.984 -24.031 -4.184 1 98.62 196 LEU B C 1
ATOM 3788 O O . LEU B 1 196 ? -19.156 -23.875 -3.834 1 98.62 196 LEU B O 1
ATOM 3792 N N . GLU B 1 197 ? -17.312 -25.078 -3.85 1 97.88 197 GLU B N 1
ATOM 3793 C CA . GLU B 1 197 ? -17.984 -26.281 -3.34 1 97.88 197 GLU B CA 1
ATOM 3794 C C . GLU B 1 197 ? -17.953 -26.312 -1.814 1 97.88 197 GLU B C 1
ATOM 3796 O O . GLU B 1 197 ? -18.828 -26.922 -1.19 1 97.88 197 GLU B O 1
ATOM 3801 N N . ARG B 1 198 ? -16.969 -25.719 -1.236 1 97.88 198 ARG B N 1
ATOM 3802 C CA . ARG B 1 198 ? -16.859 -25.766 0.219 1 97.88 198 ARG B CA 1
ATOM 3803 C C . ARG B 1 198 ? -17.609 -24.594 0.854 1 97.88 198 ARG B C 1
ATOM 3805 O O . ARG B 1 198 ? -17.844 -23.562 0.209 1 97.88 198 ARG B O 1
ATOM 3812 N N . THR B 1 199 ? -17.984 -24.875 2.102 1 98.25 199 THR B N 1
ATOM 3813 C CA . THR B 1 199 ? -18.562 -23.797 2.916 1 98.25 199 THR B CA 1
ATOM 3814 C C . THR B 1 199 ? -17.469 -23.125 3.748 1 98.25 199 THR B C 1
ATOM 3816 O O . THR B 1 199 ? -16.781 -23.781 4.539 1 98.25 199 THR B O 1
ATOM 3819 N N . TRP B 1 200 ? -17.375 -21.812 3.568 1 98.44 200 TRP B N 1
ATOM 3820 C CA . TRP B 1 200 ? -16.266 -21.094 4.188 1 98.44 200 TRP B CA 1
ATOM 3821 C C . TRP B 1 200 ? -16.75 -20.234 5.344 1 98.44 200 TRP B C 1
ATOM 3823 O O . TRP B 1 200 ? -17.734 -19.5 5.211 1 98.44 200 TRP B O 1
ATOM 3833 N N . LYS B 1 201 ? -16.078 -20.312 6.469 1 98.19 201 LYS B N 1
ATOM 3834 C CA . LYS B 1 201 ? -16.312 -19.453 7.625 1 98.19 201 LYS B CA 1
ATOM 3835 C C . LYS B 1 201 ? -15.023 -18.766 8.078 1 98.19 201 LYS B C 1
ATOM 3837 O O . LYS B 1 201 ? -13.93 -19.281 7.844 1 98.19 201 LYS B O 1
ATOM 3842 N N . GLU B 1 202 ? -15.18 -17.656 8.648 1 97.31 202 GLU B N 1
ATOM 3843 C CA . GLU B 1 202 ? -14 -16.969 9.156 1 97.31 202 GLU B CA 1
ATOM 3844 C C . GLU B 1 202 ? -13.328 -17.766 10.281 1 97.31 202 GLU B C 1
ATOM 3846 O O . GLU B 1 202 ? -14.008 -18.234 11.195 1 97.31 202 GLU B O 1
ATOM 3851 N N . LYS B 1 203 ? -12.078 -17.922 10.18 1 96.81 203 LYS B N 1
ATOM 3852 C CA . LYS B 1 203 ? -11.305 -18.641 11.188 1 96.81 203 LYS B CA 1
ATOM 3853 C C . LYS B 1 203 ? -11.07 -17.781 12.43 1 96.81 203 LYS B C 1
ATOM 3855 O O . LYS B 1 203 ? -10.664 -16.625 12.32 1 96.81 203 LYS B O 1
ATOM 3860 N N . LYS B 1 204 ? -11.367 -18.25 13.633 1 94.94 204 LYS B N 1
ATOM 3861 C CA . LYS B 1 204 ? -11.062 -17.578 14.891 1 94.94 204 LYS B CA 1
ATOM 3862 C C . LYS B 1 204 ? -9.688 -17.984 15.406 1 94.94 204 LYS B C 1
ATOM 3864 O O . LYS B 1 204 ? -9.508 -19.094 15.914 1 94.94 204 LYS B O 1
ATOM 3869 N N . TRP B 1 205 ? -8.758 -17.172 15.297 1 94.69 205 TRP B N 1
ATOM 3870 C CA . TRP B 1 205 ? -7.387 -17.453 15.688 1 94.69 205 TRP B CA 1
ATOM 3871 C C . TRP B 1 205 ? -6.594 -16.172 15.898 1 94.69 205 TRP B C 1
ATOM 3873 O O . TRP B 1 205 ? -7.156 -15.078 15.891 1 94.69 205 TRP B O 1
ATOM 3883 N N . ASP B 1 206 ? -5.305 -16.203 16.125 1 92.5 206 ASP B N 1
ATOM 3884 C CA . ASP B 1 206 ? -4.516 -15.023 16.5 1 92.5 206 ASP B CA 1
ATOM 3885 C C . ASP B 1 206 ? -3.738 -14.484 15.305 1 92.5 206 ASP B C 1
ATOM 3887 O O . ASP B 1 206 ? -2.904 -13.586 15.453 1 92.5 206 ASP B O 1
ATOM 3891 N N . GLY B 1 207 ? -4.066 -15.031 14.141 1 93.25 207 GLY B N 1
ATOM 3892 C CA . GLY B 1 207 ? -3.428 -14.547 12.93 1 93.25 207 GLY B CA 1
ATOM 3893 C C . GLY B 1 207 ? -4.301 -13.602 12.133 1 93.25 207 GLY B C 1
ATOM 3894 O O . GLY B 1 207 ? -5.367 -13.188 12.594 1 93.25 207 GLY B O 1
ATOM 3895 N N . PRO B 1 208 ? -3.805 -13.211 11.016 1 93.19 208 PRO B N 1
ATOM 3896 C CA . PRO B 1 208 ? -4.625 -12.359 10.156 1 93.19 208 PRO B CA 1
ATOM 3897 C C . PRO B 1 208 ? -5.934 -13.023 9.734 1 93.19 208 PRO B C 1
ATOM 3899 O O . PRO B 1 208 ? -6.027 -14.25 9.727 1 93.19 208 PRO B O 1
ATOM 3902 N N . ARG B 1 209 ? -6.809 -12.172 9.375 1 93.88 209 ARG B N 1
ATOM 3903 C CA . ARG B 1 209 ? -8.109 -12.672 8.938 1 93.88 209 ARG B CA 1
ATOM 3904 C C . ARG B 1 209 ? -7.957 -13.656 7.785 1 93.88 209 ARG B C 1
ATOM 3906 O O . ARG B 1 209 ? -7.266 -13.375 6.805 1 93.88 209 ARG B O 1
ATOM 3913 N N . GLN B 1 210 ? -8.539 -14.844 7.941 1 97.75 210 GLN B N 1
ATOM 3914 C CA . GLN B 1 210 ? -8.625 -15.867 6.898 1 97.75 210 GLN B CA 1
ATOM 3915 C C . GLN B 1 210 ? -9.852 -16.75 7.102 1 97.75 210 GLN B C 1
ATOM 3917 O O . GLN B 1 210 ? -10.578 -16.609 8.094 1 97.75 210 GLN B O 1
ATOM 3922 N N . PHE B 1 211 ? -10.133 -17.594 6.145 1 98.56 211 PHE B N 1
ATOM 3923 C CA . PHE B 1 211 ? -11.281 -18.5 6.203 1 98.56 211 PHE B CA 1
ATOM 3924 C C . PHE B 1 211 ? -10.836 -19.953 6.273 1 98.56 211 PHE B C 1
ATOM 3926 O O . PHE B 1 211 ? -9.719 -20.281 5.859 1 98.56 211 PHE B O 1
ATOM 3933 N N . GLU B 1 212 ? -11.648 -20.797 6.875 1 98.31 212 GLU B N 1
ATOM 3934 C CA . GLU B 1 212 ? -11.469 -22.234 6.875 1 98.31 212 GLU B CA 1
ATOM 3935 C C . GLU B 1 212 ? -12.742 -22.953 6.43 1 98.31 212 GLU B C 1
ATOM 3937 O O . GLU B 1 212 ? -13.852 -22.422 6.602 1 98.31 212 GLU B O 1
ATOM 3942 N N . ASP B 1 213 ? -12.562 -24.094 5.824 1 98 213 ASP B N 1
ATOM 3943 C CA . ASP B 1 213 ? -13.742 -24.812 5.375 1 98 213 ASP B CA 1
ATOM 3944 C C . ASP B 1 213 ? -14.453 -25.484 6.551 1 98 213 ASP B C 1
ATOM 3946 O O . ASP B 1 213 ? -13.805 -25.969 7.477 1 98 213 ASP B O 1
ATOM 3950 N N . GLU B 1 214 ? -15.711 -25.531 6.48 1 97.69 214 GLU B N 1
ATOM 3951 C CA . GLU B 1 214 ? -16.516 -26.125 7.551 1 97.69 214 GLU B CA 1
ATOM 3952 C C . GLU B 1 214 ? -16.438 -27.656 7.508 1 97.69 214 GLU B C 1
ATOM 3954 O O . GLU B 1 214 ? -16.578 -28.312 8.539 1 97.69 214 GLU B O 1
ATOM 3959 N N . GLU B 1 215 ? -16.266 -28.172 6.375 1 96.44 215 GLU B N 1
ATOM 3960 C CA . GLU B 1 215 ? -16.328 -29.609 6.168 1 96.44 215 GLU B CA 1
ATOM 3961 C C . GLU B 1 215 ? -15.188 -30.328 6.875 1 96.44 215 GLU B C 1
ATOM 3963 O O . GLU B 1 215 ? -15.391 -31.375 7.496 1 96.44 215 GLU B O 1
ATOM 3968 N N . THR B 1 216 ? -13.906 -29.75 6.797 1 96.06 216 THR B N 1
ATOM 3969 C CA . THR B 1 216 ? -12.75 -30.453 7.32 1 96.06 216 THR B CA 1
ATOM 3970 C C . THR B 1 216 ? -11.953 -29.578 8.281 1 96.06 216 THR B C 1
ATOM 3972 O O . THR B 1 216 ? -11.141 -30.078 9.062 1 96.06 216 THR B O 1
ATOM 3975 N N . HIS B 1 217 ? -12.062 -28.281 8.117 1 96.19 217 HIS B N 1
ATOM 3976 C CA . HIS B 1 217 ? -11.305 -27.297 8.867 1 96.19 217 HIS B CA 1
ATOM 3977 C C . HIS B 1 217 ? -9.812 -27.375 8.539 1 96.19 217 HIS B C 1
ATOM 3979 O O . HIS B 1 217 ? -8.977 -26.922 9.32 1 96.19 217 HIS B O 1
ATOM 3985 N N . GLU B 1 218 ? -9.508 -27.984 7.375 1 95.75 218 GLU B N 1
ATOM 3986 C CA . GLU B 1 218 ? -8.109 -28.156 6.98 1 95.75 218 GLU B CA 1
ATOM 3987 C C . GLU B 1 218 ? -7.711 -27.141 5.906 1 95.75 218 GLU B C 1
ATOM 3989 O O . GLU B 1 218 ? -6.562 -26.703 5.863 1 95.75 218 GLU B O 1
ATOM 3994 N N . LEU B 1 219 ? -8.648 -26.812 5.094 1 97.75 219 LEU B N 1
ATOM 3995 C CA . LEU B 1 219 ? -8.375 -25.891 3.988 1 97.75 219 LEU B CA 1
ATOM 3996 C C . LEU B 1 219 ? -8.586 -24.453 4.41 1 97.75 219 LEU B C 1
ATOM 3998 O O . LEU B 1 219 ? -9.352 -24.172 5.34 1 97.75 219 LEU B O 1
ATOM 4002 N N . MET B 1 220 ? -7.871 -23.594 3.766 1 97.81 220 MET B N 1
ATOM 4003 C CA . MET B 1 220 ? -7.988 -22.188 4.082 1 97.81 220 MET B CA 1
ATOM 4004 C C . MET B 1 220 ? -8.156 -21.359 2.812 1 97.81 220 MET B C 1
ATOM 4006 O O . MET B 1 220 ? -7.742 -21.781 1.731 1 97.81 220 MET B O 1
ATOM 4010 N N . MET B 1 221 ? -8.867 -20.219 2.945 1 98.69 221 MET B N 1
ATOM 4011 C CA . MET B 1 221 ? -8.945 -19.188 1.918 1 98.69 221 MET B CA 1
ATOM 4012 C C . MET B 1 221 ? -8.625 -17.812 2.5 1 98.69 221 MET B C 1
ATOM 4014 O O . MET B 1 221 ? -9.016 -17.5 3.627 1 98.69 221 MET B O 1
ATOM 4018 N N . LEU B 1 222 ? -7.895 -17.078 1.754 1 98.25 222 LEU B N 1
ATOM 4019 C CA . LEU B 1 222 ? -7.66 -15.68 2.123 1 98.25 222 LEU B CA 1
ATOM 4020 C C . LEU B 1 222 ? -8.883 -14.828 1.815 1 98.25 222 LEU B C 1
ATOM 4022 O O . LEU B 1 222 ? -9.68 -15.164 0.939 1 98.25 222 LEU B O 1
ATOM 4026 N N . PRO B 1 223 ? -9.016 -13.711 2.496 1 97.44 223 PRO B N 1
ATOM 4027 C CA . PRO B 1 223 ? -10.086 -12.781 2.125 1 97.44 223 PRO B CA 1
ATOM 4028 C C . PRO B 1 223 ? -10.039 -12.383 0.652 1 97.44 223 PRO B C 1
ATOM 4030 O O . PRO B 1 223 ? -11.086 -12.242 0.012 1 97.44 223 PRO B O 1
ATOM 4033 N N . THR B 1 224 ? -8.859 -12.211 0.09 1 97.81 224 THR B N 1
ATOM 4034 C CA . THR B 1 224 ? -8.75 -11.891 -1.33 1 97.81 224 THR B CA 1
ATOM 4035 C C . THR B 1 224 ? -9.234 -13.062 -2.182 1 97.81 224 THR B C 1
ATOM 4037 O O . THR B 1 224 ? -9.758 -12.859 -3.277 1 97.81 224 THR B O 1
ATOM 4040 N N . ASP B 1 225 ? -9.016 -14.289 -1.699 1 98.69 225 ASP B N 1
ATOM 4041 C CA . ASP B 1 225 ? -9.57 -15.438 -2.404 1 98.69 225 ASP B CA 1
ATOM 4042 C C . ASP B 1 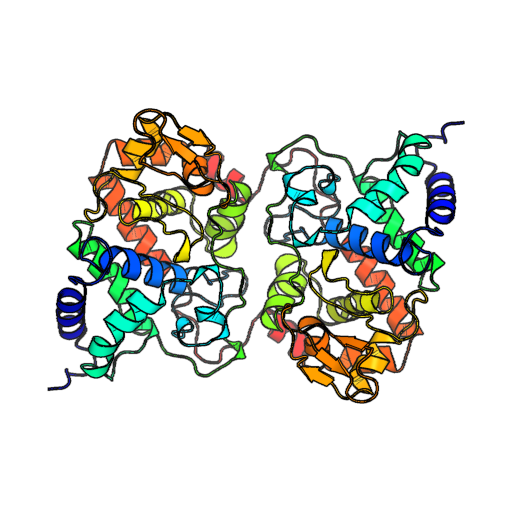225 ? -11.094 -15.367 -2.439 1 98.69 225 ASP B C 1
ATOM 4044 O O . ASP B 1 225 ? -11.711 -15.648 -3.471 1 98.69 225 ASP B O 1
ATOM 4048 N N . MET B 1 226 ? -11.672 -14.992 -1.33 1 98.62 226 MET B N 1
ATOM 4049 C CA . MET B 1 226 ? -13.125 -14.93 -1.203 1 98.62 226 MET B CA 1
ATOM 4050 C C . MET B 1 226 ? -13.711 -13.883 -2.146 1 98.62 226 MET B C 1
ATOM 4052 O O . MET B 1 226 ? -14.875 -13.977 -2.539 1 98.62 226 MET B O 1
ATOM 4056 N N . VAL B 1 227 ? -12.922 -12.906 -2.541 1 97.62 227 VAL B N 1
ATOM 4057 C CA . VAL B 1 227 ? -13.344 -11.875 -3.482 1 97.62 227 VAL B CA 1
ATOM 4058 C C . VAL B 1 227 ? -13.719 -12.508 -4.82 1 97.62 227 VAL B C 1
ATOM 4060 O O . VAL B 1 227 ? -14.578 -12 -5.535 1 97.62 227 VAL B O 1
ATOM 4063 N N . MET B 1 228 ? -13.125 -13.641 -5.16 1 98.62 228 MET B N 1
ATOM 4064 C CA . MET B 1 228 ? -13.375 -14.328 -6.426 1 98.62 228 MET B CA 1
ATOM 4065 C C . MET B 1 228 ? -14.805 -14.844 -6.492 1 98.62 228 MET B C 1
ATOM 4067 O O . MET B 1 228 ? -15.281 -15.242 -7.555 1 98.62 228 MET B O 1
ATOM 4071 N N . LEU B 1 229 ? -15.492 -14.836 -5.352 1 98.38 229 LEU B N 1
ATOM 4072 C CA . LEU B 1 229 ? -16.875 -15.281 -5.297 1 98.38 229 LEU B CA 1
ATOM 4073 C C . LEU B 1 229 ? -17.828 -14.102 -5.465 1 98.38 229 LEU B C 1
ATOM 4075 O O . LEU B 1 229 ? -19.047 -14.266 -5.367 1 98.38 229 LEU B O 1
ATOM 4079 N N . GLN B 1 230 ? -17.297 -12.93 -5.738 1 95.12 230 GLN B N 1
ATOM 4080 C CA . GLN B 1 230 ? -18.094 -11.719 -5.926 1 95.12 230 GLN B CA 1
ATOM 4081 C C . GLN B 1 230 ? -18.047 -11.25 -7.379 1 95.12 230 GLN B C 1
ATOM 4083 O O . GLN B 1 230 ? -17.062 -11.508 -8.086 1 95.12 230 GLN B O 1
ATOM 4088 N N . GLU B 1 231 ? -19.125 -10.523 -7.75 1 91.94 231 GLU B N 1
ATOM 4089 C CA . GLU B 1 231 ? -19.094 -9.883 -9.062 1 91.94 231 GLU B CA 1
ATOM 4090 C C . GLU B 1 231 ? -18.062 -8.75 -9.094 1 91.94 231 GLU B C 1
ATOM 4092 O O . GLU B 1 231 ? -17.906 -8.023 -8.109 1 91.94 231 GLU B O 1
ATOM 4097 N N . PRO B 1 232 ? -17.375 -8.633 -10.25 1 93.88 232 PRO B N 1
ATOM 4098 C CA . PRO B 1 232 ? -17.5 -9.328 -11.531 1 93.88 232 PRO B CA 1
ATOM 4099 C C . PRO B 1 232 ? -16.547 -10.516 -11.648 1 93.88 232 PRO B C 1
ATOM 4101 O O . PRO B 1 232 ? -16.391 -11.078 -12.734 1 93.88 232 PRO B O 1
ATOM 4104 N N . PHE B 1 233 ? -15.992 -11.016 -10.586 1 97.19 233 PHE B N 1
ATOM 4105 C CA . PHE B 1 233 ? -14.961 -12.047 -10.641 1 97.19 233 PHE B CA 1
ATOM 4106 C C . PHE B 1 233 ? -15.594 -13.43 -10.703 1 97.19 233 PHE B C 1
ATOM 4108 O O . PHE B 1 233 ? -15.023 -14.352 -11.305 1 97.19 233 PHE B O 1
ATOM 4115 N N . LEU B 1 234 ? -16.781 -13.547 -10.234 1 97.75 234 LEU B N 1
ATOM 4116 C CA . LEU B 1 234 ? -17.453 -14.82 -10.016 1 97.75 234 LEU B CA 1
ATOM 4117 C C . LEU B 1 234 ? -17.641 -15.57 -11.328 1 97.75 234 LEU B C 1
ATOM 4119 O O . LEU B 1 234 ? -17.516 -16.797 -11.367 1 97.75 234 LEU B O 1
ATOM 4123 N N . GLU B 1 235 ? -17.938 -14.883 -12.359 1 96.69 235 GLU B N 1
ATOM 4124 C CA . GLU B 1 235 ? -18.203 -15.531 -13.641 1 96.69 235 GLU B CA 1
ATOM 4125 C C . GLU B 1 235 ? -16.984 -16.328 -14.109 1 96.69 235 GLU B C 1
ATOM 4127 O O . GLU B 1 235 ? -17.141 -17.453 -14.609 1 96.69 235 GLU B O 1
ATOM 4132 N N . TYR B 1 236 ? -15.867 -15.805 -13.961 1 98.25 236 TYR B N 1
ATOM 4133 C CA . TYR B 1 236 ? -14.656 -16.484 -14.398 1 98.25 236 TYR B CA 1
ATOM 4134 C C . TYR B 1 236 ? -14.266 -17.594 -13.414 1 98.25 236 TYR B C 1
ATOM 4136 O O . TYR B 1 236 ? -13.711 -18.625 -13.805 1 98.25 236 TYR B O 1
ATOM 4144 N N . THR B 1 237 ? -14.531 -17.359 -12.094 1 98.81 237 THR B N 1
ATOM 4145 C CA . THR B 1 237 ? -14.305 -18.422 -11.109 1 98.81 237 THR B CA 1
ATOM 4146 C C . THR B 1 237 ? -15.102 -19.672 -11.469 1 98.81 237 THR B C 1
ATOM 4148 O O . THR B 1 237 ? -14.562 -20.781 -11.461 1 98.81 237 THR B O 1
ATOM 4151 N N . LYS B 1 238 ? -16.344 -19.5 -11.836 1 98.81 238 LYS B N 1
ATOM 4152 C CA . LYS B 1 238 ? -17.203 -20.609 -12.25 1 98.81 238 LYS B CA 1
ATOM 4153 C C . LYS B 1 238 ? -16.688 -21.25 -13.531 1 98.81 238 LYS B C 1
ATOM 4155 O O . LYS B 1 238 ? -16.625 -22.469 -13.641 1 98.81 238 LYS B O 1
ATOM 4160 N N . LEU B 1 239 ? -16.281 -20.438 -14.438 1 98.81 239 LEU B N 1
ATOM 4161 C CA . LEU B 1 239 ? -15.766 -20.922 -15.711 1 98.81 239 LEU B CA 1
ATOM 4162 C C . LEU B 1 239 ? -14.539 -21.812 -15.5 1 98.81 239 LEU B C 1
ATOM 4164 O O . LEU B 1 239 ? -14.469 -22.922 -16.031 1 98.81 239 LEU B O 1
ATOM 4168 N N . TYR B 1 240 ? -13.664 -21.375 -14.664 1 98.88 240 TYR B N 1
ATOM 4169 C CA . TYR B 1 240 ? -12.398 -22.078 -14.477 1 98.88 240 TYR B CA 1
ATOM 4170 C C . TYR B 1 240 ? -12.594 -23.328 -13.633 1 98.88 240 TYR B C 1
ATOM 4172 O O . TYR B 1 240 ? -11.867 -24.312 -13.797 1 98.88 240 TYR B O 1
ATOM 4180 N N . ALA B 1 241 ? -13.586 -23.359 -12.781 1 98.81 241 ALA B N 1
ATOM 4181 C CA . ALA B 1 241 ? -13.906 -24.562 -12.016 1 98.81 241 ALA B CA 1
ATOM 4182 C C . ALA B 1 241 ? -14.422 -25.672 -12.93 1 98.81 241 ALA B C 1
ATOM 4184 O O . ALA B 1 241 ? -14.133 -26.844 -12.703 1 98.81 241 ALA B O 1
ATOM 4185 N N . GLU B 1 242 ? -15.094 -25.266 -13.93 1 98.62 242 GLU B N 1
ATOM 4186 C CA . GLU B 1 242 ? -15.75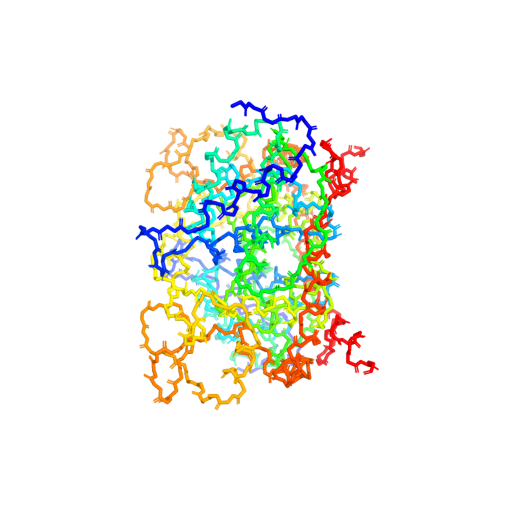 -26.219 -14.828 1 98.62 242 GLU B CA 1
ATOM 4187 C C . GLU B 1 242 ? -14.812 -26.656 -15.953 1 98.62 242 GLU B C 1
ATOM 4189 O O . GLU B 1 242 ? -14.945 -27.75 -16.484 1 98.62 242 GLU B O 1
ATOM 4194 N N . ASP B 1 243 ? -13.875 -25.797 -16.281 1 98.75 243 ASP B N 1
ATOM 4195 C CA . ASP B 1 243 ? -13.078 -26 -17.484 1 98.75 243 ASP B CA 1
ATOM 4196 C C . ASP B 1 243 ? -11.594 -25.75 -17.219 1 98.75 243 ASP B C 1
ATOM 4198 O O . ASP B 1 243 ? -11.086 -24.656 -17.453 1 98.75 243 ASP B O 1
ATOM 4202 N N . GLN B 1 244 ? -10.836 -26.75 -16.953 1 98.62 244 GLN B N 1
ATOM 4203 C CA . GLN B 1 244 ? -9.414 -26.641 -16.641 1 98.62 244 GLN B CA 1
ATOM 4204 C C . GLN B 1 244 ? -8.617 -26.172 -17.844 1 98.62 244 GLN B C 1
ATOM 4206 O O . GLN B 1 244 ? -7.672 -25.391 -17.703 1 98.62 244 GLN B O 1
ATOM 4211 N N . ASP B 1 245 ? -8.969 -26.656 -18.984 1 98.75 245 ASP B N 1
ATOM 4212 C CA . ASP B 1 245 ? -8.242 -26.25 -20.188 1 98.75 245 ASP B CA 1
ATOM 4213 C C . ASP B 1 245 ? -8.359 -24.75 -20.422 1 98.75 245 ASP B C 1
ATOM 4215 O O . ASP B 1 245 ? -7.383 -24.094 -20.797 1 98.75 245 ASP B O 1
ATOM 4219 N N . ARG B 1 246 ? -9.516 -24.219 -20.203 1 98.81 246 ARG B N 1
ATOM 4220 C CA . ARG B 1 246 ? -9.711 -22.781 -20.344 1 98.81 246 ARG B CA 1
ATOM 4221 C C . ARG B 1 246 ? -8.914 -22.016 -19.281 1 98.81 246 ARG B C 1
ATOM 4223 O O . ARG B 1 246 ? -8.297 -21 -19.578 1 98.81 246 ARG B O 1
ATOM 4230 N N . PHE B 1 247 ? -9.008 -22.609 -18.109 1 98.88 247 PHE B N 1
ATOM 4231 C CA . PHE B 1 247 ? -8.203 -22.031 -17.047 1 98.88 247 PHE B CA 1
ATOM 4232 C C . PHE B 1 247 ? -6.734 -21.984 -17.438 1 98.88 247 PHE B C 1
ATOM 4234 O O . PHE B 1 247 ? -6.09 -20.938 -17.344 1 98.88 247 PHE B O 1
ATOM 4241 N N . PHE B 1 248 ? -6.176 -23.031 -1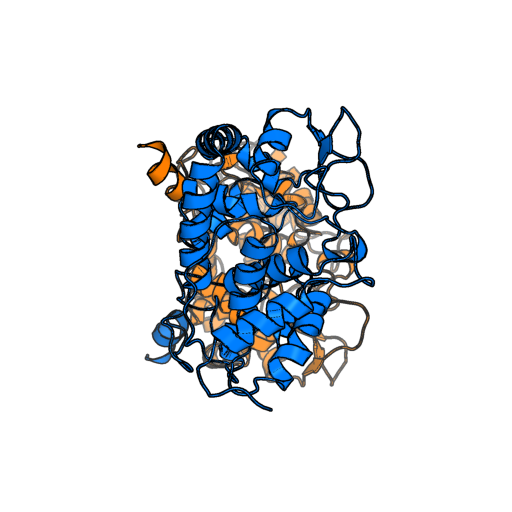7.906 1 98.94 248 PHE B N 1
ATOM 4242 C CA . PHE B 1 248 ? -4.758 -23.125 -18.25 1 98.94 248 PHE B CA 1
ATOM 4243 C C . PHE B 1 248 ? -4.391 -22.141 -19.344 1 98.94 248 PHE B C 1
ATOM 4245 O O . PHE B 1 248 ? -3.354 -21.469 -19.25 1 98.94 248 PHE B O 1
ATOM 4252 N N . GLU B 1 249 ? -5.23 -22 -20.281 1 98.88 249 GLU B N 1
ATOM 4253 C CA . GLU B 1 249 ? -4.973 -21.062 -21.375 1 98.88 249 GLU B CA 1
ATOM 4254 C C . GLU B 1 249 ? -4.953 -19.625 -20.875 1 98.88 249 GLU B C 1
ATOM 4256 O O . GLU B 1 249 ? -4.043 -18.859 -21.203 1 98.88 249 GLU B O 1
ATOM 4261 N N . ASP B 1 250 ? -5.926 -19.297 -20.125 1 98.88 250 ASP B N 1
ATOM 4262 C CA . ASP B 1 250 ? -6.02 -17.922 -19.625 1 98.88 250 ASP B CA 1
ATOM 4263 C C . ASP B 1 250 ? -4.914 -17.641 -18.609 1 98.88 250 ASP B C 1
ATOM 4265 O O . ASP B 1 250 ? -4.395 -16.516 -18.547 1 98.88 250 ASP B O 1
ATOM 4269 N N . PHE B 1 251 ? -4.582 -18.641 -17.781 1 98.88 251 PHE B N 1
ATOM 4270 C CA . PHE B 1 251 ? -3.477 -18.484 -16.844 1 98.88 251 PHE B CA 1
ATOM 4271 C C . PHE B 1 251 ? -2.168 -18.234 -17.578 1 98.88 251 PHE B C 1
ATOM 4273 O O . PHE B 1 251 ? -1.416 -17.312 -17.234 1 98.88 251 PHE B O 1
ATOM 4280 N N . LYS B 1 252 ? -1.951 -19.031 -18.562 1 98.88 252 LYS B N 1
ATOM 4281 C CA . LYS B 1 252 ? -0.758 -18.875 -19.375 1 98.88 252 LYS B CA 1
ATOM 4282 C C . LYS B 1 252 ? -0.652 -17.453 -19.922 1 98.88 252 LYS B C 1
ATOM 4284 O O . LYS B 1 252 ? 0.394 -16.812 -19.797 1 98.88 252 LYS B O 1
ATOM 4289 N N . ASN B 1 253 ? -1.703 -16.938 -20.469 1 98.81 253 ASN B N 1
ATOM 4290 C CA . ASN B 1 253 ? -1.706 -15.609 -21.062 1 98.81 253 ASN B CA 1
ATOM 4291 C C . ASN B 1 253 ? -1.542 -14.523 -20 1 98.81 253 ASN B C 1
ATOM 4293 O O . ASN B 1 253 ? -0.813 -13.555 -20.219 1 98.81 253 ASN B O 1
ATOM 4297 N N . ALA B 1 254 ? -2.234 -14.68 -18.906 1 98.75 254 ALA B N 1
ATOM 4298 C CA . ALA B 1 254 ? -2.143 -13.703 -17.828 1 98.75 254 ALA B CA 1
ATOM 4299 C C . ALA B 1 254 ? -0.742 -13.688 -17.219 1 98.75 254 ALA B C 1
ATOM 4301 O O . ALA B 1 254 ? -0.207 -12.625 -16.891 1 98.75 254 ALA B O 1
ATOM 4302 N N . MET B 1 255 ? -0.17 -14.875 -17.047 1 98.75 255 MET B N 1
ATOM 4303 C CA . MET B 1 255 ? 1.185 -14.984 -16.516 1 98.75 255 MET B CA 1
ATOM 4304 C C . MET B 1 255 ? 2.197 -14.352 -17.469 1 98.75 255 MET B C 1
ATOM 4306 O O . MET B 1 255 ? 3.133 -13.68 -17.031 1 98.75 255 MET B O 1
ATOM 4310 N N . LEU B 1 256 ? 1.996 -14.586 -18.734 1 98.62 256 LEU B N 1
ATOM 4311 C CA . LEU B 1 256 ? 2.869 -13.969 -19.719 1 98.62 256 LEU B CA 1
ATOM 4312 C C . LEU B 1 256 ? 2.807 -12.445 -19.625 1 98.62 256 LEU B C 1
ATOM 4314 O O . LEU B 1 256 ? 3.838 -11.773 -19.688 1 98.62 256 LEU B O 1
ATOM 4318 N N . LYS B 1 257 ? 1.644 -11.938 -19.5 1 98.38 257 LYS B N 1
ATOM 4319 C CA . LYS B 1 257 ? 1.499 -10.492 -19.312 1 98.38 257 LYS B CA 1
ATOM 4320 C C . LYS B 1 257 ? 2.188 -10.039 -18.016 1 98.38 257 LYS B C 1
ATOM 4322 O O . LYS B 1 257 ? 2.936 -9.055 -18.031 1 98.38 257 LYS B O 1
ATOM 4327 N N . LEU B 1 258 ? 1.974 -10.758 -16.953 1 98.56 258 LEU B N 1
ATOM 4328 C CA . LEU B 1 258 ? 2.545 -10.406 -15.656 1 98.56 258 LEU B CA 1
ATOM 4329 C C . LEU B 1 258 ? 4.066 -10.328 -15.734 1 98.56 258 LEU B C 1
ATOM 4331 O O . LEU B 1 258 ? 4.664 -9.336 -15.32 1 98.56 258 LEU B O 1
ATOM 4335 N N . ILE B 1 259 ? 4.727 -11.32 -16.297 1 98.44 259 ILE B N 1
ATOM 4336 C CA . ILE B 1 259 ? 6.184 -11.375 -16.297 1 98.44 259 ILE B CA 1
ATOM 4337 C C . ILE B 1 259 ? 6.742 -10.391 -17.312 1 98.44 259 ILE B C 1
ATOM 4339 O O . ILE B 1 259 ? 7.953 -10.164 -17.375 1 98.44 259 ILE B O 1
ATOM 4343 N N . SER B 1 260 ? 5.863 -9.781 -18.141 1 97.25 260 SER B N 1
ATOM 4344 C CA . SER B 1 260 ? 6.312 -8.797 -19.125 1 97.25 260 SER B CA 1
ATOM 4345 C C . SER B 1 260 ? 6.195 -7.379 -18.594 1 97.25 260 SER B C 1
ATOM 4347 O O . SER B 1 260 ? 6.691 -6.43 -19.203 1 97.25 260 SER B O 1
ATOM 4349 N N . LEU B 1 261 ? 5.531 -7.215 -17.484 1 96.5 261 LEU B N 1
ATOM 4350 C CA . LEU B 1 261 ? 5.332 -5.887 -16.922 1 96.5 261 LEU B CA 1
ATOM 4351 C C . LEU B 1 261 ? 6.672 -5.238 -16.562 1 96.5 261 LEU B C 1
ATOM 4353 O O . LEU B 1 261 ? 7.453 -5.801 -15.805 1 96.5 261 LEU B O 1
ATOM 4357 N N . GLY B 1 262 ? 6.941 -4.098 -17.141 1 92.75 262 GLY B N 1
ATOM 4358 C CA . GLY B 1 262 ? 8.148 -3.336 -16.875 1 92.75 262 GLY B CA 1
ATOM 4359 C C . GLY B 1 262 ? 9.336 -3.793 -17.688 1 92.75 262 GLY B C 1
ATOM 4360 O O . GLY B 1 262 ? 10.422 -3.213 -17.609 1 92.75 262 GLY B O 1
ATOM 4361 N N . LYS B 1 263 ? 9.133 -4.805 -18.5 1 92.19 263 LYS B N 1
ATOM 4362 C CA . LYS B 1 263 ? 10.242 -5.391 -19.25 1 92.19 263 LYS B CA 1
ATOM 4363 C C . LYS B 1 263 ? 10.812 -4.398 -20.25 1 92.19 263 LYS B C 1
ATOM 4365 O O . LYS B 1 263 ? 12 -4.449 -20.578 1 92.19 263 LYS B O 1
ATOM 4370 N N . ASP B 1 264 ? 10.078 -3.434 -20.641 1 88.69 264 ASP B N 1
ATOM 4371 C CA . ASP B 1 264 ? 10.508 -2.502 -21.688 1 88.69 264 ASP B CA 1
ATOM 4372 C C . ASP B 1 264 ? 11.227 -1.3 -21.078 1 88.69 264 ASP B C 1
ATOM 4374 O O . ASP B 1 264 ? 11.758 -0.458 -21.797 1 88.69 264 ASP B O 1
ATOM 4378 N N . ARG B 1 265 ? 11.25 -1.23 -19.797 1 89 265 ARG B N 1
ATOM 4379 C CA . ARG B 1 265 ? 11.945 -0.12 -19.156 1 89 265 ARG B CA 1
ATOM 4380 C C . ARG B 1 265 ? 13.461 -0.254 -19.312 1 89 265 ARG B C 1
ATOM 4382 O O . ARG B 1 265 ? 14.008 -1.348 -19.172 1 89 265 ARG B O 1
ATOM 4389 N N . LYS B 1 266 ? 14.062 0.877 -19.578 1 87 266 LYS B N 1
ATOM 4390 C CA . LYS B 1 266 ? 15.516 0.885 -19.719 1 87 266 LYS B CA 1
ATOM 4391 C C . LYS B 1 266 ? 16.188 1.133 -18.375 1 87 266 LYS B C 1
ATOM 4393 O O . LYS B 1 266 ? 15.664 1.863 -17.531 1 87 266 LYS B O 1
ATOM 4398 N N . ASP B 1 267 ? 17.312 0.529 -18.281 1 85.25 267 ASP B N 1
ATOM 4399 C CA . ASP B 1 267 ? 18.078 0.754 -17.062 1 85.25 267 ASP B CA 1
ATOM 4400 C C . ASP B 1 267 ? 18.438 2.23 -16.906 1 85.25 267 ASP B C 1
ATOM 4402 O O . ASP B 1 267 ? 18.906 2.869 -17.844 1 85.25 267 ASP B O 1
ATOM 4406 N N . GLY B 1 268 ? 18.141 2.777 -15.82 1 79.38 268 GLY B N 1
ATOM 4407 C CA . GLY B 1 268 ? 18.469 4.168 -15.555 1 79.38 268 GLY B CA 1
ATOM 4408 C C . GLY B 1 268 ? 17.375 5.129 -16 1 79.38 268 GLY B C 1
ATOM 4409 O O . GLY B 1 268 ? 17.516 6.344 -15.844 1 79.38 268 GLY B O 1
ATOM 4410 N N . GLU B 1 269 ? 16.344 4.629 -16.594 1 82.56 269 GLU B N 1
ATOM 4411 C CA . GLU B 1 269 ? 15.242 5.508 -16.984 1 82.56 269 GLU B CA 1
ATOM 4412 C C . GLU B 1 269 ? 14.656 6.227 -15.773 1 82.56 269 GLU B C 1
ATOM 4414 O O . GLU B 1 269 ? 14.32 5.598 -14.766 1 82.56 269 GLU B O 1
ATOM 4419 N N . PRO B 1 270 ? 14.648 7.488 -15.891 1 78.19 270 PRO B N 1
ATOM 4420 C CA . PRO B 1 270 ? 14.148 8.234 -14.727 1 78.19 270 PRO B CA 1
ATOM 4421 C C . PRO B 1 270 ? 12.648 8.031 -14.5 1 78.19 270 PRO B C 1
ATOM 4423 O O . PRO B 1 270 ? 11.914 7.707 -15.438 1 78.19 270 PRO B O 1
ATOM 4426 N N . ASN B 1 271 ? 12.266 8.258 -13.258 1 81.19 271 ASN B N 1
ATOM 4427 C CA . ASN B 1 271 ? 10.844 8.281 -12.938 1 81.19 271 ASN B CA 1
ATOM 4428 C C . ASN B 1 271 ? 10.125 9.414 -13.664 1 81.19 271 ASN B C 1
ATOM 4430 O O . ASN B 1 271 ? 10.531 10.578 -13.562 1 81.19 271 ASN B O 1
ATOM 4434 N N . LYS B 1 272 ? 9.141 9.055 -14.328 1 78.56 272 LYS B N 1
ATOM 4435 C CA . LYS B 1 272 ? 8.445 10.023 -15.164 1 78.56 272 LYS B CA 1
ATOM 4436 C C . LYS B 1 272 ? 7.832 11.141 -14.328 1 78.56 272 LYS B C 1
ATOM 4438 O O . LYS B 1 272 ? 7.734 12.281 -14.781 1 78.56 272 LYS B O 1
ATOM 4443 N N . LEU B 1 273 ? 7.422 10.891 -13.109 1 84 273 LEU B N 1
ATOM 4444 C CA . LEU B 1 273 ? 6.781 11.883 -12.25 1 84 273 LEU B CA 1
ATOM 4445 C C . LEU B 1 273 ? 7.797 12.914 -11.758 1 84 273 LEU B C 1
ATOM 4447 O O . LEU B 1 273 ? 7.465 14.086 -11.586 1 84 273 LEU B O 1
ATOM 4451 N N . LEU B 1 274 ? 9 12.414 -11.555 1 80.56 274 LEU B N 1
ATOM 4452 C CA . LEU B 1 274 ? 10.047 13.32 -11.086 1 80.56 274 LEU B CA 1
ATOM 4453 C C . LEU B 1 274 ? 10.625 14.133 -12.25 1 80.56 274 LEU B C 1
ATOM 4455 O O . LEU B 1 274 ? 11.07 15.266 -12.062 1 80.56 274 LEU B O 1
ATOM 4459 N N . ALA B 1 275 ? 10.648 13.461 -13.422 1 74.94 275 ALA B N 1
ATOM 4460 C CA . ALA B 1 275 ? 11.203 14.141 -14.594 1 74.94 275 ALA B CA 1
ATOM 4461 C C . ALA B 1 275 ? 10.383 15.383 -14.953 1 74.94 275 ALA B C 1
ATOM 4463 O O . ALA B 1 275 ? 10.922 16.359 -15.477 1 74.94 275 ALA B O 1
ATOM 4464 N N . GLN B 1 276 ? 9.18 15.32 -14.609 1 68.44 276 GLN B N 1
ATOM 4465 C CA . GLN B 1 276 ? 8.305 16.453 -14.891 1 68.44 276 GLN B CA 1
ATOM 4466 C C . GLN B 1 276 ? 8.633 17.641 -13.984 1 68.44 276 GLN B C 1
ATOM 4468 O O . GLN B 1 276 ? 8.375 18.797 -14.344 1 68.44 276 GLN B O 1
ATOM 4473 N N . TYR B 1 277 ? 9.25 17.344 -12.875 1 62.03 277 TYR B N 1
ATOM 4474 C CA . TYR B 1 277 ? 9.508 18.422 -11.914 1 62.03 277 TYR B CA 1
ATOM 4475 C C . TYR B 1 277 ? 10.969 18.859 -11.961 1 62.03 277 TYR B C 1
ATOM 4477 O O . TYR B 1 277 ? 11.305 19.969 -11.547 1 62.03 277 TYR B O 1
ATOM 4485 N N . CYS B 1 278 ? 11.898 17.969 -12.344 1 54.72 278 CYS B N 1
ATOM 4486 C CA . CYS B 1 278 ? 13.305 18.344 -12.422 1 54.72 278 CYS B CA 1
ATOM 4487 C C . CYS B 1 278 ? 13.586 19.125 -13.695 1 54.72 278 CYS B C 1
ATOM 4489 O O . CYS B 1 278 ? 14.617 19.797 -13.805 1 54.72 278 CYS B O 1
ATOM 4491 N N . LYS B 1 279 ? 12.945 18.812 -14.711 1 46.91 279 LYS B N 1
ATOM 4492 C CA . LYS B 1 279 ? 13.273 19.594 -15.891 1 46.91 279 LYS B CA 1
ATOM 4493 C C . LYS B 1 279 ? 12.938 21.078 -15.68 1 46.91 279 LYS B C 1
ATOM 4495 O O . LYS B 1 279 ? 13.336 21.922 -16.484 1 46.91 279 LYS B O 1
ATOM 4500 N N . LYS B 1 280 ? 12.289 21.391 -14.727 1 36.59 280 LYS B N 1
ATOM 4501 C CA . LYS B 1 280 ? 12.102 22.828 -14.812 1 36.59 280 LYS B CA 1
ATOM 4502 C C . LYS B 1 280 ? 13.25 23.578 -14.133 1 36.59 280 LYS B C 1
ATOM 4504 O O . LYS B 1 280 ? 13.742 23.141 -13.086 1 36.59 280 LYS B O 1
#

Foldseek 3Di:
DADDQPPVVVLLVLLLVLFAAPPDDPGGCLLLLLVLLLLQALLFFPVFLAGGLAALLCVDCQNCVQLQNFPSVVVVVSCVVSCVSHVNAANSLSSNVSNQSSCVSQPFDRAPDDDDGHHAPDPQRRGGHPLDQQLLDADVSLCVRACHGLNHDLLLSLLQVLSLVADFDDCSGSNDGAHLAPHRRHRWLVSLVCLVPFDWDWDDDDTGIWIATPVPSHHIGGNHSNNCCDPPNVVSSVVCNVDGVVSRVSNSVSSNSSNCRSRPDDHPDDGPVVVVVVVD/DADDQPPVVVLLVLLLVLFAAPPDDPRGCLLLLLVLLLLQALLFFPVFLAGGLAALLCVDCQNCVQLQNFPSVVVVVSCVVSCVSHVNAANSLSSNVSNQSSCVSQPFDRAPDDDDGHHAPDPQRRGGHPLDQQLLDADVSLCVRACHGLNHDLLLSLLQVLSLVADFDDCSGSNDGAHQAPHRRHRWLVSLVCLVPFDWDWDDDDTGIWIATPVPSHHIGGNHSNNCCDPPNVVNSVVCNVDGVVSRVSNSVSSNSSNCRSRPPDHPDDGPVVVVVVVD

InterPro domains:
  IPR002016 Haem peroxidase [PF00141] (15-239)
  IPR002016 Haem peroxidase [PR00458] (30-44)
  IPR002016 Haem peroxidase [PR00458] (89-106)
  IPR002016 Haem peroxidase [PR00458] (107-119)
  IPR002016 Haem peroxidase [PR00458] (156-171)
  IPR002016 Haem peroxidase [PR00458] (180-195)
  IPR002016 Haem peroxidase [PS50873] (28-280)
  IPR002207 Class I peroxidase [PR00459] (30-45)
  IPR002207 Class I peroxidase [PR00459] (63-87)
  IPR002207 Class I peroxidase [PR00459] (88-106)
  IPR002207 Class I peroxidase [PR00459] (150-171)
  IPR002207 Class I peroxidase [PR00459] (172-196)
  IPR010255 Haem peroxidase superfamily [SSF48113] (4-264)
  IPR019793 Peroxidases heam-ligand binding site [PS00435] (156-166)
  IPR019794 Peroxidase, active site [PS00436] (30-41)
  IPR044831 Heme-binding peroxidase Ccp1-like [PTHR31356] (3-263)

Solvent-accessible surface area (backbone atoms only — not comparable to full-atom values): 29377 Å² total; per-residue (Å²): 130,71,63,62,85,84,46,58,66,62,52,49,54,47,48,60,66,45,28,62,35,87,87,34,83,98,32,45,38,31,47,44,23,34,51,45,22,49,62,45,18,48,42,28,29,65,91,58,64,38,28,8,27,31,28,31,49,63,78,36,64,69,41,48,66,29,65,82,39,39,65,40,61,57,33,52,57,52,44,45,64,48,39,68,46,33,70,78,58,33,58,14,34,49,43,47,47,43,13,44,52,27,38,33,76,27,62,36,50,78,50,93,78,78,79,83,43,48,60,60,89,55,73,85,64,47,54,47,68,83,47,59,84,60,53,62,38,44,58,56,41,50,40,50,44,38,39,58,29,61,59,37,49,65,63,34,44,54,32,54,57,44,61,45,9,27,30,62,42,38,53,90,30,73,38,37,69,37,23,41,33,97,52,40,70,43,41,50,42,53,30,41,39,46,63,72,71,50,53,74,42,76,54,90,69,94,53,64,64,33,27,26,28,69,87,76,62,58,37,26,42,38,37,42,57,56,36,39,73,32,88,82,31,27,65,52,37,55,47,27,41,75,30,48,70,58,34,38,53,45,24,34,53,31,49,52,51,44,60,47,34,41,53,82,59,57,90,83,62,71,54,58,75,55,52,66,60,63,72,102,130,71,64,62,85,83,47,58,65,62,51,49,54,46,49,60,66,45,28,60,35,90,86,34,89,91,32,44,38,34,47,44,22,36,50,44,21,48,62,46,18,48,42,26,28,65,91,58,63,40,29,9,26,31,27,32,49,64,77,37,65,68,40,49,65,29,66,83,39,40,66,40,60,58,31,52,58,51,44,44,65,46,40,70,46,33,69,79,58,34,58,14,34,49,42,48,47,44,14,44,52,28,40,33,75,26,61,34,50,80,50,93,78,78,80,84,43,48,59,59,88,55,74,88,62,48,52,46,68,84,47,59,87,62,53,63,38,44,58,56,41,50,40,50,45,38,40,58,29,61,59,37,51,64,64,35,44,52,30,54,58,43,62,45,9,28,31,62,43,38,55,89,32,73,38,38,68,38,23,41,34,96,53,38,70,42,43,50,44,51,30,40,38,47,64,72,72,49,53,73,41,75,54,90,68,94,52,65,64,33,27,24,28,71,87,76,62,58,38,28,42,39,37,41,57,56,37,39,73,32,88,86,31,28,66,52,38,55,47,24,42,76,30,48,69,58,34,37,53,44,24,34,54,32,49,52,51,44,60,46,33,40,54,84,58,58,89,83,62,70,54,58,75,55,51,69,61,63,73,102

Organism: NCBI:txid747725

Sequence (560 aa):
MTSKVGDYNAVRKDIIAAIPTERYDKGTFGPSMIRLTWHSCATYDRHQNNGGSQGGTMRFEEQYSDPANKGLENARNALEPVHEKHPWITYADLYTLGGCVAVEQMGGPHIPWEGGRYDTDDKDSIPSRNRLPDGSLGKNHVIDVFLDRLGMSVQETVALMGAHAVGECHKSHQGFDGPWTPNQTEFTNNFYKMLLERTWKEKKWDGPRQFEDEETHELMMLPTDMVMLQEPFLEYTKLYAEDQDRFFEDFKNAMLKLISLGKDRKDGEPNKLLAQYCKKMTSKVGDYNAVRKDIIAAIPTERYDKGTFGPSMIRLTWHSCATYDRHQNNGGSQGGTMRFEEQYSDPANKGLENARNALEPVHEKHPWITYADLYTLGGCVAVEQMGGPHIPWEGGRYDTDDKDSIPSRNRLPDGSLGKNHVIDVFLDRLGMSVQETVALMGAHAVGECHKSHQGFDGPWTPNQTEFTNNFYKMLLERTWKEKKWDGPRQFEDEETHELMMLPTDMVMLQEPFLEYTKLYAEDQDRFFEDFKNAMLKLISLGKDRKDGEPNKLLAQYCKK